Protein AF-0000000073369518 (afdb_homodimer)

Organism: Flavobacterium johnsoniae (strain ATCC 17061 / DSM 2064 / JCM 8514 / BCRC 14874 / CCUG 350202 / NBRC 14942 / NCIMB 11054 / UW101) (NCBI:txid376686)

Radius of gyration: 26.35 Å; Cα contacts (8 Å, |Δi|>4): 989; chains: 2; bounding box: 58×79×49 Å

Structure (mmCIF, N/CA/C/O backbone):
data_AF-0000000073369518-model_v1
#
loop_
_entity.id
_entity.type
_entity.pdbx_description
1 polymer 'Cysteine-rich domain-containing protein'
#
loop_
_atom_site.group_PDB
_atom_site.id
_atom_site.type_symbol
_atom_site.label_atom_id
_atom_site.label_alt_id
_atom_site.label_comp_id
_atom_site.label_asym_id
_atom_site.label_entity_id
_atom_site.label_seq_id
_atom_site.pdbx_PDB_ins_code
_atom_site.Cartn_x
_atom_site.Cartn_y
_atom_site.Cartn_z
_atom_site.occupancy
_atom_site.B_iso_or_equiv
_atom_site.auth_seq_id
_atom_site.auth_comp_id
_atom_site.auth_asym_id
_atom_site.auth_atom_id
_atom_site.pdbx_PDB_model_num
ATOM 1 N N . MET A 1 1 ? 10.625 37.062 -2.73 1 34.16 1 MET A N 1
ATOM 2 C CA . MET A 1 1 ? 11.406 36.125 -3.529 1 34.16 1 MET A CA 1
ATOM 3 C C . MET A 1 1 ? 11.156 34.688 -3.072 1 34.16 1 MET A C 1
ATOM 5 O O . MET A 1 1 ? 11.188 34.406 -1.874 1 34.16 1 MET A O 1
ATOM 9 N N . SER A 1 2 ? 10.336 33.875 -3.648 1 45.59 2 SER A N 1
ATOM 10 C CA . SER A 1 2 ? 9.898 32.531 -3.223 1 45.59 2 SER A CA 1
ATOM 11 C C . SER A 1 2 ? 11.078 31.688 -2.76 1 45.59 2 SER A C 1
ATOM 13 O O . SER A 1 2 ? 11.984 31.406 -3.543 1 45.59 2 SER A O 1
ATOM 15 N N . GLU A 1 3 ? 11.703 31.984 -1.655 1 56.34 3 GLU A N 1
ATOM 16 C CA . GLU A 1 3 ? 12.922 31.328 -1.192 1 56.34 3 GLU A CA 1
ATOM 17 C C . GLU A 1 3 ? 12.852 29.828 -1.408 1 56.34 3 GLU A C 1
ATOM 19 O O . GLU A 1 3 ? 11.797 29.219 -1.222 1 56.34 3 GLU A O 1
ATOM 24 N N . SER A 1 4 ? 13.773 29.281 -2.178 1 81.31 4 SER A N 1
ATOM 25 C CA . SER A 1 4 ? 13.961 27.875 -2.52 1 81.31 4 SER A CA 1
ATOM 26 C C . SER A 1 4 ? 13.984 27 -1.27 1 81.31 4 SER A C 1
ATOM 28 O O . SER A 1 4 ? 14.672 27.312 -0.299 1 81.31 4 SER A O 1
ATOM 30 N N . LEU A 1 5 ? 12.992 26.219 -0.979 1 92.81 5 LEU A N 1
ATOM 31 C CA . LEU A 1 5 ? 12.898 25.281 0.138 1 92.81 5 LEU A CA 1
ATOM 32 C C . LEU A 1 5 ? 14.094 24.328 0.15 1 92.81 5 LEU A C 1
ATOM 34 O O . LEU A 1 5 ? 14.516 23.844 -0.901 1 92.81 5 LEU A O 1
ATOM 38 N N . VAL A 1 6 ? 14.805 24.312 1.238 1 95 6 VAL A N 1
ATOM 39 C CA . VAL A 1 6 ? 15.883 23.344 1.431 1 95 6 VAL A CA 1
ATOM 40 C C . VAL A 1 6 ? 15.344 22.094 2.123 1 95 6 VAL A C 1
ATOM 42 O O . VAL A 1 6 ? 14.867 22.172 3.26 1 95 6 VAL A O 1
ATOM 45 N N . VAL A 1 7 ? 15.438 21.016 1.472 1 97.62 7 VAL A N 1
ATOM 46 C CA . VAL A 1 7 ? 14.891 19.766 1.986 1 97.62 7 VAL A CA 1
ATOM 47 C C . VAL A 1 7 ? 15.938 18.656 1.855 1 97.62 7 VAL A C 1
ATOM 49 O O . VAL A 1 7 ? 15.891 17.859 0.915 1 97.62 7 VAL A O 1
ATOM 52 N N . PRO A 1 8 ? 16.875 18.594 2.762 1 97.94 8 PRO A N 1
ATOM 53 C CA . PRO A 1 8 ? 17.875 17.531 2.688 1 97.94 8 PRO A CA 1
ATOM 54 C C . PRO A 1 8 ? 17.281 16.141 2.879 1 97.94 8 PRO A C 1
ATOM 56 O O . PRO A 1 8 ? 16.266 15.984 3.572 1 97.94 8 PRO A O 1
ATOM 59 N N . THR A 1 9 ? 17.953 15.148 2.311 1 98.12 9 THR A N 1
ATOM 60 C CA . THR A 1 9 ? 17.562 13.766 2.533 1 98.12 9 THR A CA 1
ATOM 61 C C . THR A 1 9 ? 18.438 13.117 3.611 1 98.12 9 THR A C 1
ATOM 63 O O . THR A 1 9 ? 19.547 13.594 3.887 1 98.12 9 THR A O 1
ATOM 66 N N . MET A 1 10 ? 17.906 12.055 4.188 1 98.06 10 MET A N 1
ATOM 67 C CA . MET A 1 10 ? 18.703 11.289 5.145 1 98.06 10 MET A CA 1
ATOM 68 C C . MET A 1 10 ? 19.984 10.773 4.496 1 98.06 10 MET A C 1
ATOM 70 O O . MET A 1 10 ? 21.047 10.75 5.137 1 98.06 10 MET A O 1
ATOM 74 N N . ALA A 1 11 ? 19.875 10.383 3.273 1 96.56 11 ALA A N 1
ATOM 75 C CA . ALA A 1 11 ? 21.047 9.898 2.541 1 96.56 11 ALA A CA 1
ATOM 76 C C . ALA A 1 11 ? 22.109 10.992 2.426 1 96.56 11 ALA A C 1
ATOM 78 O O . ALA A 1 11 ? 23.297 10.734 2.641 1 96.56 11 ALA A O 1
ATOM 79 N N . GLU A 1 12 ? 21.688 12.18 2.08 1 97.38 12 GLU A N 1
ATOM 80 C CA . GLU A 1 12 ? 22.609 13.312 1.964 1 97.38 12 GLU A CA 1
ATOM 81 C C . GLU A 1 12 ? 23.25 13.641 3.309 1 97.38 12 GLU A C 1
ATOM 83 O O . GLU A 1 12 ? 24.453 13.914 3.377 1 97.38 12 GLU A O 1
ATOM 88 N N . MET A 1 13 ? 22.453 13.609 4.359 1 97.69 13 MET A N 1
ATOM 89 C CA . MET A 1 13 ? 22.984 13.898 5.691 1 97.69 13 MET A CA 1
ATOM 90 C C . MET A 1 13 ? 24 12.852 6.121 1 97.69 13 MET A C 1
ATOM 92 O O . MET A 1 13 ? 25.047 13.195 6.68 1 97.69 13 MET A O 1
ATOM 96 N N . LEU A 1 14 ? 23.672 11.625 5.871 1 96.06 14 LEU A N 1
ATOM 97 C CA . LEU A 1 14 ? 24.578 10.539 6.219 1 96.06 14 LEU A CA 1
ATOM 98 C C . LEU A 1 14 ? 25.906 10.672 5.473 1 96.06 14 LEU A C 1
ATOM 100 O O . LEU A 1 14 ? 26.969 10.453 6.047 1 96.06 14 LEU A O 1
ATOM 104 N N . ALA A 1 15 ? 25.859 11 4.23 1 96.5 15 ALA A N 1
ATOM 105 C CA . ALA A 1 15 ? 27.047 11.18 3.404 1 96.5 15 ALA A CA 1
ATOM 106 C C . ALA A 1 15 ? 27.953 12.266 3.973 1 96.5 15 ALA A C 1
ATOM 108 O O . ALA A 1 15 ? 29.172 12.219 3.811 1 96.5 15 ALA A O 1
ATOM 109 N N . GLU A 1 16 ? 27.359 13.18 4.68 1 97.44 16 GLU A N 1
ATOM 110 C CA . GLU A 1 16 ? 28.109 14.281 5.289 1 97.44 16 GLU A CA 1
ATOM 111 C C . GLU A 1 16 ? 28.469 13.961 6.738 1 97.44 16 GLU A C 1
ATOM 113 O O . GLU A 1 16 ? 29.031 14.805 7.438 1 97.44 16 GLU A O 1
ATOM 118 N N . GLY A 1 17 ? 28.062 12.828 7.18 1 96.75 17 GLY A 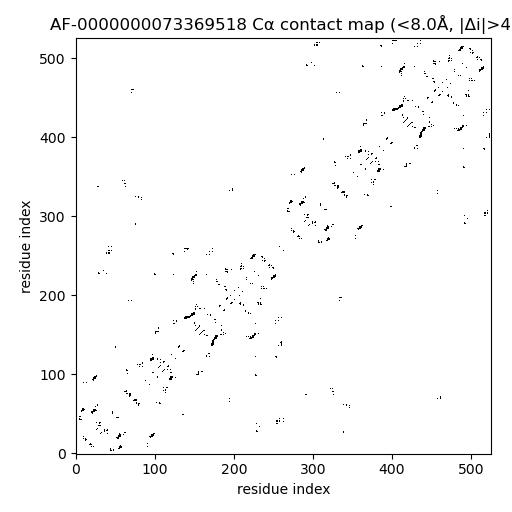N 1
ATOM 119 C CA . GLY A 1 17 ? 28.344 12.422 8.547 1 96.75 17 GLY A CA 1
ATOM 120 C C . GLY A 1 17 ? 27.484 13.148 9.57 1 96.75 17 GLY A C 1
ATOM 121 O O . GLY A 1 17 ? 27.906 13.344 10.711 1 96.75 17 GLY A O 1
ATOM 122 N N . LYS A 1 18 ? 26.328 13.578 9.18 1 97.44 18 LYS A N 1
ATOM 123 C CA . LYS A 1 18 ? 25.453 14.344 10.055 1 97.44 18 LYS A CA 1
ATOM 124 C C . LYS A 1 18 ? 24.188 13.562 10.383 1 97.44 18 LYS A C 1
ATOM 126 O O . LYS A 1 18 ? 23.766 12.695 9.609 1 97.44 18 LYS A O 1
ATOM 131 N N . GLN A 1 19 ? 23.656 13.812 11.531 1 97.75 19 GLN A N 1
ATOM 132 C CA . GLN A 1 19 ? 22.375 13.297 11.969 1 97.75 19 GLN A CA 1
ATOM 133 C C . GLN A 1 19 ? 21.391 14.43 12.234 1 97.75 19 GLN A C 1
ATOM 135 O O . GLN A 1 19 ? 21.688 15.359 12.992 1 97.75 19 GLN A O 1
ATOM 140 N N . PRO A 1 20 ? 20.266 14.375 11.578 1 98.25 20 PRO A N 1
ATOM 141 C CA . PRO A 1 20 ? 19.312 15.453 11.828 1 98.25 20 PRO A CA 1
ATOM 142 C C . PRO A 1 20 ? 18.641 15.352 13.203 1 98.25 20 PRO A C 1
ATOM 144 O O . PRO A 1 20 ? 18.594 14.258 13.781 1 98.25 20 PRO A O 1
ATOM 147 N N . GLU A 1 21 ? 18.141 16.516 13.648 1 97.69 21 GLU A N 1
ATOM 148 C CA . GLU A 1 21 ? 17.359 16.562 14.875 1 97.69 21 GLU A CA 1
ATOM 149 C C . GLU A 1 21 ? 16.062 15.766 14.734 1 97.69 21 GLU A C 1
ATOM 151 O O . GLU A 1 21 ? 15.633 15.086 15.672 1 97.69 21 GLU A O 1
ATOM 156 N N . VAL A 1 22 ? 15.477 15.836 13.516 1 98.44 22 VAL A N 1
ATOM 157 C CA . VAL A 1 22 ? 14.219 15.133 13.289 1 98.44 22 VAL A CA 1
ATOM 158 C C . VAL A 1 22 ? 14.156 14.625 11.852 1 98.44 22 VAL A C 1
ATOM 160 O O . VAL A 1 22 ? 14.719 15.25 10.945 1 98.44 22 VAL A O 1
ATOM 163 N N . LEU A 1 23 ? 13.578 13.477 11.672 1 98.88 23 LEU A N 1
ATOM 164 C CA . LEU A 1 23 ? 13.148 13 10.359 1 98.88 23 LEU A CA 1
ATOM 165 C C . LEU A 1 23 ? 11.719 13.453 10.062 1 98.88 23 LEU A C 1
ATOM 167 O O . LEU A 1 23 ? 10.805 13.18 10.844 1 98.88 23 LEU A O 1
ATOM 171 N N . PHE A 1 24 ? 11.562 14.242 9.008 1 98.88 24 PHE A N 1
ATOM 172 C CA . PHE A 1 24 ? 10.227 14.609 8.555 1 98.88 24 PHE A CA 1
ATOM 173 C C . PHE A 1 24 ? 9.641 13.531 7.652 1 98.88 24 PHE A C 1
ATOM 175 O O . PHE A 1 24 ? 10.102 13.344 6.523 1 98.88 24 PHE A O 1
ATOM 182 N N . TRP A 1 25 ? 8.625 12.758 8.188 1 98.75 25 TRP A N 1
ATOM 183 C CA . TRP A 1 25 ? 7.867 11.789 7.402 1 98.75 25 TRP A CA 1
ATOM 184 C C . TRP A 1 25 ? 6.77 12.477 6.598 1 98.75 25 TRP A C 1
ATOM 186 O O . TRP A 1 25 ? 5.742 12.875 7.148 1 98.75 25 TRP A O 1
ATOM 196 N N . VAL A 1 26 ? 6.91 12.523 5.301 1 97.31 26 VAL A N 1
ATOM 197 C CA . VAL A 1 26 ? 6.055 13.352 4.457 1 97.31 26 VAL A CA 1
ATOM 198 C C . VAL A 1 26 ? 4.73 12.633 4.199 1 97.31 26 VAL A C 1
ATOM 200 O O . VAL A 1 26 ? 3.668 13.258 4.203 1 97.31 26 VAL A O 1
ATOM 203 N N . GLY A 1 27 ? 4.848 11.297 3.992 1 94 27 GLY A N 1
ATOM 204 C CA . GLY A 1 27 ? 3.666 10.5 3.707 1 94 27 GLY A CA 1
ATOM 205 C C . GLY A 1 27 ? 3.252 10.547 2.25 1 94 27 GLY A C 1
ATOM 206 O O . GLY A 1 27 ? 3.709 11.406 1.496 1 94 27 GLY A O 1
ATOM 207 N N . CYS A 1 28 ? 2.322 9.664 1.899 1 90.31 28 CYS A N 1
ATOM 208 C CA . CYS A 1 28 ? 1.886 9.562 0.511 1 90.31 28 CYS A CA 1
ATOM 209 C C . CYS A 1 28 ? 1.131 10.82 0.084 1 90.31 28 CYS A C 1
ATOM 211 O O . CYS A 1 28 ? 1.411 11.383 -0.972 1 90.31 28 CYS A O 1
ATOM 213 N N . ALA A 1 29 ? 0.196 11.234 0.964 1 90 29 ALA A N 1
ATOM 214 C CA . ALA A 1 29 ? -0.577 12.43 0.634 1 90 29 ALA A CA 1
ATOM 215 C C . ALA A 1 29 ? 0.333 13.641 0.469 1 90 29 ALA A C 1
ATOM 217 O O . ALA A 1 29 ? 0.256 14.352 -0.537 1 90 29 ALA A O 1
ATOM 218 N N . GLY A 1 30 ? 1.237 13.828 1.356 1 93.44 30 GLY A N 1
ATOM 219 C CA . GLY A 1 30 ? 2.129 14.977 1.319 1 93.44 30 GLY A CA 1
ATOM 220 C C . GLY A 1 30 ? 3.072 14.961 0.132 1 93.44 30 GLY A C 1
ATOM 221 O O . GLY A 1 30 ? 3.547 16.016 -0.304 1 93.44 30 GLY A O 1
ATOM 222 N N . SER A 1 31 ? 3.291 13.805 -0.42 1 92.19 31 SER A N 1
ATOM 223 C CA . SER A 1 31 ? 4.254 13.648 -1.506 1 92.19 31 SER A CA 1
ATOM 224 C C . SER A 1 31 ? 3.566 13.711 -2.865 1 92.19 31 SER A C 1
ATOM 226 O O . SER A 1 31 ? 4.164 14.172 -3.846 1 92.19 31 SER A O 1
ATOM 228 N N . PHE A 1 32 ? 2.248 13.344 -2.93 1 89.62 32 PHE A N 1
ATOM 229 C CA . PHE A 1 32 ? 1.749 13.102 -4.277 1 89.62 32 PHE A CA 1
ATOM 230 C C . PHE A 1 32 ? 0.437 13.836 -4.512 1 89.62 32 PHE A C 1
ATOM 232 O O . PHE A 1 32 ? 0.014 14.016 -5.656 1 89.62 32 PHE A O 1
ATOM 239 N N . ASP A 1 33 ? -0.239 14.227 -3.471 1 91.5 33 ASP A N 1
ATOM 240 C CA . ASP A 1 33 ? -1.468 15 -3.613 1 91.5 33 ASP A CA 1
ATOM 241 C C . ASP A 1 33 ? -1.165 16.5 -3.723 1 91.5 33 ASP A C 1
ATOM 243 O O . ASP A 1 33 ? -0.488 17.062 -2.861 1 91.5 33 ASP A O 1
ATOM 247 N N . ASP A 1 34 ? -1.695 17.156 -4.688 1 92.31 34 ASP A N 1
ATOM 248 C CA . ASP A 1 34 ? -1.353 18.547 -4.969 1 92.31 34 ASP A CA 1
ATOM 249 C C . ASP A 1 34 ? -1.725 19.438 -3.799 1 92.31 34 ASP A C 1
ATOM 251 O O . ASP A 1 34 ? -0.969 20.359 -3.443 1 92.31 34 ASP A O 1
ATOM 255 N N . ARG A 1 35 ? -2.82 19.266 -3.238 1 94.06 35 ARG A N 1
ATOM 256 C CA . ARG A 1 35 ? -3.246 20.094 -2.113 1 94.06 35 ARG A CA 1
ATOM 257 C C . ARG A 1 35 ? -2.406 19.812 -0.874 1 94.06 35 ARG A C 1
ATOM 259 O O . ARG A 1 35 ? -1.994 20.734 -0.168 1 94.06 35 ARG A O 1
ATOM 266 N N . ALA A 1 36 ? -2.137 18.578 -0.605 1 95.62 36 ALA A N 1
ATOM 267 C CA . ALA A 1 36 ? -1.348 18.188 0.559 1 95.62 36 ALA A CA 1
ATOM 268 C C . ALA A 1 36 ? 0.1 18.641 0.421 1 95.62 36 ALA A C 1
ATOM 270 O O . ALA A 1 36 ? 0.756 18.969 1.417 1 95.62 36 ALA A O 1
ATOM 271 N N . LYS A 1 37 ? 0.596 18.75 -0.757 1 96.31 37 LYS A N 1
ATOM 272 C CA . LYS A 1 37 ? 1.946 19.25 -0.995 1 96.31 37 LYS A CA 1
ATOM 273 C C . LYS A 1 37 ? 2.102 20.688 -0.481 1 96.31 37 LYS A C 1
ATOM 275 O O . LYS A 1 37 ? 3.174 21.062 -0.008 1 96.31 37 LYS A O 1
ATOM 280 N N . LYS A 1 38 ? 1.044 21.438 -0.648 1 96.75 38 LYS A N 1
ATOM 281 C CA . LYS A 1 38 ? 1.097 22.812 -0.155 1 96.75 38 LYS A CA 1
ATOM 282 C C . LYS A 1 38 ? 1.269 22.844 1.361 1 96.75 38 LYS A C 1
ATOM 284 O O . LYS A 1 38 ? 1.97 23.703 1.894 1 96.75 38 LYS A O 1
ATOM 289 N N . ILE A 1 39 ? 0.634 21.922 2.012 1 97.62 39 ILE A N 1
ATOM 290 C CA . ILE A 1 39 ? 0.776 21.797 3.457 1 97.62 39 ILE A CA 1
ATOM 291 C C . ILE A 1 39 ? 2.211 21.406 3.801 1 97.62 39 ILE A C 1
ATOM 293 O O . ILE A 1 39 ? 2.822 21.984 4.699 1 97.62 39 ILE A O 1
ATOM 297 N N . THR A 1 40 ? 2.736 20.422 3.033 1 97.94 40 THR A N 1
ATOM 298 C CA . THR A 1 40 ? 4.117 19.984 3.209 1 97.94 40 THR A CA 1
ATOM 299 C C . THR A 1 40 ? 5.082 21.156 3.049 1 97.94 40 THR A C 1
ATOM 301 O O . THR A 1 40 ? 5.973 21.344 3.877 1 97.94 40 THR A O 1
ATOM 304 N N . LYS A 1 41 ? 4.871 21.984 2.051 1 97.69 41 LYS A N 1
ATOM 305 C CA . LYS A 1 41 ? 5.738 23.125 1.798 1 97.69 41 LYS A CA 1
ATOM 306 C C . LYS A 1 41 ? 5.648 24.141 2.934 1 97.69 41 LYS A C 1
ATOM 308 O O . LYS A 1 41 ? 6.66 24.719 3.346 1 97.69 41 LYS A O 1
ATOM 313 N N . ALA A 1 42 ? 4.461 24.406 3.414 1 97.5 42 ALA A N 1
ATOM 314 C CA . ALA A 1 42 ? 4.277 25.328 4.527 1 97.5 42 ALA A CA 1
ATOM 315 C C . ALA A 1 42 ? 5.055 24.875 5.758 1 97.5 42 ALA A C 1
ATOM 317 O O . ALA A 1 42 ? 5.73 25.672 6.406 1 97.5 42 ALA A O 1
ATOM 318 N N . PHE A 1 43 ? 4.996 23.594 6.055 1 98.19 43 PHE A N 1
ATOM 319 C CA . PHE A 1 43 ? 5.703 23.062 7.207 1 98.19 43 PHE A CA 1
ATOM 320 C C . PHE A 1 43 ? 7.211 23.172 7.02 1 98.19 43 PHE A C 1
ATOM 322 O O . PHE A 1 43 ? 7.934 23.562 7.938 1 98.19 43 PHE A O 1
ATOM 329 N N . VAL A 1 44 ? 7.676 22.859 5.82 1 98.12 44 VAL A N 1
ATOM 330 C CA . VAL A 1 44 ? 9.102 22.922 5.516 1 98.12 44 VAL A CA 1
ATOM 331 C C . VAL A 1 44 ? 9.602 24.359 5.617 1 98.12 44 VAL A C 1
ATOM 333 O O . VAL A 1 44 ? 10.703 24.609 6.109 1 98.12 44 VAL A O 1
ATOM 336 N N . ARG A 1 45 ? 8.789 25.297 5.172 1 97.19 45 ARG A N 1
ATOM 337 C CA . ARG A 1 45 ? 9.164 26.703 5.312 1 97.19 45 ARG A CA 1
ATOM 338 C C . ARG A 1 45 ? 9.398 27.062 6.773 1 97.19 45 ARG A C 1
ATOM 340 O O . ARG A 1 45 ? 10.359 27.781 7.094 1 97.19 45 ARG A O 1
ATOM 347 N N . ILE A 1 46 ? 8.547 26.609 7.621 1 97.06 46 ILE A N 1
ATOM 348 C CA . ILE A 1 46 ? 8.68 26.891 9.047 1 97.06 46 ILE A CA 1
ATOM 349 C C . ILE A 1 46 ? 9.961 26.234 9.578 1 97.06 46 ILE A C 1
ATOM 351 O O . ILE A 1 46 ? 10.711 26.859 10.328 1 97.06 46 ILE A O 1
ATOM 355 N N . LEU A 1 47 ? 10.219 24.953 9.148 1 97.81 47 LEU A N 1
ATOM 356 C CA . LEU A 1 47 ? 11.422 24.25 9.594 1 97.81 47 LEU A CA 1
ATOM 357 C C . LEU A 1 47 ? 12.68 24.984 9.148 1 97.81 47 LEU A C 1
ATOM 359 O O . LEU A 1 47 ? 13.625 25.125 9.93 1 97.81 47 LEU A O 1
ATOM 363 N N . ASN A 1 48 ? 12.648 25.469 7.934 1 97 48 ASN A N 1
ATOM 364 C CA . ASN A 1 48 ? 13.781 26.219 7.418 1 97 48 ASN A CA 1
ATOM 365 C C . ASN A 1 48 ? 13.984 27.531 8.188 1 97 48 ASN A C 1
ATOM 367 O O . ASN A 1 48 ? 15.109 27.859 8.57 1 97 48 ASN A O 1
ATOM 371 N N . ARG A 1 49 ? 12.953 28.188 8.492 1 94.5 49 ARG A N 1
ATOM 372 C CA . ARG A 1 49 ? 13.008 29.484 9.156 1 94.5 49 ARG A CA 1
ATOM 373 C C . ARG A 1 49 ? 13.492 29.359 10.594 1 94.5 49 ARG A C 1
ATOM 375 O O . ARG A 1 49 ? 14.172 30.234 11.109 1 94.5 49 ARG A O 1
ATOM 382 N N . THR A 1 50 ? 13.164 28.297 11.203 1 96 50 THR A N 1
ATOM 383 C CA . THR A 1 50 ? 13.492 28.109 12.617 1 96 50 THR A CA 1
ATOM 384 C C . THR A 1 50 ? 14.82 27.359 12.766 1 96 50 THR A C 1
ATOM 386 O O . THR A 1 50 ? 15.203 27 13.883 1 96 50 THR A O 1
ATOM 389 N N . ASN A 1 51 ? 15.461 27.016 11.703 1 95.06 51 ASN A N 1
ATOM 390 C CA . ASN A 1 51 ? 16.75 26.344 11.648 1 95.06 51 ASN A CA 1
ATOM 391 C C . ASN A 1 51 ? 16.719 25 12.359 1 95.06 51 ASN A C 1
ATOM 393 O O . ASN A 1 51 ? 17.656 24.656 13.094 1 95.06 51 ASN A O 1
ATOM 397 N N . VAL A 1 52 ? 15.617 24.391 12.258 1 97.5 52 VAL A N 1
ATOM 398 C CA . VAL A 1 52 ? 15.523 23 12.695 1 97.5 52 VAL A CA 1
ATOM 399 C C . VAL A 1 52 ? 16.312 22.109 11.742 1 97.5 52 VAL A C 1
ATOM 401 O O . VAL A 1 52 ? 16.109 22.156 10.523 1 97.5 52 VAL A O 1
ATOM 404 N N . SER A 1 53 ? 17.234 21.344 12.25 1 98.25 53 SER A N 1
ATOM 405 C CA . SER A 1 53 ? 17.906 20.344 11.422 1 98.25 53 SER A CA 1
ATOM 406 C C . SER A 1 53 ? 17 19.172 11.133 1 98.25 53 SER A C 1
ATOM 408 O O . SER A 1 53 ? 16.672 18.391 12.039 1 98.25 53 SER A O 1
ATOM 410 N N . PHE A 1 54 ? 16.594 19.031 9.875 1 98.69 54 PHE A N 1
ATOM 411 C CA . PHE A 1 54 ? 15.711 17.938 9.508 1 98.69 54 PHE A CA 1
ATOM 412 C C . PHE A 1 54 ? 16.156 17.312 8.188 1 98.69 54 PHE A C 1
ATOM 414 O O . PHE A 1 54 ? 16.984 17.875 7.477 1 98.69 54 PHE A O 1
ATOM 421 N N . ALA A 1 55 ? 15.641 16.109 7.961 1 98.69 55 ALA A N 1
ATOM 422 C CA . ALA A 1 55 ? 15.812 15.43 6.684 1 98.69 55 ALA A CA 1
ATOM 423 C C . ALA A 1 55 ? 14.594 14.578 6.352 1 98.69 55 ALA A C 1
ATOM 425 O O . ALA A 1 55 ? 13.789 14.266 7.23 1 98.69 55 ALA A O 1
ATOM 426 N N . VAL A 1 56 ? 14.453 14.344 5.094 1 98.62 56 VAL A N 1
ATOM 427 C CA . VAL A 1 56 ? 13.406 13.445 4.625 1 98.62 56 VAL A CA 1
ATOM 428 C C . VAL A 1 56 ? 14.039 12.18 4.047 1 98.62 56 VAL A C 1
ATOM 430 O O . VAL A 1 56 ? 15.25 12.125 3.834 1 98.62 56 VAL A O 1
ATOM 433 N N . LEU A 1 57 ? 13.148 11.148 3.781 1 97.12 57 LEU A N 1
ATOM 434 C CA . LEU A 1 57 ? 13.664 9.914 3.195 1 97.12 57 LEU A CA 1
ATOM 435 C C . LEU A 1 57 ? 13.672 10 1.672 1 97.12 57 LEU A C 1
ATOM 437 O O . LEU A 1 57 ? 14.32 9.188 1.005 1 97.12 57 LEU A O 1
ATOM 441 N N . GLY A 1 58 ? 12.992 10.984 1.162 1 93.19 58 GLY A N 1
ATOM 442 C CA . GLY A 1 58 ? 12.898 11.078 -0.286 1 93.19 58 GLY A CA 1
ATOM 443 C C . GLY A 1 58 ? 12.273 9.852 -0.92 1 93.19 58 GLY A C 1
ATOM 444 O O . GLY A 1 58 ? 11.195 9.406 -0.504 1 93.19 58 GLY A O 1
ATOM 445 N N . THR A 1 59 ? 12.93 9.242 -1.879 1 88.81 59 THR A N 1
ATOM 446 C CA . THR A 1 59 ? 12.383 8.125 -2.635 1 88.81 59 THR A CA 1
ATOM 447 C C . THR A 1 59 ? 12.422 6.84 -1.808 1 88.81 59 THR A C 1
ATOM 449 O O . THR A 1 59 ? 11.812 5.836 -2.182 1 88.81 59 THR A O 1
ATOM 452 N N . GLU A 1 60 ? 13.055 6.91 -0.669 1 91.94 60 GLU A N 1
ATOM 453 C CA . GLU A 1 60 ? 13.141 5.727 0.18 1 91.94 60 GLU A CA 1
ATOM 454 C C . GLU A 1 60 ? 11.938 5.633 1.116 1 91.94 60 GLU A C 1
ATOM 456 O O . GLU A 1 60 ? 11.75 4.617 1.794 1 91.94 60 GLU A O 1
ATOM 461 N N . GLU A 1 61 ? 11.094 6.691 1.126 1 94.19 61 GLU A N 1
ATOM 462 C CA . GLU A 1 61 ? 9.906 6.648 1.982 1 94.19 61 GLU A CA 1
ATOM 463 C C . GLU A 1 61 ? 8.758 5.918 1.297 1 94.19 61 GLU A C 1
ATOM 465 O O . GLU A 1 61 ? 8.391 6.25 0.169 1 94.19 61 GLU A O 1
ATOM 470 N N . SER A 1 62 ? 8.266 4.949 2.008 1 92.81 62 SER A N 1
ATOM 471 C CA . SER A 1 62 ? 7.082 4.246 1.53 1 92.81 62 SER A CA 1
ATOM 472 C C . SER A 1 62 ? 5.879 4.512 2.43 1 92.81 62 SER A C 1
ATOM 474 O O . SER A 1 62 ? 5.988 5.23 3.426 1 92.81 62 SER A O 1
ATOM 476 N N . CYS A 1 63 ? 4.754 3.986 1.968 1 94.25 63 CYS A N 1
ATOM 477 C CA . CYS A 1 63 ? 3.549 4.117 2.781 1 94.25 63 CYS A CA 1
ATOM 478 C C . CYS A 1 63 ? 3.713 3.402 4.117 1 94.25 63 CYS A C 1
ATOM 480 O O . CYS A 1 63 ? 4.312 2.33 4.184 1 94.25 63 CYS A O 1
ATOM 482 N N . THR A 1 64 ? 3.152 3.943 5.109 1 96.31 64 THR A N 1
ATOM 483 C CA . THR A 1 64 ? 3.248 3.355 6.441 1 96.31 64 THR A CA 1
ATOM 484 C C . THR A 1 64 ? 2.496 2.029 6.5 1 96.31 64 THR A C 1
ATOM 486 O O . THR A 1 64 ? 2.715 1.226 7.41 1 96.31 64 THR A O 1
ATOM 489 N N . GLY A 1 65 ? 1.549 1.849 5.605 1 94.75 65 GLY A N 1
ATOM 490 C CA . GLY A 1 65 ? 0.722 0.652 5.629 1 94.75 65 GLY A CA 1
ATOM 491 C C . GLY A 1 65 ? -0.632 0.875 6.277 1 94.75 65 GLY A C 1
ATOM 492 O O . GLY A 1 65 ? -1.448 -0.046 6.352 1 94.75 65 GLY A O 1
ATOM 493 N N . ASP A 1 66 ? -0.96 2.105 6.629 1 94.56 66 ASP A N 1
ATOM 494 C CA . ASP A 1 66 ? -2.217 2.416 7.305 1 94.56 66 ASP A CA 1
ATOM 495 C C . ASP A 1 66 ? -3.414 1.977 6.465 1 94.56 66 ASP A C 1
ATOM 497 O O . ASP A 1 66 ? -4.285 1.249 6.949 1 94.56 66 ASP A O 1
ATOM 501 N N . PRO A 1 67 ? -3.494 2.371 5.164 1 91.06 67 PRO A N 1
ATOM 502 C CA . PRO A 1 67 ? -4.656 1.945 4.379 1 91.06 67 PRO A CA 1
ATOM 503 C C . PRO A 1 67 ? -4.793 0.427 4.309 1 91.06 67 PRO A C 1
ATOM 505 O O . PRO A 1 67 ? -5.906 -0.1 4.379 1 91.06 67 PRO A O 1
ATOM 508 N N . ALA A 1 68 ? -3.684 -0.278 4.156 1 90.88 68 ALA A N 1
ATOM 509 C CA . ALA A 1 68 ? -3.709 -1.737 4.098 1 90.88 68 ALA A CA 1
ATOM 510 C C . ALA A 1 68 ? -4.238 -2.326 5.402 1 90.88 68 ALA A C 1
ATOM 512 O O . ALA A 1 68 ? -5.102 -3.207 5.387 1 90.88 68 ALA A O 1
ATOM 513 N N . LYS A 1 69 ? -3.766 -1.812 6.492 1 91.75 69 LYS A N 1
ATOM 514 C CA . LYS A 1 69 ? -4.18 -2.309 7.801 1 91.75 69 LYS A CA 1
ATOM 515 C C . LYS A 1 69 ? -5.668 -2.064 8.031 1 91.75 69 LYS A C 1
ATOM 517 O O . LYS A 1 69 ? -6.387 -2.959 8.492 1 91.75 69 LYS A O 1
ATOM 522 N N . ARG A 1 70 ? -6.117 -0.894 7.664 1 90.44 70 ARG A N 1
ATOM 523 C CA . ARG A 1 70 ? -7.52 -0.542 7.875 1 90.44 70 ARG A CA 1
ATOM 524 C C . ARG A 1 70 ? -8.43 -1.338 6.949 1 90.44 70 ARG A C 1
ATOM 526 O O . ARG A 1 70 ? -9.602 -1.552 7.258 1 90.44 70 ARG A O 1
ATOM 533 N N . ALA A 1 71 ? -7.895 -1.758 5.84 1 85.62 71 ALA A N 1
ATOM 534 C CA . ALA A 1 71 ? -8.656 -2.568 4.891 1 85.62 71 ALA A CA 1
ATOM 535 C C . ALA A 1 71 ? -8.609 -4.047 5.273 1 85.62 71 ALA A C 1
ATOM 537 O O . ALA A 1 71 ? -9.211 -4.887 4.602 1 85.62 71 ALA A O 1
ATOM 538 N N . GLY A 1 72 ? -7.785 -4.41 6.297 1 86.19 72 GLY A N 1
ATOM 539 C CA . GLY A 1 72 ? -7.691 -5.785 6.762 1 86.19 72 GLY A CA 1
ATOM 540 C C . GLY A 1 72 ? -6.621 -6.586 6.039 1 86.19 72 GLY A C 1
ATOM 541 O O . GLY A 1 72 ? -6.52 -7.801 6.227 1 86.19 72 GLY A O 1
ATOM 542 N N . ASN A 1 73 ? -5.895 -5.914 5.191 1 87.69 73 ASN A N 1
ATOM 543 C CA . ASN A 1 73 ? -4.797 -6.57 4.492 1 87.69 73 ASN A CA 1
ATOM 544 C C . ASN A 1 73 ? -3.523 -6.578 5.332 1 87.69 73 ASN A C 1
ATOM 546 O O . ASN A 1 73 ? -2.58 -5.836 5.043 1 87.69 73 ASN A O 1
ATOM 550 N N . GLU A 1 74 ? -3.496 -7.492 6.238 1 87.81 74 GLU A N 1
ATOM 551 C CA . GLU A 1 74 ? -2.422 -7.535 7.227 1 87.81 74 GLU A CA 1
ATOM 552 C C . GLU A 1 74 ? -1.084 -7.867 6.57 1 87.81 74 GLU A C 1
ATOM 554 O O . GLU A 1 74 ? -0.043 -7.344 6.973 1 87.81 74 GLU A O 1
ATOM 559 N N . PHE A 1 75 ? -1.096 -8.625 5.555 1 85.38 75 PHE A N 1
ATOM 560 C CA . PHE A 1 75 ? 0.138 -9.008 4.879 1 85.38 75 PHE A CA 1
ATOM 561 C C . PHE A 1 75 ? 0.802 -7.789 4.242 1 85.38 75 PHE A C 1
ATOM 563 O O . PHE A 1 75 ? 2.004 -7.574 4.41 1 85.38 75 PHE A O 1
ATOM 570 N N . LEU A 1 76 ? -0.026 -7.086 3.518 1 88.5 76 LEU A N 1
ATOM 571 C CA . LEU A 1 76 ? 0.506 -5.887 2.877 1 88.5 76 LEU A CA 1
ATOM 572 C C . LEU A 1 76 ? 0.979 -4.879 3.918 1 88.5 76 LEU A C 1
ATOM 574 O O . LEU A 1 76 ? 1.997 -4.211 3.723 1 88.5 76 LEU A O 1
ATOM 578 N N . PHE A 1 77 ? 0.282 -4.773 5.055 1 93.44 77 PHE A N 1
ATOM 579 C CA . PHE A 1 77 ? 0.709 -3.893 6.137 1 93.44 77 PHE A CA 1
ATOM 580 C C . PHE A 1 77 ? 2.084 -4.297 6.652 1 93.44 77 PHE A C 1
ATOM 582 O O . PHE A 1 77 ? 2.99 -3.467 6.738 1 93.44 77 PHE A O 1
ATOM 589 N N . GLN A 1 78 ? 2.266 -5.516 6.926 1 92.56 78 GLN A N 1
ATOM 590 C CA . GLN A 1 78 ? 3.525 -6.008 7.477 1 92.56 78 GLN A CA 1
ATOM 591 C C . GLN A 1 78 ? 4.672 -5.805 6.492 1 92.56 78 GLN A C 1
ATOM 593 O O . GLN A 1 78 ? 5.762 -5.379 6.883 1 92.56 78 GLN A O 1
ATOM 598 N N . MET A 1 79 ? 4.418 -6.094 5.23 1 90.81 79 MET A N 1
ATOM 599 C CA . MET A 1 79 ? 5.434 -5.887 4.199 1 90.81 79 MET A CA 1
ATOM 600 C C . MET A 1 79 ? 5.902 -4.434 4.184 1 90.81 79 MET A C 1
ATOM 602 O O . MET A 1 79 ? 7.105 -4.168 4.227 1 90.81 79 MET A O 1
ATOM 606 N N . GLN A 1 80 ? 4.969 -3.516 4.191 1 94.56 80 GLN A N 1
ATOM 607 C CA . GLN A 1 80 ? 5.285 -2.092 4.121 1 94.56 80 GLN A CA 1
ATOM 608 C C . GLN A 1 80 ? 5.969 -1.618 5.402 1 94.56 80 GLN A C 1
ATOM 610 O O . GLN A 1 80 ? 6.961 -0.886 5.348 1 94.56 80 GLN A O 1
ATOM 615 N N . ALA A 1 81 ? 5.477 -2.074 6.547 1 96.44 81 ALA A N 1
ATOM 616 C CA . ALA A 1 81 ? 6.023 -1.671 7.84 1 96.44 81 ALA A CA 1
ATOM 617 C C . ALA A 1 81 ? 7.465 -2.15 8 1 96.44 81 ALA A C 1
ATOM 619 O O . ALA A 1 81 ? 8.344 -1.376 8.383 1 96.44 81 ALA A O 1
ATOM 620 N N . MET A 1 82 ? 7.727 -3.387 7.672 1 94.38 82 MET A N 1
ATOM 621 C CA . MET A 1 82 ? 9.055 -3.959 7.848 1 94.38 82 MET A CA 1
ATOM 622 C C . MET A 1 82 ? 10.07 -3.281 6.93 1 94.38 82 MET A C 1
ATOM 624 O O . MET A 1 82 ? 11.211 -3.053 7.32 1 94.38 82 MET A O 1
ATOM 628 N N . MET A 1 83 ? 9.594 -2.975 5.754 1 93.31 83 MET A N 1
ATOM 629 C CA . MET A 1 83 ? 10.469 -2.268 4.824 1 93.31 83 MET A CA 1
ATOM 630 C C . MET A 1 83 ? 10.852 -0.896 5.375 1 93.31 83 MET A C 1
ATOM 632 O O . MET A 1 83 ? 12.023 -0.515 5.352 1 93.31 83 MET A O 1
ATOM 636 N N . ASN A 1 84 ? 9.859 -0.164 5.844 1 96.94 84 ASN A N 1
ATOM 637 C CA . ASN A 1 84 ? 10.117 1.154 6.414 1 96.94 84 ASN A CA 1
ATOM 638 C C . ASN A 1 84 ? 11.016 1.068 7.645 1 96.94 84 ASN A C 1
ATOM 640 O O . ASN A 1 84 ? 11.93 1.88 7.809 1 96.94 84 ASN A O 1
ATOM 644 N N . ILE A 1 85 ? 10.773 0.079 8.5 1 97.81 85 ILE A N 1
ATOM 645 C CA . ILE A 1 85 ? 11.531 -0.085 9.734 1 97.81 85 ILE A CA 1
ATOM 646 C C . ILE A 1 85 ? 13 -0.359 9.398 1 97.81 85 ILE A C 1
ATOM 648 O O . ILE A 1 85 ? 13.898 0.197 10.039 1 97.81 85 ILE A O 1
ATOM 652 N N . GLU A 1 86 ? 13.219 -1.198 8.406 1 96.19 86 GLU A N 1
ATOM 653 C CA . GLU A 1 86 ? 14.586 -1.481 7.98 1 96.19 86 GLU A CA 1
ATOM 654 C C . GLU A 1 86 ? 15.312 -0.206 7.551 1 96.19 86 GLU A C 1
ATOM 656 O O . GLU A 1 86 ? 16.438 0.043 7.969 1 96.19 86 GLU A O 1
ATOM 661 N N . VAL A 1 87 ? 14.664 0.646 6.781 1 96.62 87 VAL A N 1
ATOM 662 C CA . VAL A 1 87 ? 15.25 1.89 6.289 1 96.62 87 VAL A CA 1
ATOM 663 C C . VAL A 1 87 ? 15.492 2.844 7.457 1 96.62 87 VAL A C 1
ATOM 665 O O . VAL A 1 87 ? 16.578 3.41 7.59 1 96.62 87 VAL A O 1
ATOM 668 N N . LEU A 1 88 ? 14.508 2.965 8.312 1 98.5 88 LEU A N 1
ATOM 669 C CA . LEU A 1 88 ? 14.586 3.881 9.445 1 98.5 88 LEU A CA 1
ATOM 670 C C . LEU A 1 88 ? 15.703 3.473 10.398 1 98.5 88 LEU A C 1
ATOM 672 O O . LEU A 1 88 ? 16.453 4.32 10.875 1 98.5 88 LEU A O 1
ATOM 676 N N . ASN A 1 89 ? 15.805 2.18 10.617 1 97.81 89 ASN A N 1
ATOM 677 C CA . ASN A 1 89 ? 16.859 1.684 11.508 1 97.81 89 ASN A CA 1
ATOM 678 C C . ASN A 1 89 ? 18.234 1.848 10.891 1 97.81 89 ASN A C 1
ATOM 680 O O . ASN A 1 89 ? 19.203 2.148 11.594 1 97.81 89 ASN A O 1
ATOM 684 N N . ALA A 1 90 ? 18.328 1.631 9.617 1 96.62 90 ALA A N 1
ATOM 685 C CA . ALA A 1 90 ? 19.609 1.812 8.922 1 96.62 90 ALA A CA 1
ATOM 686 C C . ALA A 1 90 ? 20.109 3.244 9.078 1 96.62 90 ALA A C 1
ATOM 688 O O . ALA A 1 90 ? 21.328 3.475 9.188 1 96.62 90 ALA A O 1
ATOM 689 N N . TYR A 1 91 ? 19.188 4.215 9.148 1 98.06 91 TYR A N 1
ATOM 690 C CA . TYR A 1 91 ? 19.547 5.621 9.297 1 98.06 91 TYR A CA 1
ATOM 691 C C . TYR A 1 91 ? 19.625 6.012 10.766 1 98.06 91 TYR A C 1
ATOM 693 O O . TYR A 1 91 ? 19.859 7.176 11.094 1 98.06 91 TYR A O 1
ATOM 701 N N . GLU A 1 92 ? 19.328 5.047 11.664 1 97.62 92 GLU A N 1
ATOM 702 C CA . GLU A 1 92 ? 19.312 5.273 13.109 1 97.62 92 GLU A CA 1
ATOM 703 C C . GLU A 1 92 ? 18.375 6.422 13.477 1 97.62 92 GLU A C 1
ATOM 705 O O . GLU A 1 92 ? 18.734 7.277 14.289 1 97.62 92 GLU A O 1
ATOM 710 N N . ALA A 1 93 ? 17.266 6.434 12.766 1 97.44 93 ALA A N 1
ATOM 711 C CA . ALA A 1 93 ? 16.266 7.453 13.062 1 97.44 93 ALA A CA 1
ATOM 712 C C . ALA A 1 93 ? 15.75 7.328 14.492 1 97.44 93 ALA A C 1
ATOM 714 O O . ALA A 1 93 ? 15.516 6.219 14.977 1 97.44 93 ALA A O 1
ATOM 715 N N . LYS A 1 94 ? 15.586 8.422 15.203 1 97.31 94 LYS A N 1
ATOM 716 C CA . LYS A 1 94 ? 15.117 8.406 16.578 1 97.31 94 LYS A CA 1
ATOM 717 C C . LYS A 1 94 ? 13.805 9.172 16.719 1 97.31 94 LYS A C 1
ATOM 719 O O . LYS A 1 94 ? 12.836 8.656 17.281 1 97.31 94 LYS A O 1
ATOM 724 N N . LYS A 1 95 ? 13.781 10.383 16.172 1 98.56 95 LYS A N 1
ATOM 725 C CA . LYS A 1 95 ? 12.625 11.266 16.281 1 98.56 95 LYS A CA 1
ATOM 726 C C . LYS A 1 95 ? 12.008 11.531 14.906 1 98.56 95 LYS A C 1
ATOM 728 O O . LYS A 1 95 ? 12.711 11.938 13.977 1 98.56 95 LYS A O 1
ATOM 733 N N . ILE A 1 96 ? 10.695 11.242 14.789 1 98.88 96 ILE A N 1
ATOM 734 C CA . ILE A 1 96 ? 9.969 11.391 13.531 1 98.88 96 ILE A CA 1
ATOM 735 C C . ILE A 1 96 ? 8.828 12.391 13.711 1 98.88 96 ILE A C 1
ATOM 737 O O . ILE A 1 96 ? 8.07 12.32 14.68 1 98.88 96 ILE A O 1
ATOM 741 N N . VAL A 1 97 ? 8.734 13.383 12.805 1 98.88 97 VAL A N 1
ATOM 742 C CA . VAL A 1 97 ? 7.617 14.312 12.773 1 98.88 97 VAL A CA 1
ATOM 743 C C . VAL A 1 97 ? 6.797 14.102 11.508 1 98.88 97 VAL A C 1
ATOM 745 O O . VAL A 1 97 ? 7.355 13.883 10.43 1 98.88 97 VAL A O 1
ATOM 748 N N . THR A 1 98 ? 5.508 14.07 11.617 1 98.88 98 THR A N 1
ATOM 749 C CA . THR A 1 98 ? 4.637 13.93 10.453 1 98.88 98 THR A CA 1
ATOM 750 C C . THR A 1 98 ? 3.428 14.852 10.57 1 98.88 98 THR A C 1
ATOM 752 O O . THR A 1 98 ? 2.994 15.18 11.68 1 98.88 98 THR A O 1
ATOM 755 N N . ALA A 1 99 ? 2.91 15.273 9.398 1 98.31 99 ALA A N 1
ATOM 756 C CA . ALA A 1 99 ? 1.727 16.125 9.359 1 98.31 99 ALA A CA 1
ATOM 757 C C . ALA A 1 99 ? 0.467 15.305 9.094 1 98.31 99 ALA A C 1
ATOM 759 O O . ALA A 1 99 ? -0.597 15.859 8.82 1 98.31 99 ALA A O 1
ATOM 760 N N . CYS A 1 100 ? 0.576 14.023 9.125 1 97.81 100 CYS A N 1
ATOM 761 C CA . CYS A 1 100 ? -0.546 13.125 8.859 1 97.81 100 CYS A CA 1
ATOM 762 C C . CYS A 1 100 ? -0.847 12.258 10.078 1 97.81 100 CYS A C 1
ATOM 764 O O . CYS A 1 100 ? -0.084 11.344 10.406 1 97.81 100 CYS A O 1
ATOM 766 N N . PRO A 1 101 ? -1.992 12.484 10.68 1 98.25 101 PRO A N 1
ATOM 767 C CA . PRO A 1 101 ? -2.359 11.695 11.859 1 98.25 101 PRO A CA 1
ATOM 768 C C . PRO A 1 101 ? -2.416 10.195 11.57 1 98.25 101 PRO A C 1
ATOM 770 O O . PRO A 1 101 ? -2.174 9.383 12.469 1 98.25 101 PRO A O 1
ATOM 773 N N . HIS A 1 102 ? -2.748 9.828 10.359 1 97 102 HIS A N 1
ATOM 774 C CA . HIS A 1 102 ? -2.717 8.414 10 1 97 102 HIS A CA 1
ATOM 775 C C . HIS A 1 102 ? -1.309 7.848 10.125 1 97 102 HIS A C 1
ATOM 777 O O . HIS A 1 102 ? -1.109 6.801 10.75 1 97 102 HIS A O 1
ATOM 783 N N . CYS A 1 103 ? -0.368 8.531 9.547 1 98 103 CYS A N 1
ATOM 784 C CA . CYS A 1 103 ? 1.029 8.133 9.68 1 98 103 CYS A CA 1
ATOM 785 C C . CYS A 1 103 ? 1.477 8.195 11.141 1 98 103 CYS A C 1
ATOM 787 O O . CYS A 1 103 ? 2.152 7.285 11.625 1 98 103 CYS A O 1
ATOM 789 N N . PHE A 1 104 ? 1.026 9.211 11.82 1 98.75 104 PHE A N 1
ATOM 790 C CA . PHE A 1 104 ? 1.35 9.43 13.227 1 98.75 104 PHE A CA 1
ATOM 791 C C . PHE A 1 104 ? 0.952 8.219 14.062 1 98.75 104 PHE A C 1
ATOM 793 O O . PHE A 1 104 ? 1.781 7.652 14.781 1 98.75 104 PHE A O 1
ATOM 800 N N . ASN A 1 105 ? -0.238 7.797 13.93 1 98.5 105 ASN A N 1
ATOM 801 C CA . ASN A 1 105 ? -0.766 6.684 14.711 1 98.5 105 ASN A CA 1
ATOM 802 C C . ASN A 1 105 ? -0.075 5.371 14.352 1 98.5 105 ASN A C 1
ATOM 804 O O . ASN A 1 105 ? 0.309 4.609 15.242 1 98.5 105 ASN A O 1
ATOM 808 N N . THR A 1 106 ? 0.124 5.133 13.078 1 98.5 106 THR A N 1
ATOM 809 C CA . THR A 1 106 ? 0.7 3.875 12.609 1 98.5 106 THR A CA 1
ATOM 810 C C . THR A 1 106 ? 2.15 3.744 13.07 1 98.5 106 THR A C 1
ATOM 812 O O . THR A 1 106 ? 2.541 2.715 13.625 1 98.5 106 THR A O 1
ATOM 815 N N . LEU A 1 107 ? 2.938 4.805 12.867 1 98.81 107 LEU A N 1
ATOM 816 C CA . LEU A 1 107 ? 4.34 4.797 13.273 1 98.81 107 LEU A CA 1
ATOM 817 C C . LEU A 1 107 ? 4.465 4.66 14.789 1 98.81 107 LEU A C 1
ATOM 819 O O . LEU A 1 107 ? 5.305 3.9 15.273 1 98.81 107 LEU A O 1
ATOM 823 N N . LYS A 1 108 ? 3.602 5.297 15.516 1 98.81 108 LYS A N 1
ATOM 824 C CA . LYS A 1 108 ? 3.723 5.422 16.969 1 98.81 108 LYS A CA 1
ATOM 825 C C . LYS A 1 108 ? 3.18 4.184 17.672 1 98.81 108 LYS A C 1
ATOM 827 O O . LYS A 1 108 ? 3.781 3.693 18.625 1 98.81 108 LYS A O 1
ATOM 832 N N . ASN A 1 109 ? 2.092 3.684 17.219 1 98.56 109 ASN A N 1
ATOM 833 C CA . ASN A 1 109 ? 1.353 2.713 18.031 1 98.56 109 ASN A CA 1
ATOM 834 C C . ASN A 1 109 ? 1.394 1.322 17.406 1 98.56 109 ASN A C 1
ATOM 836 O O . ASN A 1 109 ? 1.187 0.321 18.094 1 98.56 109 ASN A O 1
ATOM 840 N N . GLU A 1 110 ? 1.713 1.235 16.109 1 98.31 110 GLU A N 1
ATOM 841 C CA . GLU A 1 110 ? 1.57 -0.062 15.453 1 98.31 110 GLU A CA 1
ATOM 842 C C . GLU A 1 110 ? 2.926 -0.619 15.023 1 98.31 110 GLU A C 1
ATOM 844 O O . GLU A 1 110 ? 3.158 -1.827 15.102 1 98.31 110 GLU A O 1
ATOM 849 N N . TYR A 1 111 ? 3.855 0.23 14.633 1 98.62 111 TYR A N 1
ATOM 850 C CA . TYR A 1 111 ? 5.18 -0.199 14.203 1 98.62 111 TYR A CA 1
ATOM 851 C C . TYR A 1 111 ? 5.926 -0.888 15.344 1 98.62 111 TYR A C 1
ATOM 853 O O . TYR A 1 111 ? 6.703 -1.816 15.109 1 98.62 111 TYR A O 1
ATOM 861 N N . PRO A 1 112 ? 5.742 -0.528 16.656 1 98.56 112 PRO A N 1
ATOM 862 C CA . PRO A 1 112 ? 6.504 -1.149 17.75 1 98.56 112 PRO A CA 1
ATOM 863 C C . PRO A 1 112 ? 6.293 -2.66 17.828 1 98.56 112 PRO A C 1
ATOM 865 O O . PRO A 1 112 ? 7.215 -3.398 18.172 1 98.56 112 PRO A O 1
ATOM 868 N N . GLU A 1 113 ? 5.156 -3.137 17.438 1 97.56 113 GLU A N 1
ATOM 869 C CA . GLU A 1 113 ? 4.879 -4.57 17.438 1 97.56 113 GLU A CA 1
ATOM 870 C C . GLU A 1 113 ? 5.758 -5.309 16.438 1 97.56 113 GLU A C 1
ATOM 872 O O . GLU A 1 113 ? 5.953 -6.523 16.547 1 97.56 113 GLU A O 1
ATOM 877 N N . LEU A 1 114 ? 6.262 -4.555 15.523 1 96.75 114 LEU A N 1
ATOM 878 C CA . LEU A 1 114 ? 7.086 -5.148 14.477 1 96.75 114 LEU A CA 1
ATOM 879 C C . LEU A 1 114 ? 8.547 -4.762 14.656 1 96.75 114 LEU A C 1
ATOM 881 O O . LEU A 1 114 ? 9.367 -4.965 13.75 1 96.75 114 LEU A O 1
ATOM 885 N N . GLY A 1 115 ? 8.852 -4.074 15.781 1 97.5 115 GLY A N 1
ATOM 886 C CA . GLY A 1 115 ? 10.234 -3.785 16.125 1 97.5 115 GLY A CA 1
ATOM 887 C C . GLY A 1 115 ? 10.656 -2.373 15.773 1 97.5 115 GLY A C 1
ATOM 888 O O . GLY A 1 115 ? 11.828 -2.012 15.914 1 97.5 115 GLY A O 1
ATOM 889 N N . GLY A 1 116 ? 9.742 -1.563 15.258 1 98.31 116 GLY A N 1
ATOM 890 C CA . GLY A 1 116 ? 10.031 -0.164 14.992 1 98.31 116 GLY A CA 1
ATOM 891 C C . GLY A 1 116 ? 9.695 0.749 16.156 1 98.31 116 GLY A C 1
ATOM 892 O O . GLY A 1 116 ? 8.531 1.092 16.375 1 98.31 116 GLY A O 1
ATOM 893 N N . ASN A 1 117 ? 10.703 1.202 16.891 1 98.31 117 ASN A N 1
ATOM 894 C CA . ASN A 1 117 ? 10.508 2.053 18.062 1 98.31 117 ASN A CA 1
ATOM 895 C C . ASN A 1 117 ? 11.109 3.439 17.859 1 98.31 117 ASN A C 1
ATOM 897 O O . ASN A 1 117 ? 12.336 3.59 17.828 1 98.31 117 ASN A O 1
ATOM 901 N N . TYR A 1 118 ? 10.242 4.449 17.719 1 98.75 118 TYR A N 1
ATOM 902 C CA . TYR A 1 118 ? 10.648 5.828 17.453 1 98.75 118 TYR A CA 1
ATOM 903 C C . TYR A 1 118 ? 9.852 6.801 18.312 1 98.75 118 TYR A C 1
ATOM 905 O O . TYR A 1 118 ? 8.758 6.477 18.781 1 98.75 118 TYR A O 1
ATOM 913 N N . GLU A 1 119 ? 10.414 7.926 18.672 1 98.81 119 GLU A N 1
ATOM 914 C CA . GLU A 1 119 ? 9.625 9.055 19.156 1 98.81 119 GLU A CA 1
ATOM 915 C C . GLU A 1 119 ? 8.875 9.742 18.031 1 98.81 119 GLU A C 1
ATOM 917 O O . GLU A 1 119 ? 9.484 10.391 17.172 1 98.81 119 GLU A O 1
ATOM 922 N N . VAL A 1 120 ? 7.566 9.555 17.984 1 98.88 120 VAL A N 1
ATOM 923 C CA . VAL A 1 120 ? 6.766 10.094 16.875 1 98.88 120 VAL A CA 1
ATOM 924 C C . VAL A 1 120 ? 5.922 11.266 17.375 1 98.88 120 VAL A C 1
ATOM 926 O O . VAL A 1 120 ? 5.215 11.148 18.391 1 98.88 120 VAL A O 1
ATOM 929 N N . ILE A 1 121 ? 6.027 12.359 16.656 1 98.75 121 ILE A N 1
ATOM 930 C CA . ILE A 1 121 ? 5.359 13.586 17.078 1 98.75 121 ILE A CA 1
ATOM 931 C C . ILE A 1 121 ? 4.555 14.156 15.914 1 98.75 121 ILE A C 1
ATOM 933 O O . ILE A 1 121 ? 5.023 14.164 14.766 1 98.75 121 ILE A O 1
ATOM 937 N N . HIS A 1 122 ? 3.365 14.57 16.188 1 98.88 122 HIS A N 1
ATOM 938 C CA . HIS A 1 122 ? 2.584 15.281 15.18 1 98.88 122 HIS A CA 1
ATOM 939 C C . HIS A 1 122 ? 3.109 16.703 14.969 1 98.88 122 HIS A C 1
ATOM 941 O O . HIS A 1 122 ? 3.623 17.312 15.906 1 98.88 122 HIS A O 1
ATOM 947 N N . HIS A 1 123 ? 2.887 17.219 13.758 1 98.81 123 HIS A N 1
ATOM 948 C CA . HIS A 1 123 ? 3.494 18.5 13.422 1 98.81 123 HIS A CA 1
ATOM 949 C C . HIS A 1 123 ? 2.975 19.625 14.328 1 98.81 123 HIS A C 1
ATOM 951 O O . HIS A 1 123 ? 3.705 20.562 14.648 1 98.81 123 HIS A O 1
ATOM 957 N N . THR A 1 124 ? 1.725 19.531 14.805 1 98.75 124 THR A N 1
ATOM 958 C CA . THR A 1 124 ? 1.191 20.578 15.68 1 98.75 124 THR A CA 1
ATOM 959 C C . THR A 1 124 ? 1.883 20.547 17.031 1 98.75 124 THR A C 1
ATOM 961 O O . THR A 1 124 ? 2.148 21.594 17.625 1 98.75 124 THR A O 1
ATOM 964 N N . GLU A 1 125 ? 2.131 19.344 17.531 1 98.81 125 GLU A N 1
ATOM 965 C CA . GLU A 1 125 ? 2.889 19.219 18.781 1 98.81 125 GLU A CA 1
ATOM 966 C C . GLU A 1 125 ? 4.312 19.734 18.609 1 98.81 125 GLU A C 1
ATOM 968 O O . GLU A 1 125 ? 4.848 20.406 19.5 1 98.81 125 GLU A O 1
ATOM 973 N N . PHE A 1 126 ? 4.875 19.438 17.516 1 98.81 126 PHE A N 1
ATOM 974 C CA . PHE A 1 126 ? 6.238 19.875 17.25 1 98.81 126 PHE A CA 1
ATOM 975 C C . PHE A 1 126 ? 6.32 21.391 17.172 1 98.81 126 PHE A C 1
ATOM 977 O O . PHE A 1 126 ? 7.203 22.016 17.766 1 98.81 126 PHE A O 1
ATOM 984 N N . LEU A 1 127 ? 5.402 22 16.438 1 98.31 127 LEU A N 1
ATOM 985 C CA . LEU A 1 127 ? 5.359 23.453 16.297 1 98.31 127 LEU A CA 1
ATOM 986 C C . LEU A 1 127 ? 5.16 24.125 17.656 1 98.31 127 LEU A C 1
ATOM 988 O O . LEU A 1 127 ? 5.785 25.141 17.953 1 98.31 127 LEU A O 1
ATOM 992 N N . LYS A 1 128 ? 4.324 23.547 18.453 1 97.88 128 LYS A N 1
ATOM 993 C CA . LYS A 1 128 ? 4.125 24.078 19.797 1 97.88 128 LYS A CA 1
ATOM 994 C C . LYS A 1 128 ? 5.426 24.047 20.594 1 97.88 128 LYS A C 1
ATOM 996 O O . LYS A 1 128 ? 5.75 25 21.312 1 97.88 128 LYS A O 1
ATOM 1001 N N . SER A 1 129 ? 6.16 22.953 20.469 1 98.06 129 SER A N 1
ATOM 1002 C CA . SER A 1 129 ? 7.422 22.828 21.188 1 98.06 129 SER A CA 1
ATOM 1003 C C . SER A 1 129 ? 8.422 23.891 20.734 1 98.06 129 SER A C 1
ATOM 1005 O O . SER A 1 129 ? 9.203 24.406 21.547 1 98.06 129 SER A O 1
ATOM 1007 N N . LEU A 1 130 ? 8.406 24.219 19.453 1 97.62 130 LEU A N 1
ATOM 1008 C CA . LEU A 1 130 ? 9.305 25.25 18.938 1 97.62 130 LEU A CA 1
ATOM 1009 C C . LEU A 1 130 ? 8.961 26.609 19.531 1 97.62 130 LEU A C 1
ATOM 1011 O O . LEU A 1 130 ? 9.852 27.422 19.797 1 97.62 130 LEU A O 1
ATOM 1015 N N . ILE A 1 131 ? 7.68 26.859 19.734 1 95.38 131 ILE A N 1
ATOM 1016 C CA . ILE A 1 131 ? 7.254 28.109 20.359 1 95.38 131 ILE A CA 1
ATOM 1017 C C . ILE A 1 131 ? 7.719 28.141 21.812 1 95.38 131 ILE A C 1
ATOM 1019 O O . ILE A 1 131 ? 8.281 29.141 22.266 1 95.38 131 ILE A O 1
ATOM 1023 N N . ASN A 1 132 ? 7.512 27.062 22.469 1 95.94 132 ASN A N 1
ATOM 1024 C CA . ASN A 1 132 ? 7.902 26.953 23.875 1 95.94 132 ASN A CA 1
ATOM 1025 C C . ASN A 1 132 ? 9.406 27.141 24.047 1 95.94 132 ASN A C 1
ATOM 1027 O O . ASN A 1 132 ? 9.859 27.719 25.047 1 95.94 132 ASN A O 1
ATOM 1031 N N . ASP A 1 133 ? 10.164 26.703 23.078 1 95.62 133 ASP A N 1
ATOM 1032 C CA . ASP A 1 133 ? 11.625 26.766 23.109 1 95.62 133 ASP A CA 1
ATOM 1033 C C . ASP A 1 133 ? 12.133 28.125 22.625 1 95.62 133 ASP A C 1
ATOM 1035 O O . ASP A 1 133 ? 13.336 28.375 22.641 1 95.62 133 ASP A O 1
ATOM 1039 N N . GLY A 1 134 ? 11.297 28.953 22.156 1 94.94 134 GLY A N 1
ATOM 1040 C CA . GLY A 1 134 ? 11.672 30.281 21.688 1 94.94 134 GLY A CA 1
ATOM 1041 C C . GLY A 1 134 ? 12.211 30.297 20.266 1 94.94 134 GLY A C 1
ATOM 1042 O O . GLY A 1 134 ? 12.734 31.312 19.797 1 94.94 134 GLY A O 1
ATOM 1043 N N . ARG A 1 135 ? 12.031 29.188 19.531 1 95.81 135 ARG A N 1
ATOM 1044 C CA . ARG A 1 135 ? 12.578 29.078 18.188 1 95.81 135 ARG A CA 1
ATOM 1045 C C . ARG A 1 135 ? 11.578 29.578 17.141 1 95.81 135 ARG A C 1
ATOM 1047 O O . ARG A 1 135 ? 11.953 29.875 16.016 1 95.81 135 ARG A O 1
ATOM 1054 N N . LEU A 1 136 ? 10.312 29.609 17.562 1 95.12 136 LEU A N 1
ATOM 1055 C CA . LEU A 1 136 ? 9.242 30.078 16.703 1 95.12 136 LEU A CA 1
ATOM 1056 C C . LEU A 1 136 ? 8.375 31.109 17.406 1 95.12 136 LEU A C 1
ATOM 1058 O O . LEU A 1 136 ? 7.938 30.891 18.547 1 95.12 136 LEU A O 1
ATOM 1062 N N . THR A 1 137 ? 8.25 32.219 16.797 1 91.69 137 THR A N 1
ATOM 1063 C CA . THR A 1 137 ? 7.352 33.25 17.297 1 91.69 137 THR A CA 1
ATOM 1064 C C . THR A 1 137 ? 6.191 33.469 16.344 1 91.69 137 THR A C 1
ATOM 1066 O O . THR A 1 137 ? 6.395 33.562 15.125 1 91.69 137 THR A O 1
ATOM 1069 N N . VAL A 1 138 ? 5.059 33.406 16.938 1 87.19 138 VAL A N 1
ATOM 1070 C CA . VAL A 1 138 ? 3.852 33.625 16.156 1 87.19 138 VAL A CA 1
ATOM 1071 C C . VAL A 1 138 ? 3.1 34.844 16.688 1 87.19 138 VAL A C 1
ATOM 1073 O O . VAL A 1 138 ? 2.84 34.938 17.891 1 87.19 138 VAL A O 1
ATOM 1076 N N . GLU A 1 139 ? 3.053 35.844 15.984 1 76 139 GLU A N 1
ATOM 1077 C CA . GLU A 1 139 ? 2.26 37.031 16.344 1 76 139 GLU A CA 1
ATOM 1078 C C . GLU A 1 139 ? 1.063 37.188 15.406 1 76 139 GLU A C 1
ATOM 1080 O O . GLU A 1 139 ? 1.129 36.812 14.234 1 76 139 GLU A O 1
ATOM 1085 N N . GLY A 1 140 ? -0.079 37.656 16.078 1 69.88 140 GLY A N 1
ATOM 1086 C CA . GLY A 1 140 ? -1.287 37.969 15.336 1 69.88 140 GLY A CA 1
ATOM 1087 C C . GLY A 1 140 ? -1.007 38.531 13.953 1 69.88 140 GLY A C 1
ATOM 1088 O O . GLY A 1 140 ? 0.082 39.031 13.695 1 69.88 140 GLY A O 1
ATOM 1089 N N . GLY A 1 141 ? -1.365 37.969 12.812 1 76.19 141 GLY A N 1
ATOM 1090 C CA . GLY A 1 141 ? -1.214 38.344 11.414 1 76.19 141 GLY A CA 1
ATOM 1091 C C . GLY A 1 141 ? -2.537 38.5 10.688 1 76.19 141 GLY A C 1
ATOM 1092 O O . GLY A 1 141 ? -3.479 39.094 11.219 1 76.19 141 GLY A O 1
ATOM 1093 N N . GLN A 1 142 ? -2.51 38.125 9.539 1 87.38 142 GLN A N 1
ATOM 1094 C CA . GLN A 1 142 ? -3.625 38.281 8.617 1 87.38 142 GLN A CA 1
ATOM 1095 C C . GLN A 1 142 ? -4.879 37.562 9.141 1 87.38 142 GLN A C 1
ATOM 1097 O O . GLN A 1 142 ? -5.973 37.781 8.617 1 87.38 142 GLN A O 1
ATOM 1102 N N . PHE A 1 143 ? -4.734 36.906 10.352 1 93.62 143 PHE A N 1
ATOM 1103 C CA . PHE A 1 143 ? -5.879 36.156 10.828 1 93.62 143 PHE A CA 1
ATOM 1104 C C . PHE A 1 143 ? -6.504 36.812 12.047 1 93.62 143 PHE A C 1
ATOM 1106 O O . PHE A 1 143 ? -7.508 36.312 12.578 1 93.62 143 PHE A O 1
ATOM 1113 N N . LYS A 1 144 ? -6.004 37.906 12.461 1 93.25 144 LYS A N 1
ATOM 1114 C CA . LYS A 1 144 ? -6.504 38.594 13.648 1 93.25 144 LYS A CA 1
ATOM 1115 C C . LYS A 1 144 ? -8.008 38.844 13.555 1 93.25 144 LYS A C 1
ATOM 1117 O O . LYS A 1 144 ? -8.5 39.375 12.547 1 93.25 144 LYS A O 1
ATOM 1122 N N . GLY A 1 145 ? -8.719 38.312 14.531 1 94.38 145 GLY A N 1
ATOM 1123 C CA . GLY A 1 145 ? -10.148 38.562 14.633 1 94.38 145 GLY A CA 1
ATOM 1124 C C . GLY A 1 145 ? -10.992 37.594 13.836 1 94.38 145 GLY A C 1
ATOM 1125 O O . GLY A 1 145 ? -12.219 37.562 13.961 1 94.38 145 GLY A O 1
ATOM 1126 N N . LYS A 1 146 ? -10.391 36.781 13.031 1 96.31 146 LYS A N 1
ATOM 1127 C CA . LYS A 1 146 ? -11.141 35.812 12.25 1 96.31 146 LYS A CA 1
ATOM 1128 C C . LYS A 1 146 ? -11.695 34.719 13.156 1 96.31 146 LYS A C 1
ATOM 1130 O O . LYS A 1 146 ? -11.102 34.375 14.188 1 96.31 146 LYS A O 1
ATOM 1135 N N . LYS A 1 147 ? -12.82 34.219 12.766 1 98.38 147 LYS A N 1
ATOM 1136 C CA . LYS A 1 147 ? -13.422 33.094 13.461 1 98.38 147 LYS A CA 1
ATOM 1137 C C . LYS A 1 147 ? -12.93 31.766 12.867 1 98.38 147 LYS A C 1
ATOM 1139 O O . LYS A 1 147 ? -13.141 31.5 11.688 1 98.38 147 LYS A O 1
ATOM 1144 N N . ILE A 1 148 ? -12.258 30.984 13.695 1 98.38 148 ILE A N 1
ATOM 1145 C CA . ILE A 1 148 ? -11.695 29.719 13.242 1 98.38 148 ILE A CA 1
ATOM 1146 C C . ILE A 1 148 ? -12.25 28.578 14.086 1 98.38 148 ILE A C 1
ATOM 1148 O O . ILE A 1 148 ? -12.383 28.703 15.305 1 98.38 148 ILE A O 1
ATOM 1152 N N . THR A 1 149 ? -12.734 27.5 13.469 1 98.81 149 THR A N 1
ATOM 1153 C CA . THR A 1 149 ? -13.031 26.266 14.164 1 98.81 149 THR A CA 1
ATOM 1154 C C . THR A 1 149 ? -12.039 25.172 13.766 1 98.81 149 THR A C 1
ATOM 1156 O O . THR A 1 149 ? -11.422 25.234 12.695 1 98.81 149 THR A O 1
ATOM 1159 N N . PHE A 1 150 ? -11.812 24.203 14.641 1 98.81 150 PHE A N 1
ATOM 1160 C CA . PHE A 1 150 ? -10.836 23.156 14.406 1 98.81 150 PHE A CA 1
ATOM 1161 C C . PHE A 1 150 ? -11.516 21.781 14.336 1 98.81 150 PHE A C 1
ATOM 1163 O O . PHE A 1 150 ? -12.344 21.453 15.18 1 98.81 150 PHE A O 1
ATOM 1170 N N . HIS A 1 151 ? -11.18 21.062 13.273 1 98.69 151 HIS A N 1
ATOM 1171 C CA . HIS A 1 151 ? -11.594 19.672 13.188 1 98.69 151 HIS A CA 1
ATOM 1172 C C . HIS A 1 151 ? -10.57 18.75 13.852 1 98.69 151 HIS A C 1
ATOM 1174 O O . HIS A 1 151 ? -9.391 18.766 13.5 1 98.69 151 HIS A O 1
ATOM 1180 N N . ASP A 1 152 ? -11.047 17.953 14.789 1 98.31 152 ASP A N 1
ATOM 1181 C CA . ASP A 1 152 ? -10.211 16.969 15.469 1 98.31 152 ASP A CA 1
ATOM 1182 C C . ASP A 1 152 ? -10.055 15.711 14.625 1 98.31 152 ASP A C 1
ATOM 1184 O O . ASP A 1 152 ? -10.953 14.859 14.609 1 98.31 152 ASP A O 1
ATOM 1188 N N . PRO A 1 153 ? -8.883 15.555 13.992 1 97.69 153 PRO A N 1
ATOM 1189 C CA . PRO A 1 153 ? -8.695 14.273 13.312 1 97.69 153 PRO A CA 1
ATOM 1190 C C . PRO A 1 153 ? -8.781 13.086 14.258 1 97.69 153 PRO A C 1
ATOM 1192 O O . PRO A 1 153 ? -8.25 13.141 15.375 1 97.69 153 PRO A O 1
ATOM 1195 N N . CYS A 1 154 ? -9.391 12.023 13.844 1 96.88 154 CYS A N 1
ATOM 1196 C CA . CYS A 1 154 ? -9.672 10.891 14.719 1 96.88 154 CYS A CA 1
ATOM 1197 C C . CYS A 1 154 ? -8.391 10.297 15.289 1 96.88 154 CYS A C 1
ATOM 1199 O O . CYS A 1 154 ? -8.312 10 16.484 1 96.88 154 CYS A O 1
ATOM 1201 N N . TYR A 1 155 ? -7.34 10.227 14.492 1 97.31 155 TYR A N 1
ATOM 1202 C CA . TYR A 1 155 ? -6.117 9.578 14.953 1 97.31 155 TYR A CA 1
ATOM 1203 C C . TYR A 1 155 ? -5.25 10.539 15.75 1 97.31 155 TYR A C 1
ATOM 1205 O O . TYR A 1 155 ? -4.332 10.125 16.453 1 97.31 155 TYR A O 1
ATOM 1213 N N . LEU A 1 156 ? -5.52 11.789 15.617 1 98.38 156 LEU A N 1
ATOM 1214 C CA . LEU A 1 156 ? -4.824 12.758 16.453 1 98.38 156 LEU A CA 1
ATOM 1215 C C . LEU A 1 156 ? -5.504 12.883 17.812 1 98.38 156 LEU A C 1
ATOM 1217 O O . LEU A 1 156 ? -4.848 12.797 18.859 1 98.38 156 LEU A O 1
ATOM 1221 N N . GLY A 1 157 ? -6.797 13.078 17.797 1 97.75 157 GLY A N 1
ATOM 1222 C CA . GLY A 1 157 ? -7.574 13.242 19.016 1 97.75 157 GLY A CA 1
ATOM 1223 C C . GLY A 1 157 ? -7.906 11.93 19.688 1 97.75 157 GLY A C 1
ATOM 1224 O O . GLY A 1 157 ? -7.18 11.484 20.594 1 97.75 157 GLY A O 1
ATOM 1225 N N . ARG A 1 158 ? -8.898 11.219 19.219 1 96.31 158 ARG A N 1
ATOM 1226 C CA . ARG A 1 158 ? -9.469 10.055 19.891 1 96.31 158 ARG A CA 1
ATOM 1227 C C . ARG A 1 158 ? -8.414 8.977 20.094 1 96.31 158 ARG A C 1
ATOM 1229 O O . ARG A 1 158 ? -8.352 8.359 21.172 1 96.31 158 ARG A O 1
ATOM 1236 N N . ALA A 1 159 ? -7.621 8.781 19.156 1 96.62 159 ALA A N 1
ATOM 1237 C CA . ALA A 1 159 ? -6.676 7.668 19.234 1 96.62 159 ALA A CA 1
ATOM 1238 C C . ALA A 1 159 ? -5.457 8.039 20.062 1 96.62 159 ALA A C 1
ATOM 1240 O O . ALA A 1 159 ? -4.871 7.184 20.734 1 96.62 159 ALA A O 1
ATOM 1241 N N . ASN A 1 160 ? -5.082 9.328 20.062 1 98.44 160 ASN A N 1
ATOM 1242 C CA . ASN A 1 160 ? -3.799 9.664 20.688 1 98.44 160 ASN A CA 1
ATOM 1243 C C . ASN A 1 160 ? -3.938 10.797 21.688 1 98.44 160 ASN A C 1
ATOM 1245 O O . ASN A 1 160 ? -2.943 11.258 22.25 1 98.44 160 ASN A O 1
ATOM 1249 N N . LYS A 1 161 ? -5.129 11.328 21.859 1 98.12 161 LYS A N 1
ATOM 1250 C CA . LYS A 1 161 ? -5.496 12.266 22.922 1 98.12 161 LYS A CA 1
ATOM 1251 C C . LYS A 1 161 ? -4.766 13.602 22.75 1 98.12 161 LYS A C 1
ATOM 1253 O O . LYS A 1 161 ? -4.422 14.25 23.75 1 98.12 161 LYS A O 1
ATOM 1258 N N . VAL A 1 162 ? -4.41 13.961 21.578 1 98.62 162 VAL A N 1
ATOM 1259 C CA . VAL A 1 162 ? -3.846 15.281 21.312 1 98.62 162 VAL A CA 1
ATOM 1260 C C . VAL A 1 162 ? -4.953 16.234 20.859 1 98.62 162 VAL A C 1
ATOM 1262 O O . VAL A 1 162 ? -5.383 16.203 19.703 1 98.62 162 VAL A O 1
ATOM 1265 N N . TYR A 1 163 ? -5.367 17.062 21.75 1 98.44 163 TYR A N 1
ATOM 1266 C CA . TYR A 1 163 ? -6.477 17.969 21.484 1 98.44 163 TYR A CA 1
ATOM 1267 C C . TYR A 1 163 ? -6.02 19.422 21.562 1 98.44 163 TYR A C 1
ATOM 1269 O O . TYR A 1 163 ? -6.473 20.266 20.781 1 98.44 163 TYR A O 1
ATOM 1277 N N . GLU A 1 164 ? -5.039 19.656 22.406 1 98.25 164 GLU A N 1
ATOM 1278 C CA . GLU A 1 164 ? -4.758 21.031 22.797 1 98.25 164 GLU A CA 1
ATOM 1279 C C . GLU A 1 164 ? -3.674 21.656 21.906 1 98.25 164 GLU A C 1
ATOM 1281 O O . GLU A 1 164 ? -3.689 22.859 21.641 1 98.25 164 GLU A O 1
ATOM 1286 N N . ALA A 1 165 ? -2.773 20.875 21.422 1 98.5 165 ALA A N 1
ATOM 1287 C CA . ALA A 1 165 ? -1.647 21.406 20.656 1 98.5 165 ALA A CA 1
ATOM 1288 C C . ALA A 1 165 ? -2.133 22.219 19.453 1 98.5 165 ALA A C 1
ATOM 1290 O O . ALA A 1 165 ? -1.733 23.359 19.266 1 98.5 165 ALA A O 1
ATOM 1291 N N . PRO A 1 166 ? -3.08 21.625 18.656 1 98.56 166 PRO A N 1
ATOM 1292 C CA . PRO A 1 166 ? -3.566 22.438 17.531 1 98.56 166 PRO A CA 1
ATOM 1293 C C . PRO A 1 166 ? -4.281 23.719 18 1 98.56 166 PRO A C 1
ATOM 1295 O O . PRO A 1 166 ? -4.102 24.781 17.391 1 98.56 166 PRO A O 1
ATOM 1298 N N . ARG A 1 167 ? -5.043 23.656 19.047 1 98.31 167 ARG A N 1
ATOM 1299 C CA . ARG A 1 167 ? -5.801 24.797 19.547 1 98.31 167 ARG A CA 1
ATOM 1300 C C . ARG A 1 167 ? -4.867 25.875 20.078 1 98.31 167 ARG A C 1
ATOM 1302 O O . ARG A 1 167 ? -5.07 27.062 19.812 1 98.31 167 ARG A O 1
ATOM 1309 N N . ASP A 1 168 ? -3.838 25.453 20.812 1 97 168 ASP A N 1
ATOM 1310 C CA . ASP A 1 168 ? -2.861 26.391 21.344 1 97 168 ASP A CA 1
ATOM 1311 C C . ASP A 1 168 ? -2.186 27.172 20.219 1 97 168 ASP A C 1
ATOM 1313 O O . ASP A 1 168 ? -1.979 28.391 20.328 1 97 168 ASP A O 1
ATOM 1317 N N . LEU A 1 169 ? -1.876 26.484 19.156 1 97.12 169 LEU A N 1
ATOM 1318 C CA . LEU A 1 169 ? -1.241 27.125 18 1 97.12 169 LEU A CA 1
ATOM 1319 C C . LEU A 1 169 ? -2.184 28.141 17.359 1 97.12 169 LEU A C 1
ATOM 1321 O O . LEU A 1 169 ? -1.781 29.266 17.047 1 97.12 169 LEU A O 1
ATOM 1325 N N . ILE A 1 170 ? -3.447 27.734 17.172 1 97.12 170 ILE A N 1
ATOM 1326 C CA . ILE A 1 170 ? -4.434 28.578 16.5 1 97.12 170 ILE A CA 1
ATOM 1327 C C . ILE A 1 170 ? -4.684 29.844 17.328 1 97.12 170 ILE A C 1
ATOM 1329 O O . ILE A 1 170 ? -4.801 30.938 16.766 1 97.12 170 ILE A O 1
ATOM 1333 N N . GLU A 1 171 ? -4.711 29.703 18.625 1 95.75 171 GLU A N 1
ATOM 1334 C CA . GLU A 1 171 ? -4.992 30.828 19.516 1 95.75 171 GLU A CA 1
ATOM 1335 C C . GLU A 1 171 ? -3.879 31.875 19.453 1 95.75 171 GLU A C 1
ATOM 1337 O O . GLU A 1 171 ? -4.121 33.062 19.688 1 95.75 171 GLU A O 1
ATOM 1342 N N . LYS A 1 172 ? -2.703 31.484 19.125 1 94.12 172 LYS A N 1
ATOM 1343 C CA . LYS A 1 172 ? -1.575 32.406 19.016 1 94.12 172 LYS A CA 1
ATOM 1344 C C . LYS A 1 172 ? -1.761 33.375 17.859 1 94.12 172 LYS A C 1
ATOM 1346 O O . LYS A 1 172 ? -1.075 34.406 17.781 1 94.12 172 LYS A O 1
ATOM 1351 N N . LEU A 1 173 ? -2.678 33.125 17.047 1 94.69 173 LEU A N 1
ATOM 1352 C CA . LEU A 1 173 ? -2.908 33.938 15.852 1 94.69 173 LEU A CA 1
ATOM 1353 C C . LEU A 1 173 ? -3.867 35.062 16.156 1 94.69 173 LEU A C 1
ATOM 1355 O O . LEU A 1 173 ? -4.285 35.781 15.25 1 94.69 173 LEU A O 1
ATOM 1359 N N . ASP A 1 174 ? -4.285 35.281 17.438 1 93.75 174 ASP A N 1
ATOM 1360 C CA . ASP A 1 174 ? -5.203 36.344 17.875 1 93.75 174 ASP A CA 1
ATOM 1361 C C . ASP A 1 174 ? -6.555 36.219 17.172 1 93.75 174 ASP A C 1
ATOM 1363 O O . ASP A 1 174 ? -7.078 37.188 16.656 1 93.75 174 ASP A O 1
ATOM 1367 N N . VAL A 1 175 ? -7.039 34.938 17.141 1 96.06 175 VAL A N 1
ATOM 1368 C CA . VAL A 1 175 ? -8.297 34.594 16.469 1 96.06 175 VAL A CA 1
ATOM 1369 C C . VAL A 1 175 ? -9.383 34.344 17.5 1 96.06 175 VAL A C 1
ATOM 1371 O O . VAL A 1 175 ? -9.109 34.281 18.703 1 96.06 175 VAL A O 1
ATOM 1374 N N . GLU A 1 176 ? -10.641 34.281 17 1 97.44 176 GLU A N 1
ATOM 1375 C CA . GLU A 1 176 ? -11.727 33.688 17.766 1 97.44 176 GLU A CA 1
ATOM 1376 C C . GLU A 1 176 ? -11.852 32.219 17.469 1 97.44 176 GLU A C 1
ATOM 1378 O O . GLU A 1 176 ? -12.43 31.812 16.453 1 97.44 176 GLU A O 1
ATOM 1383 N N . LEU A 1 177 ? -11.336 31.422 18.375 1 98.12 177 LEU A N 1
ATOM 1384 C CA . LEU A 1 177 ? -11.461 29.984 18.219 1 98.12 177 LEU A CA 1
ATOM 1385 C C . LEU A 1 177 ? -12.789 29.484 18.781 1 98.12 177 LEU A C 1
ATOM 1387 O O . LEU A 1 177 ? -13.062 29.641 19.969 1 98.12 177 LEU A O 1
ATOM 1391 N N . VAL A 1 178 ? -13.578 28.875 17.875 1 98.38 178 VAL A N 1
ATOM 1392 C CA . VAL A 1 178 ? -14.898 28.391 18.297 1 98.38 178 VAL A CA 1
ATOM 1393 C C . VAL A 1 178 ? -14.977 26.891 18.109 1 98.38 178 VAL A C 1
ATOM 1395 O O . VAL A 1 178 ? -14.469 26.344 17.125 1 98.38 178 VAL A O 1
ATOM 1398 N N . GLU A 1 179 ? -15.617 26.234 19.094 1 98.25 179 GLU A N 1
ATOM 1399 C CA . GLU A 1 179 ? -15.75 24.781 19.031 1 98.25 179 GLU A CA 1
ATOM 1400 C C . GLU A 1 179 ? -17.047 24.375 18.344 1 98.25 179 GLU A C 1
ATOM 1402 O O . GLU A 1 179 ? -18.094 25 18.547 1 98.25 179 GLU A O 1
ATOM 1407 N N . MET A 1 180 ? -16.953 23.312 17.531 1 97.81 180 MET A N 1
ATOM 1408 C CA . MET A 1 180 ? -18.156 22.688 17 1 97.81 180 MET A CA 1
ATOM 1409 C C . MET A 1 180 ? -18.938 21.969 18.078 1 97.81 180 MET A C 1
ATOM 1411 O O . MET A 1 180 ? -18.375 21.656 19.141 1 97.81 180 MET A O 1
ATOM 1415 N N . LYS A 1 181 ? -20.203 21.625 17.703 1 96 181 LYS A N 1
ATOM 1416 C CA . LYS A 1 181 ? -21.031 20.891 18.656 1 96 181 LYS A CA 1
ATOM 1417 C C . LYS A 1 181 ? -20.391 19.562 19.062 1 96 181 LYS A C 1
ATOM 1419 O O . LYS A 1 181 ? -20.469 19.172 20.219 1 96 181 LYS A O 1
ATOM 1424 N N . ARG A 1 182 ? -19.797 18.922 18.094 1 95.75 182 ARG A N 1
ATOM 1425 C CA . ARG A 1 182 ? -19.016 17.719 18.344 1 95.75 182 ARG A CA 1
ATOM 1426 C C . ARG A 1 182 ? -17.531 17.969 18.156 1 95.75 182 ARG A C 1
ATOM 1428 O O . ARG A 1 182 ? -17.062 18.141 17.031 1 95.75 182 ARG A O 1
ATOM 1435 N N . SER A 1 183 ? -16.859 18.016 19.234 1 97 183 SER A N 1
ATOM 1436 C CA . SER A 1 183 ? -15.445 18.359 19.219 1 97 183 SER A CA 1
ATOM 1437 C C . SER A 1 183 ? -14.641 17.469 20.156 1 97 183 SER A C 1
ATOM 1439 O O . SER A 1 183 ? -15.219 16.734 20.953 1 97 183 SER A O 1
ATOM 1441 N N . LYS A 1 184 ? -13.336 17.422 19.984 1 97.31 184 LYS A N 1
ATOM 1442 C CA . LYS A 1 184 ? -12.414 16.656 20.812 1 97.31 184 LYS A CA 1
ATOM 1443 C C . LYS A 1 184 ? -12.789 15.18 20.828 1 97.31 184 LYS A C 1
ATOM 1445 O O . LYS A 1 184 ? -12.938 14.555 19.781 1 97.31 184 LYS A O 1
ATOM 1450 N N . ALA A 1 185 ? -13.047 14.539 21.969 1 95.56 185 ALA A N 1
ATOM 1451 C CA . ALA A 1 185 ? -13.312 13.102 22.062 1 95.56 185 ALA A CA 1
ATOM 1452 C C . ALA A 1 185 ? -14.656 12.758 21.406 1 95.56 185 ALA A C 1
ATOM 1454 O O . ALA A 1 185 ? -14.891 11.602 21.047 1 95.56 185 ALA A O 1
ATOM 1455 N N . ASN A 1 186 ? -15.477 13.719 21.172 1 94.62 186 ASN A N 1
ATOM 1456 C CA . ASN A 1 186 ? -16.812 13.5 20.609 1 94.62 186 ASN A CA 1
ATOM 1457 C C . ASN A 1 186 ? -16.875 13.945 19.156 1 94.62 186 ASN A C 1
ATOM 1459 O O . ASN A 1 186 ? -17.953 13.969 18.547 1 94.62 186 ASN A O 1
ATOM 1463 N N . GLY A 1 187 ? -15.727 14.352 18.625 1 93.75 187 GLY A N 1
ATOM 1464 C CA . GLY A 1 187 ? -15.688 14.812 17.234 1 93.75 187 GLY A CA 1
ATOM 1465 C C . GLY A 1 187 ? -16.109 13.75 16.25 1 93.75 187 GLY A C 1
ATOM 1466 O O . GLY A 1 187 ? -15.727 12.586 16.375 1 93.75 187 GLY A O 1
ATOM 1467 N N . LEU A 1 188 ? -16.906 14.156 15.266 1 93.25 188 LEU A N 1
ATOM 1468 C CA . LEU A 1 188 ? -17.312 13.258 14.188 1 93.25 188 LEU A CA 1
ATOM 1469 C C . LEU A 1 188 ? -16.188 13.086 13.172 1 93.25 188 LEU A C 1
ATOM 1471 O O . LEU A 1 188 ? -15.438 14.031 12.906 1 93.25 188 LEU A O 1
ATOM 1475 N N . CYS A 1 189 ? -16.109 11.898 12.547 1 92.75 189 CYS A N 1
ATOM 1476 C CA . CYS A 1 189 ? -15.117 11.578 11.523 1 92.75 189 CYS A CA 1
ATOM 1477 C C . CYS A 1 189 ? -15.297 12.461 10.297 1 92.75 189 CYS A C 1
ATOM 1479 O O . CYS A 1 189 ? -16.406 12.914 10.016 1 92.75 189 CYS A O 1
ATOM 1481 N N . CYS A 1 190 ? -14.203 12.711 9.617 1 93.44 190 CYS A N 1
ATOM 1482 C CA . CYS A 1 190 ? -14.281 13.477 8.383 1 93.44 190 CYS A CA 1
ATOM 1483 C C . CYS A 1 190 ? -14.82 12.625 7.238 1 93.44 190 CYS A C 1
ATOM 1485 O O . CYS A 1 190 ? -15.172 13.141 6.18 1 93.44 190 CYS A O 1
ATOM 1487 N N . GLY A 1 191 ? -14.781 11.352 7.426 1 87.88 191 GLY A N 1
ATOM 1488 C CA . GLY A 1 191 ? -15.344 10.469 6.426 1 87.88 191 GLY A CA 1
ATOM 1489 C C . GLY A 1 191 ? -14.297 9.812 5.543 1 87.88 191 GLY A C 1
ATOM 1490 O O . GLY A 1 191 ? -14.633 9.047 4.637 1 87.88 191 GLY A O 1
ATOM 1491 N N . ALA A 1 192 ? -13.086 10.062 5.824 1 86.12 192 ALA A N 1
ATOM 1492 C CA . ALA A 1 192 ? -12.039 9.531 4.957 1 86.12 192 ALA A CA 1
ATOM 1493 C C . ALA A 1 192 ? -11.656 8.109 5.371 1 86.12 192 ALA A C 1
ATOM 1495 O O . ALA A 1 192 ? -11.039 7.375 4.598 1 86.12 192 ALA A O 1
ATOM 1496 N N . GLY A 1 193 ? -11.992 7.723 6.602 1 74.81 193 GLY A N 1
ATOM 1497 C CA . GLY A 1 193 ? -11.508 6.48 7.188 1 74.81 193 GLY A CA 1
ATOM 1498 C C . GLY A 1 193 ? -12 5.246 6.461 1 74.81 193 GLY A C 1
ATOM 1499 O O . GLY A 1 193 ? -12.992 5.309 5.73 1 74.81 193 GLY A O 1
ATOM 1500 N N . GLY A 1 194 ? -11.141 4.105 6.691 1 67.31 194 GLY A N 1
ATOM 1501 C CA . GLY A 1 194 ? -11.516 2.836 6.086 1 67.31 194 GLY A CA 1
ATOM 1502 C C . GLY A 1 194 ? -11.398 2.838 4.57 1 67.31 194 GLY A C 1
ATOM 1503 O O . GLY A 1 194 ? -12.188 2.199 3.879 1 67.31 194 GLY A O 1
ATOM 1504 N N . ALA A 1 195 ? -10.578 3.738 4.133 1 67 195 ALA A N 1
ATOM 1505 C CA . ALA A 1 195 ? -10.305 3.889 2.705 1 67 195 ALA A CA 1
ATOM 1506 C C . ALA A 1 195 ? -11.531 4.426 1.968 1 67 195 ALA A C 1
ATOM 1508 O O . ALA A 1 195 ? -11.586 4.379 0.737 1 67 195 ALA A O 1
ATOM 1509 N N . GLN A 1 196 ? -12.445 4.977 2.732 1 71 196 GLN A N 1
ATOM 1510 C CA . GLN A 1 196 ? -13.695 5.441 2.146 1 71 196 GLN A CA 1
ATOM 1511 C C . GLN A 1 196 ? -13.453 6.594 1.173 1 71 196 GLN A C 1
ATOM 1513 O O . GLN A 1 196 ? -14.188 6.746 0.191 1 71 196 GLN A O 1
ATOM 1518 N N . MET A 1 197 ? -12.406 7.312 1.51 1 78.12 197 MET A N 1
ATOM 1519 C CA . MET A 1 197 ? -12.102 8.453 0.647 1 78.12 197 MET A CA 1
ATOM 1520 C C . MET A 1 197 ? -11.852 7.996 -0.787 1 78.12 197 MET A C 1
ATOM 1522 O O . MET A 1 197 ? -12.023 8.773 -1.728 1 78.12 197 MET A O 1
ATOM 1526 N N . PHE A 1 198 ? -11.555 6.691 -0.88 1 70.31 198 PHE A N 1
ATOM 1527 C CA . PHE A 1 198 ? -11.117 6.215 -2.189 1 70.31 198 PHE A CA 1
ATOM 1528 C C . PHE A 1 198 ? -12.141 5.254 -2.781 1 70.31 198 PHE A C 1
ATOM 1530 O O . PHE A 1 198 ? -11.891 4.637 -3.82 1 70.31 198 PHE A O 1
ATOM 1537 N N . LYS A 1 199 ? -13.219 5.055 -2.064 1 70 199 LYS A N 1
ATOM 1538 C CA . LYS A 1 199 ? -14.289 4.16 -2.5 1 70 199 LYS A CA 1
ATOM 1539 C C . LYS A 1 199 ? -15.57 4.934 -2.793 1 70 199 LYS A C 1
ATOM 1541 O O . LYS A 1 199 ? -15.719 6.082 -2.369 1 70 199 LYS A O 1
ATOM 1546 N N . ASP A 1 200 ? -16.391 4.332 -3.572 1 65.06 200 ASP A N 1
ATOM 1547 C CA . ASP A 1 200 ? -17.703 4.914 -3.775 1 65.06 200 ASP A CA 1
ATOM 1548 C C . ASP A 1 200 ? -18.531 4.875 -2.488 1 65.06 200 ASP A C 1
ATOM 1550 O O . ASP A 1 200 ? -18.359 3.977 -1.662 1 65.06 200 ASP A O 1
ATOM 1554 N N . ALA A 1 201 ? -19.297 5.93 -2.365 1 63.56 201 ALA A N 1
ATOM 1555 C CA . ALA A 1 201 ? -20.156 6.051 -1.187 1 63.56 201 ALA A CA 1
ATOM 1556 C C . ALA A 1 201 ? -21.016 4.805 -1.002 1 63.56 201 ALA A C 1
ATOM 1558 O O . ALA A 1 201 ? -21.516 4.242 -1.976 1 63.56 201 ALA A O 1
ATOM 1559 N N . GLU A 1 202 ? -20.953 4.254 0.129 1 63.62 202 GLU A N 1
ATOM 1560 C CA . GLU A 1 202 ? -21.844 3.16 0.508 1 63.62 202 GLU A CA 1
ATOM 1561 C C . GLU A 1 202 ? -23.297 3.637 0.604 1 63.62 202 GLU A C 1
ATOM 1563 O O . GLU A 1 202 ? -23.547 4.832 0.75 1 63.62 202 GLU A O 1
ATOM 1568 N N . PRO A 1 203 ? -24.125 2.695 0.4 1 66.69 203 PRO A N 1
ATOM 1569 C CA . PRO A 1 203 ? -25.531 3.105 0.483 1 66.69 203 PRO A CA 1
ATOM 1570 C C . PRO A 1 203 ? -25.859 3.785 1.808 1 66.69 203 PRO A C 1
ATOM 1572 O O . PRO A 1 203 ? -25.375 3.367 2.861 1 66.69 203 PRO A O 1
ATOM 1575 N N . GLY A 1 204 ? -26.188 5.047 1.889 1 67.88 204 GLY A N 1
ATOM 1576 C CA . GLY A 1 204 ? -26.641 5.797 3.051 1 67.88 204 GLY A CA 1
ATOM 1577 C C . GLY A 1 204 ? -27.359 7.086 2.688 1 67.88 204 GLY A C 1
ATOM 1578 O O . GLY A 1 204 ? -27.547 7.383 1.508 1 67.88 204 GLY A O 1
ATOM 1579 N N . ASN A 1 205 ? -27.922 7.703 3.713 1 75.5 205 ASN A N 1
ATOM 1580 C CA . ASN A 1 205 ? -28.734 8.898 3.5 1 75.5 205 ASN A CA 1
ATOM 1581 C C . ASN A 1 205 ? -27.859 10.148 3.359 1 75.5 205 ASN A C 1
ATOM 1583 O O . ASN A 1 205 ? -28.297 11.148 2.787 1 75.5 205 ASN A O 1
ATOM 1587 N N . LYS A 1 206 ? -26.703 10.102 4.02 1 84 206 LYS A N 1
ATOM 1588 C CA . LYS A 1 206 ? -25.859 11.281 3.959 1 84 206 LYS A CA 1
ATOM 1589 C C . LYS A 1 206 ? -24.391 10.906 4.152 1 84 206 LYS A C 1
ATOM 1591 O O . LYS A 1 206 ? -24.047 10.125 5.051 1 84 206 LYS A O 1
ATOM 1596 N N . GLU A 1 207 ? -23.562 11.516 3.367 1 88 207 GLU A N 1
ATOM 1597 C CA . GLU A 1 207 ? -22.125 11.258 3.512 1 88 207 GLU A CA 1
ATOM 1598 C C . GLU A 1 207 ? -21.578 11.867 4.801 1 88 207 GLU A C 1
ATOM 1600 O O . GLU A 1 207 ? -21.969 12.969 5.184 1 88 207 GLU A O 1
ATOM 1605 N N . VAL A 1 208 ? -20.719 11.203 5.438 1 90.19 208 VAL A N 1
ATOM 1606 C CA . VAL A 1 208 ? -20.188 11.594 6.738 1 90.19 208 VAL A CA 1
ATOM 1607 C C . VAL A 1 208 ? -19.484 12.945 6.621 1 90.19 208 VAL A C 1
ATOM 1609 O O . VAL A 1 208 ? -19.609 13.797 7.508 1 90.19 208 VAL A O 1
ATOM 1612 N N . ASN A 1 209 ? -18.766 13.133 5.492 1 93.06 209 ASN A N 1
ATOM 1613 C CA . ASN A 1 209 ? -18.047 14.391 5.32 1 93.06 209 ASN A CA 1
ATOM 1614 C C . ASN A 1 209 ? -19 15.57 5.188 1 93.06 209 ASN A C 1
ATOM 1616 O O . ASN A 1 209 ? -18.688 16.672 5.645 1 93.06 209 ASN A O 1
ATOM 1620 N N . VAL A 1 210 ? -20.109 15.375 4.594 1 94 210 VAL A N 1
ATOM 1621 C CA . VAL A 1 210 ? -21.125 16.406 4.461 1 94 210 VAL A CA 1
ATOM 1622 C C . VAL A 1 210 ? -21.703 16.766 5.836 1 94 210 VAL A C 1
ATOM 1624 O O . VAL A 1 210 ? -21.781 17.938 6.203 1 94 210 VAL A O 1
ATOM 1627 N N . LEU A 1 211 ? -22 15.734 6.613 1 94.69 211 LEU A N 1
ATOM 1628 C CA . LEU A 1 211 ? -22.531 15.945 7.957 1 94.69 211 LEU A CA 1
ATOM 1629 C C . LEU A 1 211 ? -21.516 16.688 8.82 1 94.69 211 LEU A C 1
ATOM 1631 O O . LEU A 1 211 ? -21.875 17.594 9.562 1 94.69 211 LEU A O 1
ATOM 1635 N N . ARG A 1 212 ? -20.297 16.297 8.742 1 96.62 212 ARG A N 1
ATOM 1636 C CA . ARG A 1 212 ? -19.25 16.953 9.531 1 96.62 212 ARG A CA 1
ATOM 1637 C C . ARG A 1 212 ? -19.078 18.406 9.117 1 96.62 212 ARG A C 1
ATOM 1639 O O . ARG A 1 212 ? -18.859 19.281 9.961 1 96.62 212 ARG A O 1
ATOM 1646 N N . THR A 1 213 ? -19.125 18.641 7.832 1 97.06 213 THR A N 1
ATOM 1647 C CA . THR A 1 213 ? -19.031 20 7.324 1 97.06 213 THR A CA 1
ATOM 1648 C C . THR A 1 213 ? -20.203 20.859 7.82 1 97.06 213 THR A C 1
ATOM 1650 O O . THR A 1 213 ? -20.016 22.031 8.141 1 97.06 213 THR A O 1
ATOM 1653 N N . GLU A 1 214 ? -21.328 20.25 7.934 1 96.69 214 GLU A N 1
ATOM 1654 C CA . GLU A 1 214 ? -22.484 20.953 8.477 1 96.69 214 GLU A CA 1
ATOM 1655 C C . GLU A 1 214 ? -22.266 21.344 9.93 1 96.69 214 GLU A C 1
ATOM 1657 O O . GLU A 1 214 ? -22.625 22.453 10.344 1 96.69 214 GLU A O 1
ATOM 1662 N N . ASP A 1 215 ? -21.672 20.453 10.719 1 97.5 215 ASP A N 1
ATOM 1663 C CA . ASP A 1 215 ? -21.297 20.812 12.078 1 97.5 215 ASP A CA 1
ATOM 1664 C C . ASP A 1 215 ? -20.422 22.062 12.109 1 97.5 215 ASP A C 1
ATOM 1666 O O . ASP A 1 215 ? -20.641 22.953 12.938 1 97.5 215 ASP A O 1
ATOM 1670 N N . ALA A 1 216 ? -19.484 22.125 11.18 1 98.25 216 ALA A N 1
ATOM 1671 C CA . ALA A 1 216 ? -18.547 23.25 11.125 1 98.25 216 ALA A CA 1
ATOM 1672 C C . ALA A 1 216 ? -19.266 24.531 10.711 1 98.25 216 ALA A C 1
ATOM 1674 O O . ALA A 1 216 ? -19.031 25.609 11.273 1 98.25 216 ALA A O 1
ATOM 1675 N N . LEU A 1 217 ? -20.156 24.406 9.805 1 97.88 217 LEU A N 1
ATOM 1676 C CA . LEU A 1 217 ? -20.844 25.578 9.25 1 97.88 217 LEU A CA 1
ATOM 1677 C C . LEU A 1 217 ? -21.797 26.172 10.273 1 97.88 217 LEU A C 1
ATOM 1679 O O . LEU A 1 217 ? -22.094 27.375 10.219 1 97.88 217 LEU A O 1
ATOM 1683 N N . GLU A 1 218 ? -22.25 25.375 11.203 1 97.88 218 GLU A N 1
ATOM 1684 C CA . GLU A 1 218 ? -23.172 25.844 12.227 1 97.88 218 GLU A CA 1
ATOM 1685 C C . GLU A 1 218 ? -22.562 26.938 13.078 1 97.88 218 GLU A C 1
ATOM 1687 O O . GLU A 1 218 ? -23.266 27.828 13.57 1 97.88 218 GLU A O 1
ATOM 1692 N N . VAL A 1 219 ? -21.281 26.969 13.18 1 98.06 219 VAL A N 1
ATOM 1693 C CA . VAL A 1 219 ? -20.656 27.984 14.031 1 98.06 219 VAL A CA 1
ATOM 1694 C C . VAL A 1 219 ? -20.203 29.172 13.18 1 98.06 219 VAL A C 1
ATOM 1696 O O . VAL A 1 219 ? -19.547 30.078 13.672 1 98.06 219 VAL A O 1
ATOM 1699 N N . LYS A 1 220 ? -20.406 29.188 11.875 1 97.62 220 LYS A N 1
ATOM 1700 C CA . LYS A 1 220 ? -20.188 30.266 10.922 1 97.62 220 LYS A CA 1
ATOM 1701 C C . LYS A 1 220 ? -18.734 30.719 10.914 1 97.62 220 LYS A C 1
ATOM 1703 O O . LYS A 1 220 ? -18.453 31.922 11.062 1 97.62 220 LYS A O 1
ATOM 1708 N N . PRO A 1 221 ? -17.844 29.812 10.648 1 98.5 221 PRO A N 1
ATOM 1709 C CA . PRO A 1 221 ? -16.422 30.156 10.664 1 98.5 221 PRO A CA 1
ATOM 1710 C C . PRO A 1 221 ? -15.977 30.891 9.398 1 98.5 221 PRO A C 1
ATOM 1712 O O . PRO A 1 221 ? -16.625 30.766 8.352 1 98.5 221 PRO A O 1
ATOM 1715 N N . ASP A 1 222 ? -14.914 31.688 9.539 1 97.94 222 ASP A N 1
ATOM 1716 C CA . ASP A 1 222 ? -14.203 32.156 8.367 1 97.94 222 ASP A CA 1
ATOM 1717 C C . ASP A 1 222 ? -13.281 31.094 7.805 1 97.94 222 ASP A C 1
ATOM 1719 O O . ASP A 1 222 ? -13.031 31.047 6.594 1 97.94 222 ASP A O 1
ATOM 1723 N N . ILE A 1 223 ? -12.75 30.297 8.703 1 98.38 223 ILE A N 1
ATOM 1724 C CA . ILE A 1 223 ? -11.781 29.266 8.352 1 98.38 223 ILE A CA 1
ATOM 1725 C C . ILE A 1 223 ? -12.062 27.984 9.156 1 98.38 223 ILE A C 1
ATOM 1727 O O . ILE A 1 223 ? -12.359 28.062 10.352 1 98.38 223 ILE A O 1
ATOM 1731 N N . ILE A 1 224 ? -12.078 26.875 8.484 1 98.69 224 ILE A N 1
ATOM 1732 C CA . ILE A 1 224 ? -12.023 25.578 9.148 1 98.69 224 ILE A CA 1
ATOM 1733 C C . ILE A 1 224 ? -10.594 25.062 9.156 1 98.69 224 ILE A C 1
ATOM 1735 O O . ILE A 1 224 ? -10.016 24.781 8.094 1 98.69 224 ILE A O 1
ATOM 1739 N N . ALA A 1 225 ? -10.016 24.984 10.352 1 98.69 225 ALA A N 1
ATOM 1740 C CA . ALA A 1 225 ? -8.648 24.484 10.484 1 98.69 225 ALA A CA 1
ATOM 1741 C C . ALA A 1 225 ? -8.633 22.969 10.602 1 98.69 225 ALA A C 1
ATOM 1743 O O . ALA A 1 225 ? -9.531 22.375 11.195 1 98.69 225 ALA A O 1
ATOM 1744 N N . ALA A 1 226 ? -7.609 22.359 9.984 1 98 226 ALA A N 1
ATOM 1745 C CA . ALA A 1 226 ? -7.41 20.906 10.031 1 98 226 ALA A CA 1
ATOM 1746 C C . ALA A 1 226 ? -5.973 20.562 10.406 1 98 226 ALA A C 1
ATOM 1748 O O . ALA A 1 226 ? -5.113 21.453 10.469 1 98 226 ALA A O 1
ATOM 1749 N N . GLY A 1 227 ? -5.719 19.344 10.711 1 98.12 227 GLY A N 1
ATOM 1750 C CA . GLY A 1 227 ? -4.398 18.828 11.039 1 98.12 227 GLY A CA 1
ATOM 1751 C C . GLY A 1 227 ? -4.117 17.469 10.422 1 98.12 227 GLY A C 1
ATOM 1752 O O . GLY A 1 227 ? -3.326 16.688 10.961 1 98.12 227 GLY A O 1
ATOM 1753 N N . CYS A 1 228 ? -4.77 17.219 9.375 1 98.06 228 CYS A N 1
ATOM 1754 C CA . CYS A 1 228 ? -4.68 15.984 8.602 1 98.06 228 CYS A CA 1
ATOM 1755 C C . CYS A 1 228 ? -4.973 16.234 7.129 1 98.06 228 CYS A C 1
ATOM 1757 O O . CYS A 1 228 ? -6.012 16.797 6.789 1 98.06 228 CYS A O 1
ATOM 1759 N N . PRO A 1 229 ? -4.074 15.82 6.27 1 96.56 229 PRO A N 1
ATOM 1760 C CA . PRO A 1 229 ? -4.305 16.094 4.848 1 96.56 229 PRO A CA 1
ATOM 1761 C C . PRO A 1 229 ? -5.586 15.445 4.324 1 96.56 229 PRO A C 1
ATOM 1763 O O . PRO A 1 229 ? -6.25 16.016 3.449 1 96.56 229 PRO A O 1
ATOM 1766 N N . PHE A 1 230 ? -5.996 14.328 4.871 1 94.62 230 PHE A N 1
ATOM 1767 C CA . PHE A 1 230 ? -7.219 13.664 4.43 1 94.62 230 PHE A CA 1
ATOM 1768 C C . PHE A 1 230 ? -8.445 14.414 4.938 1 94.62 230 PHE A C 1
ATOM 1770 O O . PHE A 1 230 ? -9.43 14.57 4.211 1 94.62 230 PHE A O 1
ATOM 1777 N N . CYS A 1 231 ? -8.398 14.875 6.168 1 97.12 231 CYS A N 1
ATOM 1778 C CA . CYS A 1 231 ? -9.484 15.695 6.688 1 97.12 231 CYS A CA 1
ATOM 1779 C C . CYS A 1 231 ? -9.648 16.969 5.867 1 97.12 231 CYS A C 1
ATOM 1781 O O . CYS A 1 231 ? -10.766 17.406 5.586 1 97.12 231 CYS A O 1
ATOM 1783 N N . ASN A 1 232 ? -8.492 17.547 5.551 1 97.25 232 ASN A N 1
ATOM 1784 C CA . ASN A 1 232 ? -8.516 18.75 4.727 1 97.25 232 ASN A CA 1
ATOM 1785 C C . ASN A 1 232 ? -9.281 18.516 3.422 1 97.25 232 ASN A C 1
ATOM 1787 O O . ASN A 1 232 ? -10.148 19.312 3.061 1 97.25 232 ASN A O 1
ATOM 1791 N N . THR A 1 233 ? -9 17.438 2.801 1 94.12 233 THR A N 1
ATOM 1792 C CA . THR A 1 233 ? -9.641 17.109 1.532 1 94.12 233 THR A CA 1
ATOM 1793 C C . THR A 1 233 ? -11.141 16.891 1.722 1 94.12 233 THR A C 1
ATOM 1795 O O . THR A 1 233 ? -11.953 17.453 0.987 1 94.12 233 THR A O 1
ATOM 1798 N N . MET A 1 234 ? -11.492 16.109 2.738 1 94.56 234 MET A N 1
ATOM 1799 C CA . MET A 1 234 ? -12.891 15.758 2.977 1 94.56 234 MET A CA 1
ATOM 1800 C C . MET A 1 234 ? -13.703 17 3.334 1 94.56 234 MET A C 1
ATOM 1802 O O . MET A 1 234 ? -14.82 17.172 2.846 1 94.56 234 MET A O 1
ATOM 1806 N N . LEU A 1 235 ? -13.141 17.844 4.145 1 97.19 235 LEU A N 1
ATOM 1807 C CA . LEU A 1 235 ? -13.836 19.062 4.539 1 97.19 235 LEU A CA 1
ATOM 1808 C C . LEU A 1 235 ? -13.953 20.031 3.365 1 97.19 235 LEU A C 1
ATOM 1810 O O . LEU A 1 235 ? -14.977 20.688 3.197 1 97.19 235 LEU A O 1
ATOM 1814 N N . THR A 1 236 ? -12.906 20.156 2.547 1 96.56 236 THR A N 1
ATOM 1815 C CA . THR A 1 236 ? -12.945 20.984 1.347 1 96.56 236 THR A CA 1
ATOM 1816 C C . THR A 1 236 ? -14.062 20.531 0.411 1 96.56 236 THR A C 1
ATOM 1818 O O . THR A 1 236 ? -14.82 21.359 -0.11 1 96.56 236 THR A O 1
ATOM 1821 N N . ASP A 1 237 ? -14.188 19.25 0.257 1 93.56 237 ASP A N 1
ATOM 1822 C CA . ASP A 1 237 ? -15.258 18.703 -0.568 1 93.56 237 ASP A CA 1
ATOM 1823 C C . ASP A 1 237 ? -16.625 19 0.029 1 93.56 237 ASP A C 1
ATOM 1825 O O . ASP A 1 237 ? -17.578 19.297 -0.701 1 93.56 237 ASP A O 1
ATOM 1829 N N . GLY A 1 238 ? -16.672 18.906 1.328 1 95 238 GLY A N 1
ATOM 1830 C CA . GLY A 1 238 ? -17.922 19.25 2.008 1 95 238 GLY A CA 1
ATOM 1831 C C . GLY A 1 238 ? -18.328 20.688 1.815 1 95 238 GLY A C 1
ATOM 1832 O O . GLY A 1 238 ? -19.5 20.984 1.611 1 95 238 GLY A O 1
ATOM 1833 N N . ILE A 1 239 ? -17.406 21.562 1.845 1 97.44 239 ILE A N 1
ATOM 1834 C CA . ILE A 1 239 ? -17.656 22.984 1.655 1 97.44 239 ILE A CA 1
ATOM 1835 C C . ILE A 1 239 ? -18.125 23.234 0.229 1 97.44 239 ILE A C 1
ATOM 1837 O O . ILE A 1 239 ? -19.047 24.047 0.009 1 97.44 239 ILE A O 1
ATOM 1841 N N . LYS A 1 240 ? -17.531 22.578 -0.746 1 95.62 240 LYS A N 1
ATOM 1842 C CA . LYS A 1 240 ? -17.969 22.688 -2.135 1 95.62 240 LYS A CA 1
ATOM 1843 C C . LYS A 1 240 ? -19.406 22.188 -2.299 1 95.62 240 LYS A C 1
ATOM 1845 O O . LYS A 1 240 ? -20.203 22.812 -2.994 1 95.62 240 LYS A O 1
ATOM 1850 N N . HIS A 1 241 ? -19.656 21.141 -1.625 1 93.75 241 HIS A N 1
ATOM 1851 C CA . HIS A 1 241 ? -21.016 20.594 -1.654 1 93.75 241 HIS A CA 1
ATOM 1852 C C . HIS A 1 241 ? -22.031 21.578 -1.112 1 93.75 241 HIS A C 1
ATOM 1854 O O . HIS A 1 241 ? -23.156 21.641 -1.602 1 93.75 241 HIS A O 1
ATOM 1860 N N . ALA A 1 242 ? -21.609 22.359 -0.152 1 96.06 242 ALA A N 1
ATOM 1861 C CA . ALA A 1 242 ? -22.484 23.359 0.475 1 96.06 242 ALA A CA 1
ATOM 1862 C C . ALA A 1 242 ? -22.469 24.672 -0.305 1 96.06 242 ALA A C 1
ATOM 1864 O O . ALA A 1 242 ? -23.109 25.641 0.085 1 96.06 242 ALA A O 1
ATOM 1865 N N . HIS A 1 243 ? -21.656 24.75 -1.451 1 96.38 243 HIS A N 1
ATOM 1866 C CA . HIS A 1 243 ? -21.516 25.938 -2.301 1 96.38 243 HIS A CA 1
ATOM 1867 C C . HIS A 1 243 ? -20.969 27.125 -1.506 1 96.38 243 HIS A C 1
ATOM 1869 O O . HIS A 1 243 ? -21.453 28.25 -1.674 1 96.38 243 HIS A O 1
ATOM 1875 N N . LYS A 1 244 ? -20.016 26.812 -0.616 1 96.81 244 LYS A N 1
ATOM 1876 C CA . LYS A 1 244 ? -19.469 27.859 0.249 1 96.81 244 LYS A CA 1
ATOM 1877 C C . LYS A 1 244 ? -17.969 28.016 0.038 1 96.81 244 LYS A C 1
ATOM 1879 O O . LYS A 1 244 ? -17.266 28.562 0.895 1 96.81 244 LYS A O 1
ATOM 1884 N N . GLU A 1 245 ? -17.438 27.484 -1.06 1 93.81 245 GLU A N 1
ATOM 1885 C CA . GLU A 1 245 ? -15.992 27.469 -1.309 1 93.81 245 GLU A CA 1
ATOM 1886 C C . GLU A 1 245 ? -15.453 28.891 -1.482 1 93.81 245 GLU A C 1
ATOM 1888 O O . GLU A 1 245 ? -14.258 29.125 -1.308 1 93.81 245 GLU A O 1
ATOM 1893 N N . GLY A 1 246 ? -16.297 29.828 -1.782 1 94.44 246 GLY A N 1
ATOM 1894 C CA . GLY A 1 246 ? -15.891 31.219 -1.911 1 94.44 246 GLY A CA 1
ATOM 1895 C C . GLY A 1 246 ? -15.898 31.969 -0.592 1 94.44 246 GLY A C 1
ATOM 1896 O O . GLY A 1 246 ? -15.336 33.062 -0.488 1 94.44 246 GLY A O 1
ATOM 1897 N N . GLU A 1 247 ? -16.438 31.422 0.46 1 95.94 247 GLU A N 1
ATOM 1898 C CA . GLU A 1 247 ? -16.656 32.125 1.728 1 95.94 247 GLU A CA 1
ATOM 1899 C C . GLU A 1 247 ? -15.781 31.531 2.832 1 95.94 247 GLU A C 1
ATOM 1901 O O . GLU A 1 247 ? -15.312 32.25 3.707 1 95.94 247 GLU A O 1
ATOM 1906 N N . ILE A 1 248 ? -15.602 30.25 2.762 1 97.5 248 ILE A N 1
ATOM 1907 C CA . ILE A 1 248 ? -14.93 29.547 3.848 1 97.5 248 ILE A CA 1
ATOM 1908 C C . ILE A 1 248 ? -13.75 28.75 3.293 1 97.5 248 ILE A C 1
ATOM 1910 O O . ILE A 1 248 ? -13.883 28.047 2.289 1 97.5 248 ILE A O 1
ATOM 1914 N N . LYS A 1 249 ? -12.625 28.891 3.947 1 96.69 249 LYS A N 1
ATOM 1915 C CA . LYS A 1 249 ? -11.438 28.141 3.545 1 96.69 249 LYS A CA 1
ATOM 1916 C C . LYS A 1 249 ? -11.102 27.062 4.566 1 96.69 249 LYS A C 1
ATOM 1918 O O . LYS A 1 249 ? -11.328 27.234 5.766 1 96.69 249 LYS A O 1
ATOM 1923 N N . VAL A 1 250 ? -10.625 25.953 4.051 1 98.31 250 VAL A N 1
ATOM 1924 C CA . VAL A 1 250 ? -10.039 24.922 4.898 1 98.31 250 VAL A CA 1
ATOM 1925 C C . VAL A 1 250 ? -8.523 25.031 4.875 1 98.31 250 VAL A C 1
ATOM 1927 O O . VAL A 1 250 ? -7.906 25.031 3.805 1 98.31 250 VAL A O 1
ATOM 1930 N N . MET A 1 251 ? -7.902 25.172 6.047 1 98.31 251 MET A N 1
ATOM 1931 C CA . MET A 1 251 ? -6.457 25.344 6.105 1 98.31 251 MET A CA 1
ATOM 1932 C C . MET A 1 251 ? -5.84 24.469 7.18 1 98.31 251 MET A C 1
ATOM 1934 O O . MET A 1 251 ? -6.41 24.297 8.258 1 98.31 251 MET A O 1
ATOM 1938 N N . ASP A 1 252 ? -4.711 23.906 6.824 1 98.69 252 ASP A N 1
ATOM 1939 C CA . ASP A 1 252 ? -3.938 23.203 7.84 1 98.69 252 ASP A CA 1
ATOM 1940 C C . ASP A 1 252 ? -3.314 24.188 8.836 1 98.69 252 ASP A C 1
ATOM 1942 O O . ASP A 1 252 ? -2.941 25.297 8.469 1 98.69 252 ASP A O 1
ATOM 1946 N N . VAL A 1 253 ? -3.105 23.688 10.039 1 98.31 253 VAL A N 1
ATOM 1947 C CA . VAL A 1 253 ? -2.512 24.516 11.094 1 98.31 253 VAL A CA 1
ATOM 1948 C C . VAL A 1 253 ? -1.139 25 10.648 1 98.31 253 VAL A C 1
ATOM 1950 O O . VAL A 1 253 ? -0.773 26.156 10.914 1 98.31 253 VAL A O 1
ATOM 1953 N N . ALA A 1 254 ? -0.356 24.172 9.961 1 97.94 254 ALA A N 1
ATOM 1954 C CA . ALA A 1 254 ? 0.951 24.594 9.453 1 97.94 254 ALA A CA 1
ATOM 1955 C C . ALA A 1 254 ? 0.817 25.75 8.477 1 97.94 254 ALA A C 1
ATOM 1957 O O . ALA A 1 254 ? 1.647 26.672 8.469 1 97.94 254 ALA A O 1
ATOM 1958 N N . GLU A 1 255 ? -0.2 25.719 7.648 1 97.44 255 GLU A N 1
ATOM 1959 C CA . GLU A 1 255 ? -0.447 26.828 6.711 1 97.44 255 GLU A CA 1
ATOM 1960 C C . GLU A 1 255 ? -0.803 28.109 7.449 1 97.44 255 GLU A C 1
ATOM 1962 O O . GLU A 1 255 ? -0.33 29.188 7.09 1 97.44 255 GLU A O 1
ATOM 1967 N N . LEU A 1 256 ? -1.676 28 8.445 1 97.25 256 LEU A N 1
AT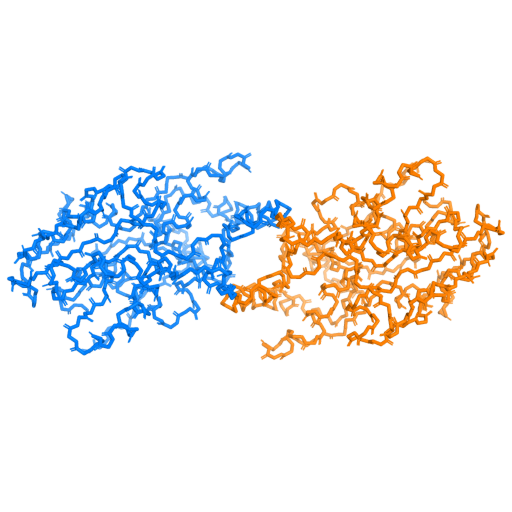OM 1968 C CA . LEU A 1 256 ? -2.059 29.156 9.242 1 97.25 256 LEU A CA 1
ATOM 1969 C C . LEU A 1 256 ? -0.833 29.828 9.852 1 97.25 256 LEU A C 1
ATOM 1971 O O . LEU A 1 256 ? -0.67 31.047 9.758 1 97.25 256 LEU A O 1
ATOM 1975 N N . ILE A 1 257 ? 0.037 29.016 10.414 1 96.12 257 ILE A N 1
ATOM 1976 C CA . ILE A 1 257 ? 1.22 29.516 11.102 1 96.12 257 ILE A CA 1
ATOM 1977 C C . ILE A 1 257 ? 2.188 30.125 10.086 1 96.12 257 ILE A C 1
ATOM 1979 O O . ILE A 1 257 ? 2.713 31.219 10.289 1 96.12 257 ILE A O 1
ATOM 1983 N N . ALA A 1 258 ? 2.41 29.422 8.969 1 95.06 258 ALA A N 1
ATOM 1984 C CA . ALA A 1 258 ? 3.32 29.906 7.93 1 95.06 258 ALA A CA 1
ATOM 1985 C C . ALA A 1 258 ? 2.834 31.234 7.348 1 95.06 258 ALA A C 1
ATOM 1987 O O . ALA A 1 258 ? 3.625 32.156 7.133 1 95.06 258 ALA A O 1
ATOM 1988 N N . ASN A 1 259 ? 1.517 31.281 7.105 1 92.62 259 ASN A N 1
ATOM 1989 C CA . ASN A 1 259 ? 0.934 32.5 6.539 1 92.62 259 ASN A CA 1
ATOM 1990 C C . ASN A 1 259 ? 1.012 33.656 7.516 1 92.62 259 ASN A C 1
ATOM 1992 O O . ASN A 1 259 ? 1.204 34.812 7.102 1 92.62 259 ASN A O 1
ATOM 1996 N N . ALA A 1 260 ? 0.816 33.438 8.773 1 88.25 260 ALA A N 1
ATOM 1997 C CA . ALA A 1 260 ? 0.903 34.469 9.789 1 88.25 260 ALA A CA 1
ATOM 1998 C C . ALA A 1 260 ? 2.305 35.094 9.836 1 88.25 260 ALA A C 1
ATOM 2000 O O . ALA A 1 260 ? 2.473 36.25 10.188 1 88.25 260 ALA A O 1
ATOM 2001 N N . GLN A 1 261 ? 3.316 34.344 9.461 1 82.94 261 GLN A N 1
ATOM 2002 C CA . GLN A 1 261 ? 4.707 34.781 9.461 1 82.94 261 GLN A CA 1
ATOM 2003 C C . GLN A 1 261 ? 5.125 35.281 8.086 1 82.94 261 GLN A C 1
ATOM 2005 O O . GLN A 1 261 ? 6.297 35.594 7.855 1 82.94 261 GLN A O 1
ATOM 2010 N N . ASP A 1 262 ? 4.172 35.375 7.215 1 78.5 262 ASP A N 1
ATOM 2011 C CA . ASP A 1 262 ? 4.41 35.781 5.84 1 78.5 262 ASP A CA 1
ATOM 2012 C C . ASP A 1 262 ? 5.43 34.906 5.152 1 78.5 262 ASP A C 1
ATOM 2014 O O . ASP A 1 262 ? 6.367 35.375 4.516 1 78.5 262 ASP A O 1
ATOM 2018 N N . LEU A 1 263 ? 5.297 33.656 5.547 1 73.81 263 LEU A N 1
ATOM 2019 C CA . LEU A 1 263 ? 6.172 32.656 4.934 1 73.81 263 LEU A CA 1
ATOM 2020 C C . LEU A 1 263 ? 5.473 31.969 3.771 1 73.81 263 LEU A C 1
ATOM 2022 O O 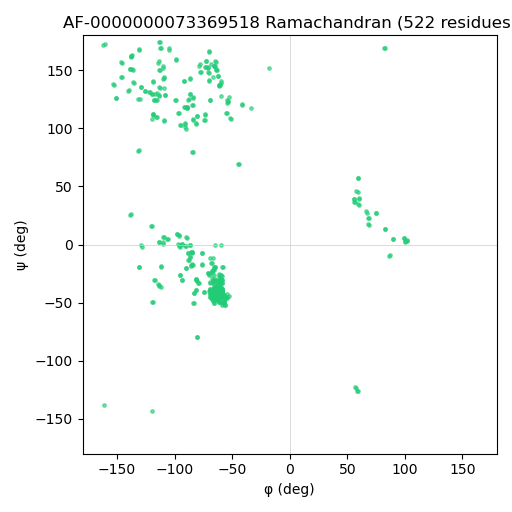. LEU A 1 263 ? 4.246 31.844 3.764 1 73.81 263 LEU A O 1
ATOM 2026 N N . MET B 1 1 ? 16.672 -35.219 1.477 1 34.53 1 MET B N 1
ATOM 2027 C CA . MET B 1 1 ? 17.344 -34.156 2.211 1 34.53 1 MET B CA 1
ATOM 2028 C C . MET B 1 1 ? 16.828 -32.781 1.782 1 34.53 1 MET B C 1
ATOM 2030 O O . MET B 1 1 ? 16.719 -32.5 0.587 1 34.53 1 MET B O 1
ATOM 2034 N N . SER B 1 2 ? 15.906 -32.125 2.42 1 45.56 2 SER B N 1
ATOM 2035 C CA . SER B 1 2 ? 15.219 -30.891 2.035 1 45.56 2 SER B CA 1
ATOM 2036 C C . SER B 1 2 ? 16.188 -29.859 1.491 1 45.56 2 SER B C 1
ATOM 2038 O O . SER B 1 2 ? 17.094 -29.406 2.205 1 45.56 2 SER B O 1
ATOM 2040 N N . GLU B 1 3 ? 16.781 -30.047 0.337 1 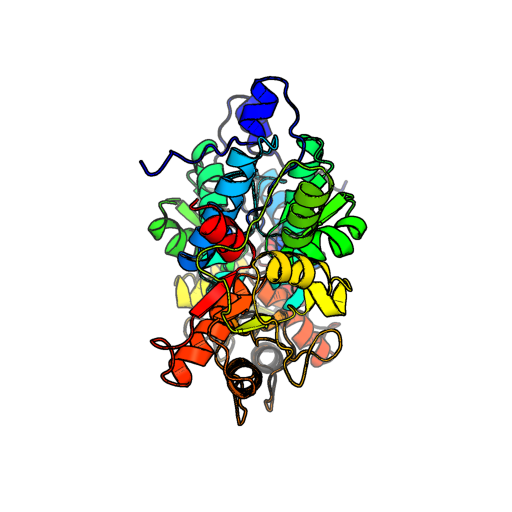56.66 3 GLU B N 1
ATOM 2041 C CA . GLU B 1 3 ? 17.828 -29.203 -0.216 1 56.66 3 GLU B CA 1
ATOM 2042 C C . GLU B 1 3 ? 17.516 -27.719 0.019 1 56.66 3 GLU B C 1
ATOM 2044 O O . GLU B 1 3 ? 16.375 -27.297 -0.094 1 56.66 3 GLU B O 1
ATOM 2049 N N . SER B 1 4 ? 18.391 -27.016 0.714 1 81.31 4 SER B N 1
ATOM 2050 C CA . SER B 1 4 ? 18.359 -25.594 1.052 1 81.31 4 SER B CA 1
ATOM 2051 C C . SER B 1 4 ? 18.141 -24.734 -0.189 1 81.31 4 SER B C 1
ATOM 2053 O O . SER B 1 4 ? 18.797 -24.938 -1.215 1 81.31 4 SER B O 1
ATOM 2055 N N . LEU B 1 5 ? 17.016 -24.125 -0.381 1 92.88 5 LEU B N 1
ATOM 2056 C CA . LEU B 1 5 ? 16.688 -23.234 -1.481 1 92.88 5 LEU B CA 1
ATOM 2057 C C . LEU B 1 5 ? 17.703 -22.109 -1.591 1 92.88 5 LEU B C 1
ATOM 2059 O O . LEU B 1 5 ? 18.141 -21.547 -0.577 1 92.88 5 LEU B O 1
ATOM 2063 N N . VAL B 1 6 ? 18.297 -21.984 -2.744 1 95 6 VAL B N 1
ATOM 2064 C CA . VAL B 1 6 ? 19.188 -20.859 -3.021 1 95 6 VAL B CA 1
ATOM 2065 C C . VAL B 1 6 ? 18.406 -19.719 -3.658 1 95 6 VAL B C 1
ATOM 2067 O O . VAL B 1 6 ? 17.844 -19.875 -4.746 1 95 6 VAL B O 1
ATOM 2070 N N . VAL B 1 7 ? 18.375 -18.641 -3.01 1 97.56 7 VAL B N 1
ATOM 2071 C CA . VAL B 1 7 ? 17.609 -17.5 -3.469 1 97.56 7 VAL B CA 1
ATOM 2072 C C . VAL B 1 7 ? 18.469 -16.234 -3.428 1 97.56 7 VAL B C 1
ATOM 2074 O O . VAL B 1 7 ? 18.375 -15.445 -2.479 1 97.56 7 VAL B O 1
ATOM 2077 N N . PRO B 1 8 ? 19.297 -16.016 -4.418 1 97.94 8 PRO B N 1
ATOM 2078 C CA . PRO B 1 8 ? 20.125 -14.805 -4.43 1 97.94 8 PRO B CA 1
ATOM 2079 C C . PRO B 1 8 ? 19.297 -13.531 -4.559 1 97.94 8 PRO B C 1
ATOM 2081 O O . PRO B 1 8 ? 18.219 -13.547 -5.156 1 97.94 8 PRO B O 1
ATOM 2084 N N . THR B 1 9 ? 19.859 -12.438 -4.043 1 98.12 9 THR B N 1
ATOM 2085 C CA . THR B 1 9 ? 19.234 -11.133 -4.223 1 98.12 9 THR B CA 1
ATOM 2086 C C . THR B 1 9 ? 19.891 -10.375 -5.367 1 98.12 9 THR B C 1
ATOM 2088 O O . THR B 1 9 ? 21.031 -10.664 -5.742 1 98.12 9 THR B O 1
ATOM 2091 N N . MET B 1 10 ? 19.156 -9.406 -5.883 1 98.06 10 MET B N 1
ATOM 2092 C CA . MET B 1 10 ? 19.734 -8.531 -6.902 1 98.06 10 MET B CA 1
ATOM 2093 C C . MET B 1 10 ? 20.969 -7.816 -6.371 1 98.06 10 MET B C 1
ATOM 2095 O O . MET B 1 10 ? 21.953 -7.633 -7.102 1 98.06 10 MET B O 1
ATOM 2099 N N . ALA B 1 11 ? 20.906 -7.441 -5.145 1 96.56 11 ALA B N 1
ATOM 2100 C CA . ALA B 1 11 ? 22.047 -6.773 -4.52 1 96.56 11 ALA B CA 1
ATOM 2101 C C . ALA B 1 11 ? 23.281 -7.68 -4.508 1 96.56 11 ALA B C 1
ATOM 2103 O O . ALA B 1 11 ? 24.391 -7.238 -4.824 1 96.56 11 ALA B O 1
ATOM 2104 N N . GLU B 1 12 ? 23.094 -8.914 -4.137 1 97.38 12 GLU B N 1
ATOM 2105 C CA . GLU B 1 12 ? 24.172 -9.891 -4.109 1 97.38 12 GLU B CA 1
ATOM 2106 C C . GLU B 1 12 ? 24.75 -10.125 -5.508 1 97.38 12 GLU B C 1
ATOM 2108 O O . GLU B 1 12 ? 25.953 -10.203 -5.688 1 97.38 12 GLU B O 1
ATOM 2113 N N . MET B 1 13 ? 23.875 -10.227 -6.477 1 97.69 13 MET B N 1
ATOM 2114 C CA . MET B 1 13 ? 24.312 -10.445 -7.852 1 97.69 13 MET B CA 1
ATOM 2115 C C . MET B 1 13 ? 25.109 -9.258 -8.367 1 97.69 13 MET B C 1
ATOM 2117 O O . MET B 1 13 ? 26.141 -9.43 -9.016 1 97.69 13 MET B O 1
ATOM 2121 N N . LEU B 1 14 ? 24.625 -8.094 -8.078 1 96.06 14 LEU B N 1
ATOM 2122 C CA . LEU B 1 14 ? 25.312 -6.879 -8.508 1 96.06 14 LEU B CA 1
ATOM 2123 C C . L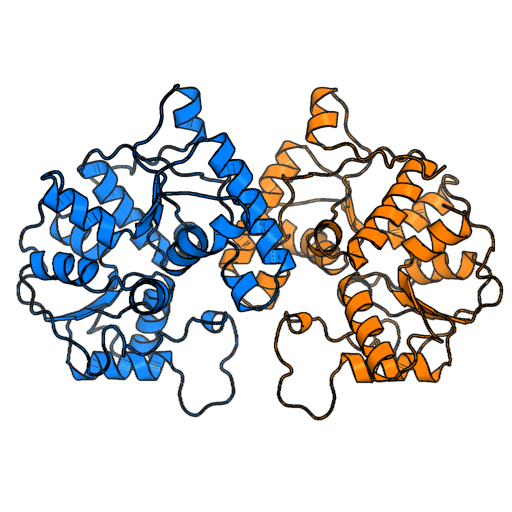EU B 1 14 ? 26.688 -6.793 -7.875 1 96.06 14 LEU B C 1
ATOM 2125 O O . LEU B 1 14 ? 27.656 -6.41 -8.539 1 96.06 14 LEU B O 1
ATOM 2129 N N . ALA B 1 15 ? 26.797 -7.121 -6.637 1 96.56 15 ALA B N 1
ATOM 2130 C CA . ALA B 1 15 ? 28.062 -7.098 -5.922 1 96.56 15 ALA B CA 1
ATOM 2131 C C . ALA B 1 15 ? 29.078 -8.039 -6.57 1 96.56 15 ALA B C 1
ATOM 2133 O O . ALA B 1 15 ? 30.281 -7.793 -6.52 1 96.56 15 ALA B O 1
ATOM 2134 N N . GLU B 1 16 ? 28.594 -9.031 -7.227 1 97.44 16 GLU B N 1
ATOM 2135 C CA . GLU B 1 16 ? 29.438 -10.008 -7.902 1 97.44 16 GLU B CA 1
ATOM 2136 C C . GLU B 1 16 ? 29.625 -9.656 -9.375 1 97.44 16 GLU B C 1
ATOM 2138 O O . GLU B 1 16 ? 30.25 -10.398 -10.125 1 97.44 16 GLU B O 1
ATOM 2143 N N . GLY B 1 17 ? 29 -8.617 -9.781 1 96.81 17 GLY B N 1
ATOM 2144 C CA . GLY B 1 17 ? 29.094 -8.18 -11.164 1 96.81 17 GLY B CA 1
ATOM 2145 C C . GLY B 1 17 ? 28.281 -9.047 -12.109 1 96.81 17 GLY B C 1
ATOM 2146 O O . GLY B 1 17 ? 28.625 -9.18 -13.289 1 96.81 17 GLY 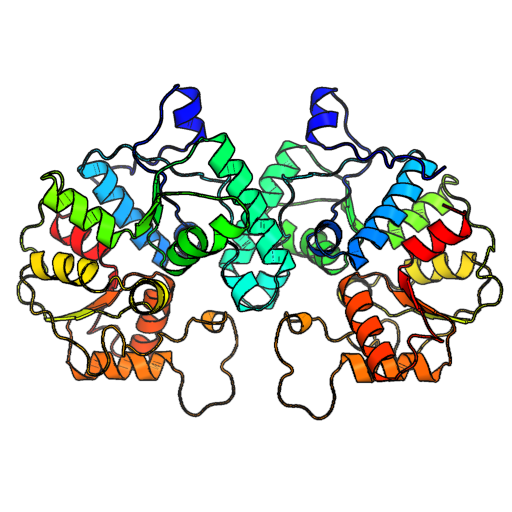B O 1
ATOM 2147 N N . LYS B 1 18 ? 27.25 -9.648 -11.617 1 97.44 18 LYS B N 1
ATOM 2148 C CA . LYS B 1 18 ? 26.422 -10.555 -12.414 1 97.44 18 LYS B CA 1
ATOM 2149 C C . LYS B 1 18 ? 25.031 -9.977 -12.625 1 97.44 18 LYS B C 1
ATOM 2151 O O . LYS B 1 18 ? 24.547 -9.172 -11.828 1 97.44 18 LYS B O 1
ATOM 2156 N N . GLN B 1 19 ? 24.453 -10.328 -13.727 1 97.75 19 GLN B N 1
ATOM 2157 C CA . GLN B 1 19 ? 23.062 -10.031 -14.047 1 97.75 19 GLN B CA 1
ATOM 2158 C C . GLN B 1 19 ? 22.25 -11.305 -14.227 1 97.75 19 GLN B C 1
ATOM 2160 O O . GLN B 1 19 ? 22.625 -12.18 -15.016 1 97.75 19 GLN B O 1
ATOM 2165 N N . PRO B 1 20 ? 21.188 -11.414 -13.484 1 98.25 20 PRO B N 1
ATOM 2166 C CA . PRO B 1 20 ? 20.391 -12.633 -13.648 1 98.25 20 PRO B CA 1
ATOM 2167 C C . PRO B 1 20 ? 19.609 -12.648 -14.953 1 98.25 20 PRO B C 1
ATOM 2169 O O . PRO B 1 20 ? 19.328 -11.586 -15.523 1 98.25 20 PRO B O 1
ATOM 2172 N N . GLU B 1 21 ? 19.25 -13.875 -15.367 1 97.75 21 GLU B N 1
ATOM 2173 C CA . GLU B 1 21 ? 18.375 -14.062 -16.516 1 97.75 21 GLU B CA 1
ATOM 2174 C C . GLU B 1 21 ? 16.984 -13.477 -16.25 1 97.75 21 GLU B C 1
ATOM 2176 O O . GLU B 1 21 ? 16.375 -12.883 -17.141 1 97.75 21 GLU B O 1
ATOM 2181 N N . VAL B 1 22 ? 16.531 -13.633 -14.992 1 98.5 22 VAL B N 1
ATOM 2182 C CA . VAL B 1 22 ? 15.203 -13.125 -14.648 1 98.5 22 VAL B CA 1
ATOM 2183 C C . VAL B 1 22 ? 15.188 -12.625 -13.211 1 98.5 22 VAL B C 1
ATOM 2185 O O . VAL B 1 22 ? 15.922 -13.133 -12.359 1 98.5 22 VAL B O 1
ATOM 2188 N N . LEU B 1 23 ? 14.453 -11.578 -12.977 1 98.88 23 LEU B N 1
ATOM 2189 C CA . LEU B 1 23 ? 14.07 -11.164 -11.633 1 98.88 23 LEU B CA 1
ATOM 2190 C C . LEU B 1 23 ? 12.766 -11.836 -11.211 1 98.88 23 LEU B C 1
ATOM 2192 O O . LEU B 1 23 ? 11.75 -11.711 -11.898 1 98.88 23 LEU B O 1
ATOM 2196 N N . PHE B 1 24 ? 12.828 -12.625 -10.148 1 98.88 24 PHE B N 1
ATOM 2197 C CA . PHE B 1 24 ? 11.617 -13.188 -9.578 1 98.88 24 PHE B CA 1
ATOM 2198 C C . PHE B 1 24 ? 10.953 -12.203 -8.625 1 98.88 24 PHE B C 1
ATOM 2200 O O . PHE B 1 24 ? 11.469 -11.938 -7.539 1 98.88 24 PHE B O 1
ATOM 2207 N N . TRP B 1 25 ? 9.781 -11.609 -9.062 1 98.75 25 TRP B N 1
ATOM 2208 C CA . TRP B 1 25 ? 8.945 -10.766 -8.211 1 98.75 25 TRP B CA 1
ATOM 2209 C C . TRP B 1 25 ? 8.047 -11.609 -7.309 1 98.75 25 TRP B C 1
ATOM 2211 O O . TRP B 1 25 ? 7.051 -12.172 -7.77 1 98.75 25 TRP B O 1
ATOM 2221 N N . VAL B 1 26 ? 8.305 -11.609 -6.031 1 97.31 26 VAL B N 1
ATOM 2222 C CA . VAL B 1 26 ? 7.676 -12.555 -5.117 1 97.31 26 VAL B CA 1
ATOM 2223 C C . VAL B 1 26 ? 6.281 -12.062 -4.738 1 97.31 26 VAL B C 1
ATOM 2225 O O . VAL B 1 26 ? 5.34 -12.852 -4.641 1 97.31 26 VAL B O 1
ATOM 2228 N N . GLY B 1 27 ? 6.207 -10.727 -4.551 1 94.06 27 GLY B N 1
ATOM 2229 C CA . GLY B 1 27 ? 4.941 -10.125 -4.156 1 94.06 27 GLY B CA 1
ATOM 2230 C C . GLY B 1 27 ? 4.676 -10.219 -2.664 1 94.06 27 GLY B C 1
ATOM 2231 O O . GLY B 1 27 ? 5.336 -10.984 -1.959 1 94.06 27 GLY B O 1
ATOM 2232 N N . CYS B 1 28 ? 3.654 -9.484 -2.221 1 90.31 28 CYS B N 1
ATOM 2233 C CA . CYS B 1 28 ? 3.336 -9.445 -0.797 1 90.31 28 CYS B CA 1
ATOM 2234 C C . CYS B 1 28 ? 2.832 -10.797 -0.309 1 90.31 28 CYS B C 1
ATOM 2236 O O . CYS B 1 28 ? 3.295 -11.305 0.715 1 90.31 28 CYS B O 1
ATOM 2238 N N . ALA B 1 29 ? 1.898 -11.359 -1.099 1 90.25 29 ALA B N 1
ATOM 2239 C CA . ALA B 1 29 ? 1.357 -12.664 -0.703 1 90.25 29 ALA B CA 1
ATOM 2240 C C . ALA B 1 29 ? 2.459 -13.711 -0.629 1 90.25 29 ALA B C 1
ATOM 2242 O O . ALA B 1 29 ? 2.586 -14.422 0.376 1 90.25 29 ALA B O 1
ATOM 2243 N N . GLY B 1 30 ? 3.297 -13.758 -1.605 1 93.62 30 GLY B N 1
ATOM 2244 C CA . GLY B 1 30 ? 4.359 -14.75 -1.657 1 93.62 30 GLY B CA 1
ATOM 2245 C C . GLY B 1 30 ? 5.391 -14.578 -0.56 1 93.62 30 GLY B C 1
ATOM 2246 O O . GLY B 1 30 ? 6.066 -15.539 -0.179 1 93.62 30 GLY B O 1
ATOM 2247 N N . SER B 1 31 ? 5.473 -13.391 -0.017 1 92.44 31 SER B N 1
ATOM 2248 C CA . SER B 1 31 ? 6.492 -13.078 0.977 1 92.44 31 SER B CA 1
ATOM 2249 C C . SER B 1 31 ? 5.953 -13.242 2.395 1 92.44 31 SER B C 1
ATOM 2251 O O . SER B 1 31 ? 6.699 -13.578 3.312 1 92.44 31 SER B O 1
ATOM 2253 N N . PHE B 1 32 ? 4.605 -13.094 2.578 1 89.88 32 PHE B N 1
ATOM 2254 C CA . PHE B 1 32 ? 4.199 -12.914 3.967 1 89.88 32 PHE B CA 1
ATOM 2255 C C . PHE B 1 32 ? 3.045 -13.852 4.316 1 89.88 32 PHE B C 1
ATOM 2257 O O . PHE B 1 32 ? 2.758 -14.078 5.492 1 89.88 32 PHE B O 1
ATOM 2264 N N . ASP B 1 33 ? 2.35 -14.352 3.336 1 91.62 33 ASP B N 1
ATOM 2265 C CA . ASP B 1 33 ? 1.276 -15.312 3.588 1 91.62 33 ASP B CA 1
ATOM 2266 C C . ASP B 1 33 ? 1.818 -16.734 3.66 1 91.62 33 ASP B C 1
ATOM 2268 O O . ASP B 1 33 ? 2.5 -17.203 2.74 1 91.62 33 ASP B O 1
ATOM 2272 N N . ASP B 1 34 ? 1.482 -17.453 4.664 1 92.38 34 ASP B N 1
ATOM 2273 C CA . ASP B 1 34 ? 2.064 -18.781 4.91 1 92.38 34 ASP B CA 1
ATOM 2274 C C . ASP B 1 34 ? 1.736 -19.734 3.771 1 92.38 34 ASP B C 1
ATOM 2276 O O . ASP B 1 34 ? 2.59 -20.516 3.348 1 92.38 34 ASP B O 1
ATOM 2280 N N . ARG B 1 35 ? 0.583 -19.734 3.318 1 94.12 35 ARG B N 1
ATOM 2281 C CA . ARG B 1 35 ? 0.196 -20.625 2.232 1 94.12 35 ARG B CA 1
ATOM 2282 C C . ARG B 1 35 ? 0.866 -20.219 0.924 1 94.12 35 ARG B C 1
ATOM 2284 O O . ARG B 1 35 ? 1.352 -21.078 0.178 1 94.12 35 ARG B O 1
ATOM 2291 N N . ALA B 1 36 ? 0.906 -18.969 0.638 1 95.69 36 ALA B N 1
ATOM 2292 C CA . ALA B 1 36 ? 1.515 -18.469 -0.591 1 95.69 36 ALA B CA 1
ATOM 2293 C C . ALA B 1 36 ? 3.023 -18.703 -0.587 1 95.69 36 ALA B C 1
ATOM 2295 O O . ALA B 1 36 ? 3.629 -18.906 -1.641 1 95.69 36 ALA B O 1
ATOM 2296 N N . LYS B 1 37 ? 3.637 -18.703 0.546 1 96.31 37 LYS B N 1
ATOM 2297 C CA . LYS B 1 37 ? 5.066 -18.984 0.658 1 96.31 37 LYS B CA 1
ATOM 2298 C C . LYS B 1 37 ? 5.395 -20.375 0.124 1 96.31 37 LYS B C 1
ATOM 2300 O O . LYS B 1 37 ? 6.465 -20.594 -0.448 1 96.31 37 LYS B O 1
ATOM 2305 N N . LYS B 1 38 ? 4.488 -21.281 0.375 1 96.75 38 LYS B N 1
ATOM 2306 C CA . LYS B 1 38 ? 4.711 -22.625 -0.129 1 96.75 38 LYS B CA 1
ATOM 2307 C C . LYS B 1 38 ? 4.75 -22.656 -1.655 1 96.75 38 LYS B C 1
ATOM 2309 O O . LYS B 1 38 ? 5.531 -23.391 -2.252 1 96.75 38 LYS B O 1
ATOM 2314 N N . ILE B 1 39 ? 3.92 -21.859 -2.236 1 97.62 39 ILE B N 1
ATOM 2315 C CA . ILE B 1 39 ? 3.91 -21.719 -3.689 1 97.62 39 ILE B CA 1
ATOM 2316 C C . ILE B 1 39 ? 5.23 -21.109 -4.156 1 97.62 39 ILE B C 1
ATOM 2318 O O . ILE B 1 39 ? 5.844 -21.594 -5.109 1 97.62 39 ILE B O 1
ATOM 2322 N N . THR B 1 40 ? 5.664 -20.047 -3.434 1 98 40 THR B N 1
ATOM 2323 C CA . THR B 1 40 ? 6.938 -19.406 -3.73 1 98 40 THR B CA 1
ATOM 2324 C C . THR B 1 40 ? 8.086 -20.406 -3.664 1 98 40 THR B C 1
ATOM 2326 O O . THR B 1 40 ? 8.922 -20.469 -4.57 1 98 40 THR B O 1
ATOM 2329 N N . LYS B 1 41 ? 8.094 -21.25 -2.66 1 97.69 41 LYS B N 1
ATOM 2330 C CA . LYS B 1 41 ? 9.148 -22.234 -2.49 1 97.69 41 LYS B CA 1
ATOM 2331 C C . LYS B 1 41 ? 9.117 -23.266 -3.617 1 97.69 41 LYS B C 1
ATOM 2333 O O . LYS B 1 41 ? 10.172 -23.672 -4.121 1 97.69 41 LYS B O 1
ATOM 2338 N N . ALA B 1 42 ? 7.953 -23.719 -3.986 1 97.5 42 ALA B N 1
ATOM 2339 C CA . ALA B 1 42 ? 7.82 -24.672 -5.082 1 97.5 42 ALA B CA 1
ATOM 2340 C C . ALA B 1 42 ? 8.406 -24.109 -6.375 1 97.5 42 ALA B C 1
ATOM 2342 O O . ALA B 1 42 ? 9.133 -24.797 -7.086 1 97.5 42 ALA B O 1
ATOM 2343 N N . PHE B 1 43 ? 8.117 -22.875 -6.66 1 98.19 43 PHE B N 1
ATOM 2344 C CA . PHE B 1 43 ? 8.625 -22.234 -7.871 1 98.19 43 PHE B CA 1
ATOM 2345 C C . PHE B 1 43 ? 10.141 -22.109 -7.816 1 98.19 43 PHE B C 1
ATOM 2347 O O . PHE B 1 43 ? 10.836 -22.391 -8.797 1 98.19 43 PHE B O 1
ATOM 2354 N N . VAL B 1 44 ? 10.664 -21.719 -6.668 1 98.12 44 VAL B N 1
ATOM 2355 C CA . VAL B 1 44 ? 12.102 -21.547 -6.492 1 98.12 44 VAL B CA 1
ATOM 2356 C C . VAL B 1 44 ? 12.812 -22.891 -6.645 1 98.12 44 VAL B C 1
ATOM 2358 O O . VAL B 1 44 ? 13.891 -22.953 -7.234 1 98.12 44 VAL B O 1
ATOM 2361 N N . ARG B 1 45 ? 12.195 -23.953 -6.137 1 97.19 45 ARG B N 1
ATOM 2362 C CA . ARG B 1 45 ? 12.773 -25.281 -6.316 1 97.19 45 ARG B CA 1
ATOM 2363 C C . ARG B 1 45 ? 12.938 -25.609 -7.793 1 97.19 45 ARG B C 1
ATOM 2365 O O . ARG B 1 45 ? 13.961 -26.156 -8.203 1 97.19 45 ARG B O 1
ATOM 2372 N N . ILE B 1 46 ? 11.945 -25.297 -8.547 1 97.06 46 ILE B N 1
ATOM 2373 C CA . ILE B 1 46 ? 11.992 -25.578 -9.984 1 97.06 46 ILE B CA 1
ATOM 2374 C C . ILE B 1 46 ? 13.102 -24.734 -10.625 1 97.06 46 ILE B C 1
ATOM 2376 O O . ILE B 1 46 ? 13.875 -25.234 -11.438 1 97.06 46 ILE B O 1
ATOM 2380 N N . LEU B 1 47 ? 13.203 -23.422 -10.211 1 97.81 47 LEU B N 1
ATOM 2381 C CA . LEU B 1 47 ? 14.227 -22.531 -10.758 1 97.81 47 LEU B CA 1
ATOM 2382 C C . LEU B 1 47 ? 15.625 -23.062 -10.438 1 97.81 47 LEU B C 1
ATOM 2384 O O . LEU B 1 47 ? 16.5 -23.062 -11.297 1 97.81 47 LEU B O 1
ATOM 2388 N N . ASN B 1 48 ? 15.773 -23.516 -9.227 1 97 48 ASN B N 1
ATOM 2389 C CA . ASN B 1 48 ? 17.062 -24.094 -8.82 1 97 48 ASN B CA 1
ATOM 2390 C C . ASN B 1 48 ? 17.391 -25.344 -9.617 1 97 48 ASN B C 1
ATOM 2392 O O . ASN B 1 48 ? 18.516 -25.5 -10.094 1 97 48 ASN B O 1
ATOM 2396 N N . ARG B 1 49 ? 16.453 -26.172 -9.828 1 94.5 49 ARG B N 1
ATOM 2397 C CA . ARG B 1 49 ? 16.656 -27.453 -10.5 1 94.5 49 ARG B CA 1
ATOM 2398 C C . ARG B 1 49 ? 16.969 -27.25 -11.977 1 94.5 49 ARG B C 1
ATOM 2400 O O . ARG B 1 49 ? 17.734 -28.016 -12.562 1 94.5 49 ARG B O 1
ATOM 2407 N N . THR B 1 50 ? 16.422 -26.25 -12.547 1 96 50 THR B N 1
ATOM 2408 C CA . THR B 1 50 ? 16.594 -26.031 -13.984 1 96 50 THR B CA 1
ATOM 2409 C C . THR B 1 50 ? 17.766 -25.094 -14.25 1 96 50 THR B C 1
ATOM 2411 O O . THR B 1 50 ? 17.984 -24.672 -15.391 1 96 50 THR B O 1
ATOM 2414 N N . ASN B 1 51 ? 18.453 -24.625 -13.234 1 95 51 ASN B N 1
ATOM 2415 C CA . ASN B 1 51 ? 19.625 -23.766 -13.297 1 95 51 ASN B CA 1
ATOM 2416 C C . ASN B 1 51 ? 19.312 -22.453 -14 1 95 51 ASN B C 1
ATOM 2418 O O . ASN B 1 51 ? 20.109 -21.969 -14.805 1 95 51 ASN B O 1
ATOM 2422 N N . VAL B 1 52 ? 18.125 -22.031 -13.797 1 97.56 52 VAL B N 1
ATOM 2423 C CA . VAL B 1 52 ? 17.781 -20.672 -14.219 1 97.56 52 VAL B CA 1
ATOM 2424 C C . VAL B 1 52 ? 18.5 -19.656 -13.328 1 97.56 52 VAL B C 1
ATOM 2426 O O . VAL B 1 52 ? 18.422 -19.734 -12.102 1 97.56 52 VAL B O 1
ATOM 2429 N N . SER B 1 53 ? 19.25 -18.766 -13.914 1 98.25 53 SER B N 1
ATOM 2430 C CA . SER B 1 53 ? 19.828 -17.672 -13.141 1 98.25 53 SER B CA 1
ATOM 2431 C C . SER B 1 53 ? 18.75 -16.641 -12.766 1 98.25 53 SER B C 1
ATOM 2433 O O . SER B 1 53 ? 18.234 -15.938 -13.633 1 98.25 53 SER B O 1
ATOM 2435 N N . PHE B 1 54 ? 18.469 -16.578 -11.477 1 98.75 54 PHE B N 1
ATOM 2436 C CA . PHE B 1 54 ? 17.453 -15.633 -11.016 1 98.75 54 PHE B CA 1
ATOM 2437 C C . PHE B 1 54 ? 17.891 -14.93 -9.742 1 98.75 54 PHE B C 1
ATOM 2439 O O . PHE B 1 54 ? 18.859 -15.336 -9.109 1 98.75 54 PHE B O 1
ATOM 2446 N N . ALA B 1 55 ? 17.234 -13.812 -9.477 1 98.69 55 ALA B N 1
ATOM 2447 C CA . ALA B 1 55 ? 17.406 -13.094 -8.219 1 98.69 55 ALA B CA 1
ATOM 2448 C C . ALA B 1 55 ? 16.094 -12.445 -7.773 1 98.69 55 ALA B C 1
ATOM 2450 O O . ALA B 1 55 ? 15.188 -12.266 -8.578 1 98.69 55 ALA B O 1
ATOM 2451 N N . VAL B 1 56 ? 16.047 -12.227 -6.496 1 98.62 56 VAL B N 1
ATOM 2452 C CA . VAL B 1 56 ? 14.914 -11.5 -5.934 1 98.62 56 VAL B CA 1
ATOM 2453 C C . VAL B 1 56 ? 15.383 -10.148 -5.402 1 98.62 56 VAL B C 1
ATOM 2455 O O . VAL B 1 56 ? 16.594 -9.898 -5.301 1 98.62 56 VAL B O 1
ATOM 2458 N N . LEU B 1 57 ? 14.375 -9.266 -5.059 1 97.12 57 LEU B N 1
ATOM 2459 C CA . LEU B 1 57 ? 14.734 -7.957 -4.512 1 97.12 57 LEU B CA 1
ATOM 2460 C C . LEU B 1 57 ? 14.891 -8.023 -2.996 1 97.12 57 LEU B C 1
ATOM 2462 O O . LEU B 1 57 ? 15.461 -7.117 -2.385 1 97.12 57 LEU B O 1
ATOM 2466 N N . GLY B 1 58 ? 14.422 -9.109 -2.43 1 93.19 58 GLY B N 1
ATOM 2467 C CA . GLY B 1 58 ? 14.469 -9.203 -0.98 1 93.19 58 GLY B CA 1
ATOM 2468 C C . GLY B 1 58 ? 13.719 -8.078 -0.287 1 93.19 58 GLY B C 1
ATOM 2469 O O . GLY B 1 58 ? 12.555 -7.82 -0.604 1 93.19 58 GLY B O 1
ATOM 2470 N N . THR B 1 59 ? 14.359 -7.371 0.604 1 88.75 59 THR B N 1
ATOM 2471 C CA . THR B 1 59 ? 13.711 -6.344 1.413 1 88.75 59 THR B CA 1
ATOM 2472 C C . THR B 1 59 ? 13.477 -5.078 0.593 1 88.75 59 THR B C 1
ATOM 2474 O O . THR B 1 59 ? 12.758 -4.18 1.025 1 88.75 59 THR B O 1
ATOM 2477 N N . GLU B 1 60 ? 14.008 -5.059 -0.604 1 91.88 60 GLU B N 1
ATOM 2478 C CA . GLU B 1 60 ? 13.828 -3.881 -1.451 1 91.88 60 GLU B CA 1
ATOM 2479 C C . GLU B 1 60 ? 12.547 -3.982 -2.273 1 91.88 60 GLU B C 1
ATOM 2481 O O . GLU B 1 60 ? 12.141 -3.018 -2.924 1 91.88 60 GLU B O 1
ATOM 2486 N N . GLU B 1 61 ? 11.875 -5.164 -2.215 1 94.12 61 GLU B N 1
ATOM 2487 C CA . GLU B 1 61 ? 10.633 -5.316 -2.963 1 94.12 61 GLU B CA 1
ATOM 2488 C C . GLU B 1 61 ? 9.445 -4.77 -2.174 1 94.12 61 GLU B C 1
ATOM 2490 O O . GLU B 1 61 ? 9.242 -5.137 -1.015 1 94.12 61 GLU B O 1
ATOM 2495 N N . SER B 1 62 ? 8.734 -3.902 -2.838 1 92.69 62 SER B N 1
ATOM 2496 C CA . SER B 1 62 ? 7.504 -3.391 -2.252 1 92.69 62 SER B CA 1
ATOM 2497 C C . SER B 1 62 ? 6.285 -3.846 -3.049 1 92.69 62 SER B C 1
ATOM 2499 O O . SER B 1 62 ? 6.418 -4.539 -4.059 1 92.69 62 SER B O 1
ATOM 2501 N N . CYS B 1 63 ? 5.145 -3.51 -2.486 1 94.25 63 CYS B N 1
ATOM 2502 C CA . CYS B 1 63 ? 3.908 -3.836 -3.191 1 94.25 63 CYS B CA 1
ATOM 2503 C C . CYS B 1 63 ? 3.84 -3.115 -4.531 1 94.25 63 CYS B C 1
ATOM 2505 O O . CYS B 1 63 ? 4.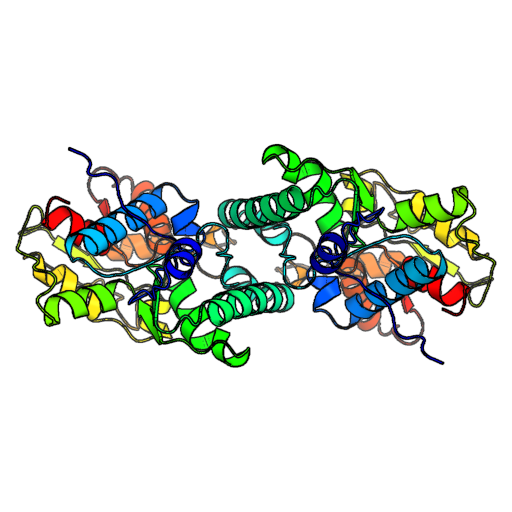254 -1.961 -4.645 1 94.25 63 CYS B O 1
ATOM 2507 N N . THR B 1 64 ? 3.285 -3.738 -5.473 1 96.38 64 THR B N 1
ATOM 2508 C CA . THR B 1 64 ? 3.168 -3.156 -6.801 1 96.38 64 THR B CA 1
ATOM 2509 C C . THR B 1 64 ? 2.213 -1.966 -6.789 1 96.38 64 THR B C 1
ATOM 2511 O O . THR B 1 64 ? 2.223 -1.146 -7.711 1 96.38 64 THR B O 1
ATOM 2514 N N . GLY B 1 65 ? 1.33 -1.928 -5.805 1 94.75 65 GLY B N 1
ATOM 2515 C CA . GLY B 1 65 ? 0.327 -0.876 -5.746 1 94.75 65 GLY B CA 1
ATOM 2516 C C . GLY B 1 65 ? -1.027 -1.313 -6.273 1 94.75 65 GLY B C 1
ATOM 2517 O O . GLY B 1 65 ? -1.98 -0.532 -6.273 1 94.75 65 GLY B O 1
ATOM 2518 N N . ASP B 1 66 ? -1.194 -2.588 -6.609 1 94.69 66 ASP B N 1
ATOM 2519 C CA . ASP B 1 66 ? -2.439 -3.102 -7.168 1 94.69 66 ASP B CA 1
ATOM 2520 C C . ASP B 1 66 ? -3.613 -2.848 -6.223 1 94.69 66 ASP B C 1
ATOM 2522 O O . ASP B 1 66 ? -4.629 -2.277 -6.625 1 94.69 66 ASP B O 1
ATOM 2526 N N . PRO B 1 67 ? -3.51 -3.232 -4.922 1 91.06 67 PRO B N 1
ATOM 2527 C CA . PRO B 1 67 ? -4.648 -2.988 -4.035 1 91.06 67 PRO B CA 1
ATOM 2528 C C . PRO B 1 67 ? -5.02 -1.509 -3.943 1 91.06 67 PRO B C 1
ATOM 2530 O O . PRO B 1 67 ? -6.203 -1.164 -3.91 1 91.06 67 PRO B O 1
ATOM 2533 N N . ALA B 1 68 ? -4.02 -0.634 -3.893 1 90.69 68 ALA B N 1
ATOM 2534 C CA . ALA B 1 68 ? -4.27 0.804 -3.828 1 90.69 68 ALA B CA 1
ATOM 2535 C C . ALA B 1 68 ? -5.004 1.29 -5.074 1 90.69 68 ALA B C 1
ATOM 2537 O O . ALA B 1 68 ? -5.988 2.023 -4.977 1 90.69 68 ALA B O 1
ATOM 2538 N N . LYS B 1 69 ? -4.559 0.847 -6.199 1 91.69 69 LYS B N 1
ATOM 2539 C CA . LYS B 1 69 ? -5.164 1.26 -7.465 1 91.69 69 LYS B CA 1
ATOM 2540 C C . LYS B 1 69 ? -6.609 0.78 -7.566 1 91.69 69 LYS B C 1
ATOM 2542 O O . LYS B 1 69 ? -7.496 1.545 -7.945 1 91.69 69 LYS B O 1
ATOM 2547 N N . ARG B 1 70 ? -6.828 -0.44 -7.164 1 90.44 70 ARG B N 1
ATOM 2548 C CA . ARG B 1 70 ? -8.164 -1.012 -7.25 1 90.44 70 ARG B CA 1
ATOM 2549 C C . ARG B 1 70 ? -9.109 -0.361 -6.246 1 90.44 70 ARG B C 1
ATOM 2551 O O . ARG B 1 70 ? -10.32 -0.338 -6.449 1 90.44 70 ARG B O 1
ATOM 2558 N N . ALA B 1 71 ? -8.555 0.148 -5.184 1 85.44 71 ALA B N 1
ATOM 2559 C CA . ALA B 1 71 ? -9.352 0.837 -4.172 1 85.44 71 ALA B CA 1
ATOM 2560 C C . ALA B 1 71 ? -9.57 2.299 -4.547 1 85.44 71 ALA B C 1
ATOM 2562 O O . ALA B 1 71 ? -10.234 3.039 -3.82 1 85.44 71 ALA B O 1
ATOM 2563 N N . GLY B 1 72 ? -8.906 2.789 -5.641 1 86.06 72 GLY B N 1
ATOM 2564 C CA . GLY B 1 72 ? -9.07 4.156 -6.102 1 86.06 72 GLY B CA 1
ATOM 2565 C C . GLY B 1 72 ? -8.086 5.121 -5.473 1 86.06 72 GLY B C 1
ATOM 2566 O O . GLY B 1 72 ? -8.188 6.336 -5.656 1 86.06 72 GLY B O 1
ATOM 2567 N N . ASN B 1 73 ? -7.184 4.57 -4.699 1 87.44 73 ASN B N 1
ATOM 2568 C CA . ASN B 1 73 ? -6.145 5.398 -4.102 1 87.44 73 ASN B CA 1
ATOM 2569 C C . ASN B 1 73 ? -4.969 5.598 -5.051 1 87.44 73 ASN B C 1
ATOM 2571 O O . ASN B 1 73 ? -3.9 5.012 -4.855 1 87.44 73 ASN B O 1
ATOM 2575 N N . GLU B 1 74 ? -5.176 6.496 -5.945 1 87.81 74 GLU B N 1
ATOM 2576 C CA . GLU B 1 74 ? -4.211 6.695 -7.023 1 87.81 74 GLU B CA 1
ATOM 2577 C C . GLU B 1 74 ? -2.889 7.242 -6.492 1 87.81 74 GLU B C 1
ATOM 2579 O O . GLU B 1 74 ? -1.818 6.887 -6.988 1 87.81 74 GLU B O 1
ATOM 2584 N N . PHE B 1 75 ? -2.934 7.996 -5.465 1 84.88 75 PHE B N 1
ATOM 2585 C CA . PHE B 1 75 ? -1.721 8.578 -4.898 1 84.88 75 PHE B CA 1
ATOM 2586 C C . PHE B 1 75 ? -0.818 7.488 -4.332 1 84.88 75 PHE B C 1
ATOM 2588 O O . PHE B 1 75 ? 0.383 7.461 -4.609 1 84.88 75 PHE B O 1
ATOM 2595 N N . LEU B 1 76 ? -1.454 6.668 -3.541 1 88.19 76 LEU B N 1
ATOM 2596 C CA . LEU B 1 76 ? -0.683 5.574 -2.957 1 88.19 76 LEU B CA 1
ATOM 2597 C C . LEU B 1 76 ? -0.15 4.645 -4.043 1 88.19 76 LEU B C 1
ATOM 2599 O O . LEU B 1 76 ? 0.976 4.152 -3.943 1 88.19 76 LEU B O 1
ATOM 2603 N N . PHE B 1 77 ? -0.919 4.426 -5.121 1 93.31 77 PHE B N 1
ATOM 2604 C CA . PHE B 1 77 ? -0.456 3.617 -6.242 1 93.31 77 PHE B CA 1
ATOM 2605 C C . PHE B 1 77 ? 0.788 4.23 -6.875 1 93.31 77 PHE B C 1
ATOM 2607 O O . PHE B 1 77 ? 1.803 3.549 -7.043 1 93.31 77 PHE B O 1
ATOM 2614 N N . GLN B 1 78 ? 0.751 5.461 -7.156 1 92.25 78 GLN B N 1
ATOM 2615 C CA . GLN B 1 78 ? 1.863 6.141 -7.812 1 92.25 78 GLN B CA 1
ATOM 2616 C C . GLN B 1 78 ? 3.111 6.125 -6.938 1 92.25 78 GLN B C 1
ATOM 2618 O O . GLN B 1 78 ? 4.215 5.879 -7.422 1 92.25 78 GLN B O 1
ATOM 2623 N N . MET B 1 79 ? 2.924 6.375 -5.645 1 90.69 79 MET B N 1
ATOM 2624 C CA . MET B 1 79 ? 4.047 6.336 -4.711 1 90.69 79 MET B CA 1
ATOM 2625 C C . MET B 1 79 ? 4.738 4.98 -4.75 1 90.69 79 MET B C 1
ATOM 2627 O O . MET B 1 79 ? 5.961 4.906 -4.898 1 90.69 79 MET B O 1
ATOM 2631 N N . GLN B 1 80 ? 3.963 3.922 -4.676 1 94.56 80 GLN B N 1
ATOM 2632 C CA . GLN B 1 80 ? 4.508 2.568 -4.645 1 94.56 80 GLN B CA 1
ATOM 2633 C C . GLN B 1 80 ? 5.141 2.195 -5.98 1 94.56 80 GLN B C 1
ATOM 2635 O O . GLN B 1 80 ? 6.234 1.627 -6.02 1 94.56 80 GLN B O 1
ATOM 2640 N N . ALA B 1 81 ? 4.488 2.561 -7.082 1 96.44 81 ALA B N 1
ATOM 2641 C CA . ALA B 1 81 ? 4.973 2.238 -8.422 1 96.44 81 ALA B CA 1
ATOM 2642 C C . ALA B 1 81 ? 6.301 2.938 -8.703 1 96.44 81 ALA B C 1
ATOM 2644 O O . ALA B 1 81 ? 7.254 2.309 -9.164 1 96.44 81 ALA B O 1
ATOM 2645 N N . MET B 1 82 ? 6.391 4.199 -8.391 1 94.25 82 MET B N 1
ATOM 2646 C CA . MET B 1 82 ? 7.594 4.977 -8.68 1 94.25 82 MET B CA 1
ATOM 2647 C C . MET B 1 82 ? 8.773 4.473 -7.859 1 94.25 82 MET B C 1
ATOM 2649 O O . MET B 1 82 ? 9.906 4.422 -8.352 1 94.25 82 MET B O 1
ATOM 2653 N N . MET B 1 83 ? 8.461 4.105 -6.645 1 93.19 83 MET B N 1
ATOM 2654 C CA . MET B 1 83 ? 9.516 3.553 -5.805 1 93.19 83 MET B CA 1
ATOM 2655 C C . MET B 1 83 ? 10.055 2.254 -6.391 1 93.19 83 MET B C 1
ATOM 2657 O O . MET B 1 83 ? 11.273 2.062 -6.477 1 93.19 83 MET B O 1
ATOM 2661 N N . ASN B 1 84 ? 9.156 1.367 -6.773 1 96.94 84 ASN B N 1
ATOM 2662 C CA . ASN B 1 84 ? 9.57 0.1 -7.371 1 96.94 84 ASN B CA 1
ATOM 2663 C C . ASN B 1 84 ? 10.328 0.315 -8.68 1 96.94 84 ASN B C 1
ATOM 2665 O O . ASN B 1 84 ? 11.344 -0.345 -8.922 1 96.94 84 ASN B O 1
ATOM 2669 N N . ILE B 1 85 ? 9.867 1.247 -9.5 1 97.81 85 ILE B N 1
ATOM 2670 C CA . ILE B 1 85 ? 10.477 1.518 -10.797 1 97.81 85 ILE B CA 1
ATOM 2671 C C . ILE B 1 85 ? 11.906 2.02 -10.594 1 97.81 85 ILE B C 1
ATOM 2673 O O . ILE B 1 85 ? 12.82 1.606 -11.312 1 97.81 85 ILE B O 1
ATOM 2677 N N . GLU B 1 86 ? 12.078 2.896 -9.609 1 96.06 86 GLU B N 1
ATOM 2678 C CA . GLU B 1 86 ? 13.414 3.395 -9.305 1 96.06 86 GLU B CA 1
ATOM 2679 C C . GLU B 1 86 ? 14.359 2.254 -8.953 1 96.06 86 GLU B C 1
ATOM 2681 O O . GLU B 1 86 ? 15.477 2.178 -9.469 1 96.06 86 GLU B O 1
ATOM 2686 N N . VAL B 1 87 ? 13.93 1.317 -8.133 1 96.62 87 VAL B N 1
ATOM 2687 C CA . VAL B 1 87 ? 14.75 0.187 -7.703 1 96.62 87 VAL B CA 1
ATOM 2688 C C . VAL B 1 87 ? 15.031 -0.728 -8.891 1 96.62 87 VAL B C 1
ATOM 2690 O O . VAL B 1 87 ? 16.188 -1.117 -9.125 1 96.62 87 VAL B O 1
ATOM 2693 N N . LEU B 1 88 ? 14.008 -1.012 -9.656 1 98.5 88 LEU B N 1
ATOM 2694 C CA . LEU B 1 88 ? 14.133 -1.914 -10.797 1 98.5 88 LEU B CA 1
ATOM 2695 C C . LEU B 1 88 ? 15.086 -1.345 -11.844 1 98.5 88 LEU B C 1
ATOM 2697 O O . LEU B 1 88 ? 15.914 -2.07 -12.391 1 98.5 88 LEU B O 1
ATOM 2701 N N . ASN B 1 89 ? 14.961 -0.05 -12.07 1 97.81 89 ASN B N 1
ATOM 2702 C CA . ASN B 1 89 ? 15.828 0.594 -13.047 1 97.81 89 ASN B CA 1
ATOM 2703 C C . ASN B 1 89 ? 17.281 0.657 -12.555 1 97.81 89 ASN B C 1
ATOM 2705 O O . ASN B 1 89 ? 18.203 0.508 -13.344 1 97.81 89 ASN B O 1
ATOM 2709 N N . ALA B 1 90 ? 17.453 0.898 -11.289 1 96.69 90 ALA B N 1
ATOM 2710 C CA . ALA B 1 90 ? 18.797 0.927 -10.711 1 96.69 90 ALA B CA 1
ATOM 2711 C C . ALA B 1 90 ? 19.5 -0.407 -10.914 1 96.69 90 ALA B C 1
ATOM 2713 O O . ALA B 1 90 ? 20.719 -0.443 -11.133 1 96.69 90 ALA B O 1
ATOM 2714 N N . TYR B 1 91 ? 18.734 -1.512 -10.906 1 98.06 91 TYR B N 1
ATOM 2715 C CA . TYR B 1 91 ? 19.297 -2.844 -11.094 1 98.06 91 TYR B CA 1
ATOM 2716 C C . TYR B 1 91 ? 19.312 -3.23 -12.57 1 98.06 91 TYR B C 1
ATOM 2718 O O . TYR B 1 91 ? 19.703 -4.344 -12.922 1 98.06 91 TYR B O 1
ATOM 2726 N N . GLU B 1 92 ? 18.797 -2.342 -13.43 1 97.69 92 GLU B N 1
ATOM 2727 C CA . GLU B 1 92 ? 18.688 -2.582 -14.867 1 97.69 92 GLU B CA 1
ATOM 2728 C C . GLU B 1 92 ? 17.906 -3.865 -15.156 1 97.69 92 GLU B C 1
ATOM 2730 O O . GLU B 1 92 ? 18.312 -4.664 -16 1 97.69 92 GLU B O 1
ATOM 2735 N N . ALA B 1 93 ? 16.875 -4.051 -14.359 1 97.44 93 ALA B N 1
ATOM 2736 C CA . ALA B 1 93 ? 16.031 -5.215 -14.562 1 97.44 93 ALA B CA 1
ATOM 2737 C C . ALA B 1 93 ? 15.375 -5.184 -15.945 1 97.44 93 ALA B C 1
ATOM 2739 O O . ALA B 1 93 ? 14.93 -4.125 -16.406 1 97.44 93 ALA B O 1
ATOM 2740 N N . LYS B 1 94 ? 15.32 -6.301 -16.641 1 97.38 94 LYS B N 1
ATOM 2741 C CA . LYS B 1 94 ? 14.734 -6.367 -17.969 1 97.38 94 LYS B CA 1
ATOM 2742 C C . LYS B 1 94 ? 13.555 -7.332 -18 1 97.38 94 LYS B C 1
ATOM 2744 O O . LYS B 1 94 ? 12.469 -6.98 -18.469 1 97.38 94 LYS B O 1
ATOM 2749 N N . LYS B 1 95 ? 13.766 -8.523 -17.469 1 98.62 95 LYS B N 1
ATOM 2750 C CA . LYS B 1 95 ? 12.766 -9.586 -17.469 1 98.62 95 LYS B CA 1
ATOM 2751 C C . LYS B 1 95 ? 12.328 -9.93 -16.062 1 98.62 95 LYS B C 1
ATOM 2753 O O . LYS B 1 95 ? 13.164 -10.211 -15.195 1 98.62 95 LYS B O 1
ATOM 2758 N N . ILE B 1 96 ? 10.992 -9.844 -15.82 1 98.88 96 ILE B N 1
ATOM 2759 C CA . ILE B 1 96 ? 10.414 -10.094 -14.5 1 98.88 96 ILE B CA 1
ATOM 2760 C C . ILE B 1 96 ? 9.438 -11.266 -14.578 1 98.88 96 ILE B C 1
ATOM 2762 O O . ILE B 1 96 ? 8.594 -11.32 -15.477 1 98.88 96 ILE B O 1
ATOM 2766 N N . VAL B 1 97 ? 9.586 -12.25 -13.672 1 98.94 97 VAL B N 1
ATOM 2767 C CA . VAL B 1 97 ? 8.633 -13.344 -13.547 1 98.94 97 VAL B CA 1
ATOM 2768 C C . VAL B 1 97 ? 7.91 -13.25 -12.203 1 98.94 97 VAL B C 1
ATOM 2770 O O . VAL B 1 97 ? 8.523 -12.938 -11.18 1 98.94 97 VAL B O 1
ATOM 2773 N N . THR B 1 98 ? 6.617 -13.43 -12.195 1 98.88 98 THR B N 1
ATOM 2774 C CA . THR B 1 98 ? 5.84 -13.422 -10.961 1 98.88 98 THR B CA 1
ATOM 2775 C C . THR B 1 98 ? 4.785 -14.523 -10.977 1 98.88 98 THR B C 1
ATOM 2777 O O . THR B 1 98 ? 4.309 -14.922 -12.047 1 98.88 98 THR B O 1
ATOM 2780 N N . ALA B 1 99 ? 4.457 -15.008 -9.773 1 98.38 99 ALA B N 1
ATOM 2781 C CA . ALA B 1 99 ? 3.428 -16.031 -9.625 1 98.38 99 ALA B CA 1
ATOM 2782 C C . ALA B 1 99 ? 2.086 -15.414 -9.242 1 98.38 99 ALA B C 1
ATOM 2784 O O . ALA B 1 99 ? 1.153 -16.125 -8.867 1 98.38 99 ALA B O 1
ATOM 2785 N N . CYS B 1 100 ? 1.985 -14.133 -9.281 1 97.81 100 CYS B N 1
ATOM 2786 C CA . CYS B 1 100 ? 0.768 -13.422 -8.914 1 97.81 100 CYS B CA 1
ATOM 2787 C C . CYS B 1 100 ? 0.222 -12.633 -10.102 1 97.81 100 CYS B C 1
ATOM 2789 O O . CYS B 1 100 ? 0.793 -11.609 -10.484 1 97.81 100 CYS B O 1
ATOM 2791 N N . PRO B 1 101 ? -0.912 -13.039 -10.602 1 98.31 101 PRO B N 1
ATOM 2792 C CA . PRO B 1 101 ? -1.507 -12.328 -11.734 1 98.31 101 PRO B CA 1
ATOM 2793 C C . PRO B 1 101 ? -1.776 -10.859 -11.438 1 98.31 101 PRO B C 1
ATOM 2795 O O . PRO B 1 101 ? -1.746 -10.023 -12.352 1 98.31 101 PRO B O 1
ATOM 2798 N N . HIS B 1 102 ? -2.059 -10.531 -10.195 1 97.06 102 HIS B N 1
ATOM 2799 C CA . HIS B 1 102 ? -2.219 -9.133 -9.836 1 97.06 102 HIS B CA 1
ATOM 2800 C C . HIS B 1 102 ? -0.935 -8.344 -10.086 1 97.06 102 HIS B C 1
ATOM 2802 O O . HIS B 1 102 ? -0.959 -7.293 -10.727 1 97.06 102 HIS B O 1
ATOM 2808 N N . CYS B 1 103 ? 0.148 -8.867 -9.594 1 98 103 CYS B N 1
ATOM 2809 C CA . CYS B 1 103 ? 1.448 -8.25 -9.844 1 98 103 CYS B CA 1
ATOM 2810 C C . CYS B 1 103 ? 1.771 -8.258 -11.336 1 98 103 CYS B C 1
ATOM 2812 O O . CYS B 1 103 ? 2.25 -7.258 -11.875 1 98 103 CYS B O 1
ATOM 2814 N N . PHE B 1 104 ? 1.435 -9.344 -11.984 1 98.75 104 PHE B N 1
ATOM 2815 C CA . PHE B 1 104 ? 1.663 -9.516 -13.414 1 98.75 104 PHE B CA 1
ATOM 2816 C C . PHE B 1 104 ? 1.005 -8.391 -14.203 1 98.75 104 PHE B C 1
ATOM 2818 O O . PHE B 1 104 ? 1.666 -7.711 -14.992 1 98.75 104 PHE B O 1
ATOM 2825 N N . ASN B 1 105 ? -0.22 -8.164 -13.969 1 98.5 105 ASN B N 1
ATOM 2826 C CA . ASN B 1 105 ? -0.987 -7.16 -14.695 1 98.5 105 ASN B CA 1
ATOM 2827 C C . ASN B 1 105 ? -0.485 -5.75 -14.398 1 98.5 105 ASN B C 1
ATOM 2829 O O . ASN B 1 105 ? -0.308 -4.941 -15.312 1 98.5 105 ASN B O 1
ATOM 2833 N N . THR B 1 106 ? -0.206 -5.473 -13.141 1 98.5 106 THR B N 1
ATOM 2834 C CA . THR B 1 106 ? 0.201 -4.133 -12.727 1 98.5 106 THR B CA 1
ATOM 2835 C C . THR B 1 106 ? 1.565 -3.777 -13.312 1 98.5 106 THR B C 1
ATOM 2837 O O . THR B 1 106 ? 1.737 -2.707 -13.891 1 98.5 106 THR B O 1
ATOM 2840 N N . LEU B 1 107 ? 2.516 -4.695 -13.18 1 98.81 107 LEU B N 1
ATOM 2841 C CA . LEU B 1 107 ? 3.857 -4.473 -13.711 1 98.81 107 LEU B CA 1
ATOM 2842 C C . LEU B 1 107 ? 3.828 -4.332 -15.227 1 98.81 107 LEU B C 1
ATOM 2844 O O . LEU B 1 107 ? 4.484 -3.451 -15.789 1 98.81 107 LEU B O 1
ATOM 2848 N N . LYS B 1 108 ? 3.014 -5.102 -15.875 1 98.81 108 LYS B N 1
ATOM 2849 C CA . LYS B 1 108 ? 3.023 -5.219 -17.328 1 98.81 108 LYS B CA 1
ATOM 2850 C C . LYS B 1 108 ? 2.229 -4.09 -17.984 1 98.81 108 LYS B C 1
ATOM 2852 O O . LYS B 1 108 ? 2.658 -3.518 -18.984 1 98.81 108 LYS B O 1
ATOM 2857 N N . ASN B 1 109 ? 1.124 -3.764 -17.438 1 98.56 109 ASN B N 1
ATOM 2858 C CA . ASN B 1 109 ? 0.172 -2.932 -18.172 1 98.56 109 ASN B CA 1
ATOM 2859 C C . ASN B 1 109 ? 0.047 -1.545 -17.547 1 98.56 109 ASN B C 1
ATOM 2861 O O . ASN B 1 109 ? -0.377 -0.597 -18.203 1 98.56 109 ASN B O 1
ATOM 2865 N N . GLU B 1 110 ? 0.46 -1.391 -16.281 1 98.38 110 GLU B N 1
ATOM 2866 C CA . GLU B 1 110 ? 0.173 -0.125 -15.609 1 98.38 110 GLU B CA 1
ATOM 2867 C C . GLU B 1 110 ? 1.457 0.643 -15.305 1 98.38 110 GLU B C 1
ATOM 2869 O O . GLU B 1 110 ? 1.489 1.871 -15.398 1 98.38 110 GLU B O 1
ATOM 2874 N N . TYR B 1 111 ? 2.541 -0.048 -14.992 1 98.62 111 TYR B N 1
ATOM 2875 C CA . TYR B 1 111 ? 3.816 0.59 -14.688 1 98.62 111 TYR B CA 1
ATOM 2876 C C . TYR B 1 111 ? 4.336 1.378 -15.883 1 98.62 111 TYR B C 1
ATOM 2878 O O . TYR B 1 111 ? 4.973 2.422 -15.711 1 98.62 111 TYR B O 1
ATOM 2886 N N . PRO B 1 112 ? 4.098 0.976 -17.172 1 98.56 112 PRO B N 1
ATOM 2887 C CA . PRO B 1 112 ? 4.652 1.701 -18.328 1 98.56 112 PRO B CA 1
ATOM 2888 C C . PRO B 1 112 ? 4.191 3.158 -18.375 1 98.56 112 PRO B C 1
ATOM 2890 O O . PRO B 1 112 ? 4.949 4.031 -18.812 1 98.56 112 PRO B O 1
ATOM 2893 N N . GLU B 1 113 ? 3.039 3.451 -17.875 1 97.62 113 GLU B N 1
ATOM 2894 C CA . GLU B 1 113 ? 2.535 4.82 -17.844 1 97.62 113 GLU B CA 1
ATOM 2895 C C . GLU B 1 113 ? 3.373 5.699 -16.922 1 97.62 113 GLU B C 1
ATOM 2897 O O . GLU B 1 113 ? 3.365 6.926 -17.062 1 97.62 113 GLU B O 1
ATOM 2902 N N . LEU B 1 114 ? 4.078 5.047 -16.078 1 96.69 114 LEU B N 1
ATOM 2903 C CA . LEU B 1 114 ? 4.891 5.773 -15.109 1 96.69 114 LEU B CA 1
ATOM 2904 C C . LEU B 1 114 ? 6.375 5.617 -15.414 1 96.69 114 LEU B C 1
ATOM 2906 O O . LEU B 1 114 ? 7.227 5.945 -14.586 1 96.69 114 LEU B O 1
ATOM 2910 N N . GLY B 1 115 ? 6.68 4.98 -16.562 1 97.5 115 GLY B N 1
ATOM 2911 C CA . GLY B 1 115 ? 8.055 4.906 -17.031 1 97.5 115 GLY B CA 1
ATOM 2912 C C . GLY B 1 115 ? 8.719 3.578 -16.719 1 97.5 115 GLY B C 1
ATOM 2913 O O . GLY B 1 115 ? 9.914 3.404 -16.969 1 97.5 115 GLY B O 1
ATOM 2914 N N . GLY B 1 116 ? 7.988 2.641 -16.141 1 98.31 116 GLY B N 1
ATOM 2915 C CA . GLY B 1 116 ? 8.516 1.308 -15.898 1 98.31 116 GLY B CA 1
ATOM 2916 C C . GLY B 1 116 ? 8.234 0.345 -17.047 1 98.31 116 GLY B C 1
ATOM 2917 O O . GLY B 1 116 ? 7.125 -0.172 -17.172 1 98.31 116 GLY B O 1
ATOM 2918 N N . ASN B 1 117 ? 9.234 0.041 -17.859 1 98.31 117 ASN B N 1
ATOM 2919 C CA . ASN B 1 117 ? 9.078 -0.842 -19.016 1 98.31 117 ASN B CA 1
ATOM 2920 C C . ASN B 1 117 ? 9.906 -2.113 -18.859 1 98.31 117 ASN B C 1
ATOM 2922 O O . ASN B 1 117 ? 11.133 -2.066 -18.922 1 98.31 117 ASN B O 1
ATOM 2926 N N . TYR B 1 118 ? 9.219 -3.248 -18.656 1 98.75 118 TYR B N 1
ATOM 2927 C CA . TYR B 1 118 ? 9.852 -4.543 -18.438 1 98.75 118 TYR B CA 1
ATOM 2928 C C . TYR B 1 118 ? 9.148 -5.637 -19.234 1 98.75 118 TYR B C 1
ATOM 2930 O O . TYR B 1 118 ? 7.984 -5.492 -19.609 1 98.75 118 TYR B O 1
ATOM 2938 N N . GLU B 1 119 ? 9.852 -6.66 -19.625 1 98.81 119 GLU B N 1
ATOM 2939 C CA . GLU B 1 119 ? 9.219 -7.902 -20.062 1 98.81 119 GLU B CA 1
ATOM 2940 C C . GLU B 1 119 ? 8.68 -8.688 -18.859 1 98.81 119 GLU B C 1
ATOM 2942 O O . GLU B 1 119 ? 9.461 -9.227 -18.078 1 98.81 119 GLU B O 1
ATOM 2947 N N . VAL B 1 120 ? 7.367 -8.711 -18.703 1 98.88 120 VAL B N 1
ATOM 2948 C CA . VAL B 1 120 ? 6.762 -9.359 -17.547 1 98.88 120 VAL B CA 1
ATOM 2949 C C . VAL B 1 120 ? 6.074 -10.648 -17.969 1 98.88 120 VAL B C 1
ATOM 2951 O O . VAL B 1 120 ? 5.27 -10.656 -18.906 1 98.88 120 VAL B O 1
ATOM 2954 N N . ILE B 1 121 ? 6.418 -11.703 -17.266 1 98.81 121 ILE B N 1
ATOM 2955 C CA . ILE B 1 121 ? 5.918 -13.023 -17.625 1 98.81 121 ILE B CA 1
ATOM 2956 C C . ILE B 1 121 ? 5.32 -13.703 -16.391 1 98.81 121 ILE B C 1
ATOM 2958 O O . ILE B 1 121 ? 5.887 -13.625 -15.297 1 98.81 121 ILE B O 1
ATOM 2962 N N . HIS B 1 122 ? 4.188 -14.305 -16.562 1 98.88 122 HIS B N 1
ATOM 2963 C CA . HIS B 1 122 ? 3.621 -15.125 -15.492 1 98.88 122 HIS B CA 1
ATOM 2964 C C . HIS B 1 122 ? 4.383 -16.438 -15.336 1 98.88 122 HIS B C 1
ATOM 2966 O O . HIS B 1 122 ? 4.902 -16.969 -16.312 1 98.88 122 HIS B O 1
ATOM 2972 N N . HIS B 1 123 ? 4.355 -16.984 -14.117 1 98.88 123 HIS B N 1
ATOM 2973 C CA . HIS B 1 123 ? 5.188 -18.141 -13.844 1 98.88 123 HIS B CA 1
ATOM 2974 C C . HIS B 1 123 ? 4.77 -19.328 -14.711 1 98.88 123 HIS B C 1
ATOM 2976 O O . HIS B 1 123 ? 5.609 -20.141 -15.094 1 98.88 123 HIS B O 1
ATOM 2982 N N . THR B 1 124 ? 3.484 -19.453 -15.062 1 98.81 124 THR B N 1
ATOM 2983 C CA . THR B 1 124 ? 3.047 -20.578 -15.883 1 98.81 124 THR B CA 1
ATOM 2984 C C . THR B 1 124 ? 3.604 -20.453 -17.297 1 98.81 124 THR B C 1
ATOM 2986 O O . THR B 1 124 ? 3.98 -21.453 -17.922 1 98.81 124 THR B O 1
ATOM 2989 N N . GLU B 1 125 ? 3.607 -19.234 -17.812 1 98.81 125 GLU B N 1
ATOM 2990 C CA . GLU B 1 125 ? 4.223 -19 -19.125 1 98.81 125 GLU B CA 1
ATOM 2991 C C . GLU B 1 125 ? 5.723 -19.297 -19.078 1 98.81 125 GLU B C 1
ATOM 2993 O O . GLU B 1 125 ? 6.273 -19.875 -20.016 1 98.81 125 GLU B O 1
ATOM 2998 N N . PHE B 1 126 ? 6.328 -18.906 -18.047 1 98.88 126 PHE B N 1
ATOM 2999 C CA . PHE B 1 126 ? 7.762 -19.109 -17.906 1 98.88 126 PHE B CA 1
ATOM 3000 C C . PHE B 1 126 ? 8.094 -20.594 -17.828 1 98.88 126 PHE B C 1
ATOM 3002 O O . PHE B 1 126 ? 9 -21.062 -18.516 1 98.88 126 PHE B O 1
ATOM 3009 N N . LEU B 1 127 ? 7.344 -21.344 -17.031 1 98.31 127 LEU B N 1
ATOM 3010 C CA . LEU B 1 127 ? 7.543 -22.781 -16.906 1 98.31 127 LEU B CA 1
ATOM 3011 C C . LEU B 1 127 ? 7.332 -23.484 -18.234 1 98.31 127 LEU B C 1
ATOM 3013 O O . LEU B 1 127 ? 8.086 -24.391 -18.594 1 98.31 127 LEU B O 1
ATOM 3017 N N . LYS B 1 128 ? 6.34 -23.047 -18.953 1 97.94 128 LYS B N 1
ATOM 3018 C CA . LYS B 1 128 ? 6.105 -23.609 -20.281 1 97.94 128 LYS B CA 1
ATOM 3019 C C . LYS B 1 128 ? 7.309 -23.375 -21.188 1 97.94 128 LYS B C 1
ATOM 3021 O O . LYS B 1 128 ? 7.715 -24.281 -21.922 1 97.94 128 LYS B O 1
ATOM 3026 N N . SER B 1 129 ? 7.867 -22.203 -21.125 1 98.06 129 SER B N 1
ATOM 3027 C CA . SER B 1 129 ? 9.031 -21.875 -21.953 1 98.06 129 SER B CA 1
ATOM 3028 C C . SER B 1 129 ? 10.219 -22.766 -21.594 1 98.06 129 SER B C 1
ATOM 3030 O O . SER B 1 129 ? 11 -23.156 -22.469 1 98.06 129 SER B O 1
ATOM 3032 N N . LEU B 1 130 ? 10.375 -23.062 -20.312 1 97.69 130 LEU B N 1
ATOM 3033 C CA . LEU B 1 130 ? 11.469 -23.938 -19.875 1 97.69 130 LEU B CA 1
ATOM 3034 C C . LEU B 1 130 ? 11.297 -25.344 -20.438 1 97.69 130 LEU B C 1
ATOM 3036 O O . LEU B 1 130 ? 12.273 -26 -20.797 1 97.69 130 LEU B O 1
ATOM 3040 N N . ILE B 1 131 ? 10.055 -25.797 -20.531 1 95.31 131 ILE B N 1
ATOM 3041 C CA . ILE B 1 131 ? 9.773 -27.109 -21.109 1 95.31 131 ILE B CA 1
ATOM 3042 C C . ILE B 1 131 ? 10.109 -27.078 -22.609 1 95.31 131 ILE B C 1
ATOM 3044 O O . ILE B 1 131 ? 10.781 -27.984 -23.109 1 95.31 131 ILE B O 1
ATOM 3048 N N . ASN B 1 132 ? 9.672 -26.047 -23.25 1 95.94 132 ASN B N 1
ATOM 3049 C CA . ASN B 1 132 ? 9.914 -25.906 -24.688 1 95.94 132 ASN B CA 1
ATOM 3050 C C . ASN B 1 132 ? 11.406 -25.844 -25 1 95.94 132 ASN B C 1
ATOM 3052 O O . ASN B 1 132 ? 11.852 -26.344 -26.016 1 95.94 132 ASN B O 1
ATOM 3056 N N . ASP B 1 133 ? 12.18 -25.281 -24.078 1 95.69 133 ASP B N 1
ATOM 3057 C CA . ASP B 1 133 ? 13.617 -25.109 -24.25 1 95.69 133 ASP B CA 1
ATOM 3058 C C . ASP B 1 133 ? 14.375 -26.359 -23.828 1 95.69 133 ASP B C 1
ATOM 3060 O O . ASP B 1 133 ? 15.602 -26.422 -23.938 1 95.69 133 ASP B O 1
ATOM 3064 N N . GLY B 1 134 ? 13.734 -27.328 -23.281 1 95 134 GLY B N 1
ATOM 3065 C CA . GLY B 1 134 ? 14.359 -28.578 -22.859 1 95 134 GLY B CA 1
ATOM 3066 C C . GLY B 1 134 ? 15.016 -28.469 -21.484 1 95 134 GLY B C 1
ATOM 3067 O O . GLY B 1 134 ? 15.727 -29.391 -21.078 1 95 134 GLY B O 1
ATOM 3068 N N . ARG B 1 135 ? 14.727 -27.406 -20.734 1 95.81 135 ARG B N 1
ATOM 3069 C CA . ARG B 1 135 ? 15.359 -27.188 -19.438 1 95.81 135 ARG B CA 1
ATOM 3070 C C . ARG B 1 135 ? 14.547 -27.828 -18.312 1 95.81 135 ARG B C 1
ATOM 3072 O O . ARG B 1 135 ? 15.062 -28.047 -17.219 1 95.81 135 ARG B O 1
ATOM 3079 N N . LEU B 1 136 ? 13.273 -28.078 -18.625 1 95.12 136 LEU B N 1
ATOM 3080 C CA . LEU B 1 136 ? 12.359 -28.688 -17.672 1 95.12 136 LEU B CA 1
ATOM 3081 C C . LEU B 1 136 ? 11.609 -29.844 -18.312 1 95.12 136 LEU B C 1
ATOM 3083 O O . LEU B 1 136 ? 11.047 -29.703 -19.391 1 95.12 136 LEU B O 1
ATOM 3087 N N . THR B 1 137 ? 11.711 -30.953 -17.688 1 91.75 137 THR B N 1
ATOM 3088 C CA . THR B 1 137 ? 10.945 -32.125 -18.109 1 91.75 137 THR B CA 1
ATOM 3089 C C . THR B 1 137 ? 9.922 -32.5 -17.047 1 91.75 137 THR B C 1
ATOM 3091 O O . THR B 1 137 ? 10.25 -32.562 -15.859 1 91.75 137 THR B O 1
ATOM 3094 N N . VAL B 1 138 ? 8.742 -32.625 -17.547 1 87 138 VAL B N 1
ATOM 3095 C CA . VAL B 1 138 ? 7.66 -33.031 -16.656 1 87 138 VAL B CA 1
ATOM 3096 C C . VAL B 1 138 ? 7.07 -34.344 -17.141 1 87 138 VAL B C 1
ATOM 3098 O O . VAL B 1 138 ? 6.703 -34.469 -18.312 1 87 138 VAL B O 1
ATOM 3101 N N . GLU B 1 139 ? 7.316 -35.344 -16.469 1 75.94 139 GLU B N 1
ATOM 3102 C CA . GLU B 1 139 ? 6.707 -36.625 -16.766 1 75.94 139 GLU B CA 1
ATOM 3103 C C . GLU B 1 139 ? 5.676 -37.031 -15.711 1 75.94 139 GLU B C 1
ATOM 3105 O O . GLU B 1 139 ? 5.879 -36.781 -14.516 1 75.94 139 GLU B O 1
ATOM 3110 N N . GLY B 1 140 ? 4.555 -37.5 -16.203 1 71.62 140 GLY B N 1
ATOM 3111 C CA . GLY B 1 140 ? 3.543 -38.031 -15.312 1 71.62 140 GLY B CA 1
ATOM 3112 C C . GLY B 1 140 ? 4.09 -38.375 -13.938 1 71.62 140 GLY B C 1
ATOM 3113 O O . GLY B 1 140 ? 5.293 -38.281 -13.703 1 71.62 140 GLY B O 1
ATOM 3114 N N . GLY B 1 141 ? 3.4 -38.375 -12.812 1 76.31 141 GLY B N 1
ATOM 3115 C CA . GLY B 1 141 ? 3.742 -38.688 -11.43 1 76.31 141 GLY B CA 1
ATOM 3116 C C . GLY B 1 141 ? 2.529 -38.969 -10.562 1 76.31 141 GLY B C 1
ATOM 3117 O O . GLY B 1 141 ? 1.625 -39.688 -10.977 1 76.31 141 GLY B O 1
ATOM 3118 N N . GLN B 1 142 ? 2.648 -38.438 -9.477 1 87.44 142 GLN B N 1
ATOM 3119 C CA . GLN B 1 142 ? 1.663 -38.75 -8.445 1 87.44 142 GLN B CA 1
ATOM 3120 C C . GLN B 1 142 ? 0.276 -38.25 -8.844 1 87.44 142 GLN B C 1
ATOM 3122 O O . GLN B 1 142 ? -0.723 -38.625 -8.219 1 87.44 142 GLN B O 1
ATOM 3127 N N . PHE B 1 143 ? 0.244 -37.594 -10.086 1 93.5 143 PHE B N 1
ATOM 3128 C CA . PHE B 1 143 ? -1.047 -37.031 -10.461 1 93.5 143 PHE B CA 1
ATOM 3129 C C . PHE B 1 143 ? -1.665 -37.812 -11.617 1 93.5 143 PHE B C 1
ATOM 3131 O O . PHE B 1 143 ? -2.771 -37.5 -12.062 1 93.5 143 PHE B O 1
ATOM 3138 N N . LYS B 1 144 ? -1.031 -38.812 -12.086 1 93.19 144 LYS B N 1
ATOM 3139 C CA . LYS B 1 144 ? -1.524 -39.562 -13.227 1 93.19 144 LYS B CA 1
ATOM 3140 C C . LYS B 1 144 ? -2.959 -40.031 -13 1 93.19 144 LYS B C 1
ATOM 3142 O O . LYS B 1 144 ? -3.27 -40.625 -11.961 1 93.19 144 LYS B O 1
ATOM 3147 N N . GLY B 1 145 ? -3.818 -39.656 -13.914 1 94.31 145 GLY B N 1
ATOM 3148 C CA . GLY B 1 145 ? -5.195 -40.125 -13.891 1 94.31 145 GLY B CA 1
ATOM 3149 C C . GLY B 1 145 ? -6.102 -39.281 -13.023 1 94.31 145 GLY B C 1
ATOM 3150 O O . GLY B 1 145 ? -7.324 -39.438 -13.039 1 94.31 145 GLY B O 1
ATOM 3151 N N . LYS B 1 146 ? -5.566 -38.375 -12.25 1 96.19 146 LYS B N 1
ATOM 3152 C CA . LYS B 1 146 ? -6.383 -37.531 -11.406 1 96.19 146 LYS B CA 1
ATOM 3153 C C . LYS B 1 146 ? -7.188 -36.531 -12.258 1 96.19 146 LYS B C 1
ATOM 3155 O O . LYS B 1 146 ? -6.746 -36.125 -13.336 1 96.19 146 LYS B O 1
ATOM 3160 N N . LYS B 1 147 ? -8.344 -36.219 -11.766 1 98.38 147 LYS B N 1
ATOM 3161 C CA . LYS B 1 147 ? -9.18 -35.219 -12.406 1 98.38 147 LYS B CA 1
ATOM 3162 C C . LYS B 1 147 ? -8.852 -33.812 -11.859 1 98.38 147 LYS B C 1
ATOM 3164 O O . LYS B 1 147 ? -8.992 -33.562 -10.656 1 98.38 147 LYS B O 1
ATOM 3169 N N . ILE B 1 148 ? -8.383 -32.969 -12.742 1 98.38 148 ILE B N 1
ATOM 3170 C CA . ILE B 1 148 ? -7.984 -31.609 -12.336 1 98.38 148 ILE B CA 1
ATOM 3171 C C . ILE B 1 148 ? -8.789 -30.578 -13.125 1 98.38 148 ILE B C 1
ATOM 3173 O O . ILE B 1 148 ? -9 -30.734 -14.328 1 98.38 148 ILE B O 1
ATOM 3177 N N . THR B 1 149 ? -9.367 -29.594 -12.453 1 98.81 149 THR B N 1
ATOM 3178 C CA . THR B 1 149 ? -9.922 -28.422 -13.109 1 98.81 149 THR B CA 1
ATOM 3179 C C . THR B 1 149 ? -9.078 -27.188 -12.797 1 98.81 149 THR B C 1
ATOM 3181 O O . THR B 1 149 ? -8.367 -27.141 -11.797 1 98.81 149 THR B O 1
ATOM 3184 N N . PHE B 1 150 ? -9.078 -26.219 -13.703 1 98.81 150 PHE B N 1
ATOM 3185 C CA . PHE B 1 150 ? -8.266 -25.016 -13.555 1 98.81 150 PHE B CA 1
ATOM 3186 C C . PHE B 1 150 ? -9.141 -23.781 -13.406 1 98.81 150 PHE B C 1
ATOM 3188 O O . PHE B 1 150 ? -10.094 -23.594 -14.172 1 98.81 150 PHE B O 1
ATOM 3195 N N . HIS B 1 151 ? -8.828 -22.984 -12.391 1 98.69 151 HIS B N 1
ATOM 3196 C CA . HIS B 1 151 ? -9.445 -21.672 -12.25 1 98.69 151 HIS B CA 1
ATOM 3197 C C . HIS B 1 151 ? -8.648 -20.609 -13 1 98.69 151 HIS B C 1
ATOM 3199 O O . HIS B 1 151 ? -7.453 -20.438 -12.75 1 98.69 151 HIS B O 1
ATOM 3205 N N . ASP B 1 152 ? -9.32 -19.906 -13.883 1 98.31 152 ASP B N 1
ATOM 3206 C CA . ASP B 1 152 ? -8.711 -18.812 -14.633 1 98.31 152 ASP B CA 1
ATOM 3207 C C . ASP B 1 152 ? -8.68 -17.531 -13.797 1 98.31 152 ASP B C 1
ATOM 3209 O O . ASP B 1 152 ? -9.695 -16.828 -13.695 1 98.31 152 ASP B O 1
ATOM 3213 N N . PRO B 1 153 ? -7.492 -17.188 -13.281 1 97.69 153 PRO B N 1
ATOM 3214 C CA . PRO B 1 153 ? -7.445 -15.891 -12.617 1 97.69 153 PRO B CA 1
ATOM 3215 C C . PRO B 1 153 ? -7.805 -14.742 -13.555 1 97.69 153 PRO B C 1
ATOM 3217 O O . PRO B 1 153 ? -7.371 -14.719 -14.711 1 97.69 153 PRO B O 1
ATOM 3220 N N . CYS B 1 154 ? -8.555 -13.789 -13.078 1 96.94 154 CYS B N 1
ATOM 3221 C CA . CYS B 1 154 ? -9.094 -12.727 -13.922 1 96.94 154 CYS B CA 1
ATOM 3222 C C . CYS B 1 154 ? -7.977 -11.945 -14.602 1 96.94 154 CYS B C 1
ATOM 3224 O O . CYS B 1 154 ? -8.055 -11.648 -15.797 1 96.94 154 CYS B O 1
ATOM 3226 N N . TYR B 1 155 ? -6.883 -11.688 -13.906 1 97.31 155 TYR B N 1
ATOM 3227 C CA . TYR B 1 155 ? -5.824 -10.859 -14.469 1 97.31 155 TYR B CA 1
ATOM 3228 C C . TYR B 1 155 ? -4.891 -11.68 -15.352 1 97.31 155 TYR B C 1
ATOM 3230 O O . TYR B 1 155 ? -4.113 -11.133 -16.125 1 97.31 155 TYR B O 1
ATOM 3238 N N . LEU B 1 156 ? -4.945 -12.953 -15.188 1 98.38 156 LEU B N 1
ATOM 3239 C CA . LEU B 1 156 ? -4.184 -13.805 -16.094 1 98.38 156 LEU B CA 1
ATOM 3240 C C . LEU B 1 156 ? -4.953 -14.055 -17.391 1 98.38 156 LEU B C 1
ATOM 3242 O O . LEU B 1 156 ? -4.418 -13.867 -18.484 1 98.38 156 LEU B O 1
ATOM 3246 N N . GLY B 1 157 ? -6.184 -14.453 -17.266 1 97.75 157 GLY B N 1
ATOM 3247 C CA . GLY B 1 157 ? -7.027 -14.75 -18.406 1 97.75 157 GLY B CA 1
ATOM 3248 C C . GLY B 1 157 ? -7.621 -13.516 -19.047 1 97.75 157 GLY B C 1
ATOM 3249 O O . GLY B 1 157 ? -7.059 -12.977 -20 1 97.75 157 GLY B O 1
ATOM 3250 N N . ARG B 1 158 ? -8.672 -12.977 -18.484 1 96.31 158 ARG B N 1
ATOM 3251 C CA . ARG B 1 158 ? -9.484 -11.922 -19.094 1 96.31 158 ARG B CA 1
ATOM 3252 C C . ARG B 1 158 ? -8.641 -10.688 -19.406 1 96.31 158 ARG B C 1
ATOM 3254 O O . ARG B 1 158 ? -8.758 -10.094 -20.469 1 96.31 158 ARG B O 1
ATOM 3261 N N . ALA B 1 159 ? -7.801 -10.359 -18.516 1 96.69 159 ALA B N 1
ATOM 3262 C CA . ALA B 1 159 ? -7.059 -9.109 -18.672 1 96.69 159 ALA B CA 1
ATOM 3263 C C . ALA B 1 159 ? -5.875 -9.289 -19.625 1 96.69 159 ALA B C 1
ATOM 3265 O O . ALA B 1 159 ? -5.492 -8.359 -20.328 1 96.69 159 ALA B O 1
ATOM 3266 N N . ASN B 1 160 ? -5.293 -10.5 -19.656 1 98.44 160 ASN B N 1
ATOM 3267 C CA . ASN B 1 160 ? -4.031 -10.633 -20.375 1 98.44 160 ASN B CA 1
ATOM 3268 C C . ASN B 1 160 ? -4.078 -11.781 -21.375 1 98.44 160 ASN B C 1
ATOM 3270 O O . ASN B 1 160 ? -3.076 -12.094 -22.016 1 98.44 160 ASN B O 1
ATOM 3274 N N . LYS B 1 161 ? -5.168 -12.508 -21.453 1 98.12 161 LYS B N 1
ATOM 3275 C CA . LYS B 1 161 ? -5.473 -13.5 -22.469 1 98.12 161 LYS B CA 1
ATOM 3276 C C . LYS B 1 161 ? -4.531 -14.695 -22.375 1 98.12 161 LYS B C 1
ATOM 3278 O O . LYS B 1 161 ? -4.168 -15.289 -23.391 1 98.12 161 LYS B O 1
ATOM 3283 N N . VAL B 1 162 ? -4.035 -14.992 -21.234 1 98.62 162 VAL B N 1
ATOM 3284 C CA . VAL B 1 162 ? -3.246 -16.203 -21.016 1 98.62 162 VAL B CA 1
ATOM 3285 C C . VAL B 1 162 ? -4.148 -17.312 -20.484 1 98.62 162 VAL B C 1
ATOM 3287 O O . VAL B 1 162 ? -4.48 -17.328 -19.297 1 98.62 162 VAL B O 1
ATOM 3290 N N . TYR B 1 163 ? -4.496 -18.203 -21.344 1 98.44 163 TYR B N 1
ATOM 3291 C CA . TYR B 1 163 ? -5.418 -19.281 -20.969 1 98.44 163 TYR B CA 1
ATOM 3292 C C . TYR B 1 163 ? -4.746 -20.641 -21.094 1 98.44 163 TYR B C 1
ATOM 3294 O O . TYR B 1 163 ? -4.996 -21.531 -20.281 1 98.44 163 TYR B O 1
ATOM 3302 N N . GLU B 1 164 ? -3.828 -20.719 -22.016 1 98.31 164 GLU B N 1
ATOM 3303 C CA . GLU B 1 164 ? -3.369 -22.047 -22.438 1 98.31 164 GLU B CA 1
ATOM 3304 C C . GLU B 1 164 ? -2.127 -22.469 -21.656 1 98.31 164 GLU B C 1
ATOM 3306 O O . GLU B 1 164 ? -1.93 -23.656 -21.391 1 98.31 164 GLU B O 1
ATOM 3311 N N . ALA B 1 165 ? -1.318 -21.562 -21.25 1 98.5 165 ALA B N 1
ATOM 3312 C CA . ALA B 1 165 ? -0.059 -21.906 -20.594 1 98.5 165 ALA B CA 1
ATOM 3313 C C . ALA B 1 165 ? -0.302 -22.766 -19.359 1 98.5 165 ALA B C 1
ATOM 3315 O O . ALA B 1 165 ? 0.288 -23.828 -19.219 1 98.5 165 ALA B O 1
ATOM 3316 N N . PRO B 1 166 ? -1.254 -22.328 -18.469 1 98.56 166 PRO B N 1
ATOM 3317 C CA . PRO B 1 166 ? -1.506 -23.203 -17.312 1 98.56 166 PRO B CA 1
ATOM 3318 C C . PRO B 1 166 ? -2.049 -24.578 -17.719 1 98.56 166 PRO B C 1
ATOM 3320 O O . PRO B 1 166 ? -1.647 -25.594 -17.141 1 98.56 166 PRO B O 1
ATOM 3323 N N . ARG B 1 167 ? -2.906 -24.641 -18.688 1 98.31 167 ARG B N 1
ATOM 3324 C CA . ARG B 1 167 ? -3.516 -25.891 -19.141 1 98.31 167 ARG B CA 1
ATOM 3325 C C . ARG B 1 167 ? -2.473 -26.812 -19.75 1 98.31 167 ARG B C 1
ATOM 3327 O O . ARG B 1 167 ? -2.459 -28.016 -19.469 1 98.31 167 ARG B O 1
ATOM 3334 N N . ASP B 1 168 ? -1.595 -26.234 -20.562 1 97 168 ASP B N 1
ATOM 3335 C CA . ASP B 1 168 ? -0.531 -27.016 -21.188 1 97 168 ASP B CA 1
ATOM 3336 C C . ASP B 1 168 ? 0.358 -27.672 -20.141 1 97 168 ASP B C 1
ATOM 3338 O O . ASP B 1 168 ? 0.742 -28.844 -20.281 1 97 168 ASP B O 1
ATOM 3342 N N . LEU B 1 169 ? 0.648 -26.938 -19.094 1 97.12 169 LEU B N 1
ATOM 3343 C CA . LEU B 1 169 ? 1.476 -27.469 -18.016 1 97.12 169 LEU B CA 1
ATOM 3344 C C . LEU B 1 169 ? 0.764 -28.594 -17.281 1 97.12 169 LEU B C 1
ATOM 3346 O O . LEU B 1 169 ? 1.364 -29.641 -17.016 1 97.12 169 LEU B O 1
ATOM 3350 N N . ILE B 1 170 ? -0.531 -28.406 -16.984 1 97.19 170 ILE B N 1
ATOM 3351 C CA . ILE B 1 170 ? -1.307 -29.375 -16.234 1 97.19 170 ILE B CA 1
ATOM 3352 C C . ILE B 1 170 ? -1.429 -30.672 -17.031 1 97.19 170 ILE B C 1
ATOM 3354 O O . ILE B 1 170 ? -1.323 -31.766 -16.484 1 97.19 170 ILE B O 1
ATOM 3358 N N . GLU B 1 171 ? -1.589 -30.562 -18.328 1 95.69 171 GLU B N 1
ATOM 3359 C CA . GLU B 1 171 ? -1.77 -31.719 -19.188 1 95.69 171 GLU B CA 1
ATOM 3360 C C . GLU B 1 171 ? -0.505 -32.562 -19.25 1 95.69 171 GLU B C 1
ATOM 3362 O O . GLU B 1 171 ? -0.576 -33.781 -19.453 1 95.69 171 GLU B O 1
ATOM 3367 N N . LYS B 1 172 ? 0.619 -32 -19 1 94.06 172 LYS B N 1
ATOM 3368 C CA . LYS B 1 172 ? 1.883 -32.75 -19.016 1 94.06 172 LYS B CA 1
ATOM 3369 C C . LYS B 1 172 ? 1.96 -33.719 -17.844 1 94.06 172 LYS B C 1
ATOM 3371 O O . LYS B 1 172 ? 2.803 -34.625 -17.828 1 94.06 172 LYS B O 1
ATOM 3376 N N . LEU B 1 173 ? 1.092 -33.594 -16.938 1 94.69 173 LEU B N 1
ATOM 3377 C CA . LEU B 1 173 ? 1.102 -34.406 -15.742 1 94.69 173 LEU B CA 1
ATOM 3378 C C . LEU B 1 173 ? 0.31 -35.688 -15.961 1 94.69 173 LEU B C 1
ATOM 3380 O O . LEU B 1 173 ? 0.098 -36.469 -15.023 1 94.69 173 LEU B O 1
ATOM 3384 N N . ASP B 1 174 ? -0.19 -36 -17.203 1 93.75 174 ASP B N 1
ATOM 3385 C CA . ASP B 1 174 ? -0.974 -37.156 -17.562 1 93.75 174 ASP B CA 1
ATOM 3386 C C . ASP B 1 174 ? -2.256 -37.25 -16.734 1 93.75 174 ASP B C 1
ATOM 3388 O O . ASP B 1 174 ? -2.574 -38.312 -16.172 1 93.75 174 ASP B O 1
ATOM 3392 N N . VAL B 1 175 ? -2.93 -36.062 -16.641 1 96.12 175 VAL B N 1
ATOM 3393 C CA . VAL B 1 175 ? -4.156 -35.938 -15.867 1 96.12 175 VAL B CA 1
ATOM 3394 C C . VAL B 1 175 ? -5.359 -35.875 -16.797 1 96.12 175 VAL B C 1
ATOM 3396 O O . VAL B 1 175 ? -5.203 -35.781 -18.016 1 96.12 175 VAL B O 1
ATOM 3399 N N . GLU B 1 176 ? -6.555 -36 -16.188 1 97.44 176 GLU B N 1
ATOM 3400 C CA . GLU B 1 176 ? -7.785 -35.594 -16.844 1 97.44 176 GLU B CA 1
ATOM 3401 C C . GLU B 1 176 ? -8.125 -34.125 -16.547 1 97.44 176 GLU B C 1
ATOM 3403 O O . GLU B 1 176 ? -8.664 -33.844 -15.477 1 97.44 176 GLU B O 1
ATOM 3408 N N . LEU B 1 177 ? -7.812 -33.281 -17.469 1 98.12 177 LEU B N 1
ATOM 3409 C CA . LEU B 1 177 ? -8.148 -31.891 -17.297 1 98.12 177 LEU B CA 1
ATOM 3410 C C . LEU B 1 177 ? -9.578 -31.609 -17.734 1 98.12 177 LEU B C 1
ATOM 3412 O O . LEU B 1 177 ? -9.93 -31.828 -18.906 1 98.12 177 LEU B O 1
ATOM 3416 N N . VAL B 1 178 ? -10.383 -31.125 -16.781 1 98.44 178 VAL B N 1
ATOM 3417 C CA . VAL B 1 178 ? -11.789 -30.859 -17.078 1 98.44 178 VAL B CA 1
ATOM 3418 C C . VAL B 1 178 ? -12.086 -29.375 -16.875 1 98.44 178 VAL B C 1
ATOM 3420 O O . VAL B 1 178 ? -11.586 -28.766 -15.93 1 98.44 178 VAL B O 1
ATOM 3423 N N . GLU B 1 179 ? -12.891 -28.844 -17.797 1 98.25 179 GLU B N 1
ATOM 3424 C CA . GLU B 1 179 ? -13.242 -27.438 -17.719 1 98.25 179 GLU B CA 1
ATOM 3425 C C . GLU B 1 179 ? -14.531 -27.234 -16.922 1 98.25 179 GLU B C 1
ATOM 3427 O O . GLU B 1 179 ? -15.469 -28.016 -17.031 1 98.25 179 GLU B O 1
ATOM 3432 N N . MET B 1 180 ? -14.531 -26.156 -16.109 1 97.81 180 MET B N 1
ATOM 3433 C CA . MET B 1 180 ? -15.766 -25.734 -15.469 1 97.81 180 MET B CA 1
ATOM 3434 C C . MET B 1 180 ? -16.75 -25.141 -16.484 1 97.81 180 MET B C 1
ATOM 3436 O O . MET B 1 180 ? -16.344 -24.766 -17.594 1 97.81 180 MET B O 1
ATOM 3440 N N . LYS B 1 181 ? -18 -25.016 -16 1 96.06 181 LYS B N 1
ATOM 3441 C CA . LYS B 1 181 ? -19.031 -24.438 -16.875 1 96.06 181 LYS B CA 1
ATOM 3442 C C . LYS B 1 181 ? -18.641 -23.031 -17.328 1 96.06 181 LYS B C 1
ATOM 3444 O O . LYS B 1 181 ? -18.859 -22.656 -18.484 1 96.06 181 LYS B O 1
ATOM 3449 N N . ARG B 1 182 ? -18.078 -22.297 -16.422 1 95.62 182 ARG B N 1
ATOM 3450 C CA . ARG B 1 182 ? -17.531 -20.969 -16.719 1 95.62 182 ARG B CA 1
ATOM 3451 C C . ARG B 1 182 ? -16 -21 -16.672 1 95.62 182 ARG B C 1
ATOM 3453 O O . ARG B 1 182 ? -15.414 -21.078 -15.594 1 95.62 182 ARG B O 1
ATOM 3460 N N . SER B 1 183 ? -15.43 -20.953 -17.812 1 97 183 SER B N 1
ATOM 3461 C CA . SER B 1 183 ? -13.984 -21.062 -17.906 1 97 183 SER B CA 1
ATOM 3462 C C . SER B 1 183 ? -13.414 -20.062 -18.906 1 97 183 SER B C 1
ATOM 3464 O O . SER B 1 183 ? -14.172 -19.422 -19.656 1 97 183 SER B O 1
ATOM 3466 N N . LYS B 1 184 ? -12.125 -19.797 -18.844 1 97.38 184 LYS B N 1
ATOM 3467 C CA . LYS B 1 184 ? -11.414 -18.906 -19.75 1 97.38 184 LYS B CA 1
ATOM 3468 C C . LYS B 1 184 ? -12.023 -17.5 -19.734 1 97.38 184 LYS B C 1
ATOM 3470 O O . LYS B 1 184 ? -12.18 -16.906 -18.672 1 97.38 184 LYS B O 1
ATOM 3475 N N . ALA B 1 185 ? -12.469 -16.922 -20.844 1 95.62 185 ALA B N 1
ATOM 3476 C CA . ALA B 1 185 ? -12.969 -15.562 -20.906 1 95.62 185 ALA B CA 1
ATOM 3477 C C . ALA B 1 185 ? -14.289 -15.422 -20.141 1 95.62 185 ALA B C 1
ATOM 3479 O O . ALA B 1 185 ? -14.68 -14.32 -19.766 1 95.62 185 ALA B O 1
ATOM 3480 N N . ASN B 1 186 ? -14.93 -16.5 -19.844 1 94.69 186 ASN B N 1
ATOM 3481 C CA . ASN B 1 186 ? -16.219 -16.484 -19.156 1 94.69 186 ASN B CA 1
ATOM 3482 C C . ASN B 1 186 ? -16.078 -16.922 -17.703 1 94.69 186 ASN B C 1
ATOM 3484 O O . ASN B 1 186 ? -17.078 -17.109 -17 1 94.69 186 ASN B O 1
ATOM 3488 N N . GLY B 1 187 ? -14.836 -17.141 -17.281 1 93.81 187 GLY B N 1
ATOM 3489 C CA . GLY B 1 187 ? -14.602 -17.578 -15.906 1 93.81 187 GLY B CA 1
ATOM 3490 C C . GLY B 1 187 ? -15.086 -16.578 -14.875 1 93.81 187 GLY B C 1
ATOM 3491 O O . GLY B 1 187 ? -14.898 -15.367 -15.031 1 93.81 187 GLY B O 1
ATOM 3492 N N . LEU B 1 188 ? -15.742 -17.094 -13.828 1 93.12 188 LEU B N 1
ATOM 3493 C CA . LEU B 1 188 ? -16.188 -16.25 -12.719 1 93.12 188 LEU B CA 1
ATOM 3494 C C . LEU B 1 188 ? -15.016 -15.898 -11.805 1 93.12 188 LEU B C 1
ATOM 3496 O O . LEU B 1 188 ? -14.102 -16.703 -11.617 1 93.12 188 LEU B O 1
ATOM 3500 N N . CYS B 1 189 ? -15.062 -14.703 -11.18 1 92.75 189 CYS B N 1
ATOM 3501 C CA . CYS B 1 189 ? -14.047 -14.227 -10.25 1 92.75 189 CYS B CA 1
ATOM 3502 C C . CYS B 1 189 ? -13.977 -15.109 -9.008 1 92.75 189 CYS B C 1
ATOM 3504 O O . CYS B 1 189 ? -14.969 -15.727 -8.633 1 92.75 189 CYS B O 1
ATOM 3506 N N . CYS B 1 190 ? -12.797 -15.18 -8.438 1 93.5 190 CYS B N 1
ATOM 3507 C CA . CYS B 1 190 ? -12.648 -15.938 -7.195 1 93.5 190 CYS B CA 1
ATOM 3508 C C . CYS B 1 190 ? -13.203 -15.156 -6.012 1 93.5 190 CYS B C 1
ATOM 3510 O O . CYS B 1 190 ? -13.375 -15.711 -4.922 1 93.5 190 CYS B O 1
ATOM 3512 N N . GLY B 1 191 ? -13.383 -13.898 -6.195 1 87.81 191 GLY B N 1
ATOM 3513 C CA . GLY B 1 191 ? -13.984 -13.094 -5.145 1 87.81 191 GLY B CA 1
ATOM 3514 C C . GLY B 1 191 ? -12.977 -12.273 -4.363 1 87.81 191 GLY B C 1
ATOM 3515 O O . GLY B 1 191 ? -13.344 -11.555 -3.428 1 87.81 191 GLY B O 1
ATOM 3516 N N . ALA B 1 192 ? -11.766 -12.336 -4.766 1 86.25 192 ALA B N 1
ATOM 3517 C CA . ALA B 1 192 ? -10.742 -11.625 -4.008 1 86.25 192 ALA B CA 1
ATOM 3518 C C . ALA B 1 192 ? -10.625 -10.172 -4.461 1 86.25 192 ALA B C 1
ATOM 3520 O O . ALA B 1 192 ? -10.055 -9.336 -3.752 1 86.25 192 ALA B O 1
ATOM 3521 N N . GLY B 1 193 ? -11.148 -9.859 -5.641 1 74.94 193 GLY B N 1
ATOM 3522 C CA . GLY B 1 193 ? -10.93 -8.57 -6.273 1 74.94 193 GLY B CA 1
ATOM 3523 C C . GLY B 1 193 ? -11.531 -7.414 -5.496 1 74.94 193 GLY B C 1
ATOM 3524 O O . GLY B 1 193 ? -12.422 -7.613 -4.668 1 74.94 193 GLY B O 1
ATOM 3525 N N . GLY B 1 194 ? -10.891 -6.152 -5.82 1 67.5 194 GLY B N 1
ATOM 3526 C CA . GLY B 1 194 ? -11.398 -4.949 -5.184 1 67.5 194 GLY B CA 1
ATOM 3527 C C . GLY B 1 194 ? -11.141 -4.906 -3.689 1 67.5 194 GLY B C 1
ATOM 3528 O O . GLY B 1 194 ? -11.953 -4.387 -2.924 1 67.5 194 GLY B O 1
ATOM 3529 N N . ALA B 1 195 ? -10.141 -5.66 -3.305 1 66.94 195 ALA B N 1
ATOM 3530 C CA . ALA B 1 195 ? -9.719 -5.754 -1.91 1 66.94 195 ALA B CA 1
ATOM 3531 C C . ALA B 1 195 ? -10.766 -6.461 -1.063 1 66.94 195 ALA B C 1
ATOM 3533 O O . ALA B 1 195 ? -10.719 -6.414 0.168 1 66.94 195 ALA B O 1
ATOM 3534 N N . GLN B 1 196 ? -11.648 -7.16 -1.734 1 71.44 196 GLN B N 1
ATOM 3535 C CA . GLN B 1 196 ? -12.758 -7.805 -1.037 1 71.44 196 GLN B CA 1
ATOM 3536 C C . GLN B 1 196 ? -12.258 -8.898 -0.099 1 71.44 196 GLN B C 1
ATOM 3538 O O . GLN B 1 196 ? -12.859 -9.148 0.947 1 71.44 196 GLN B O 1
ATOM 3543 N N . MET B 1 197 ? -11.141 -9.469 -0.549 1 77.94 197 MET B N 1
ATOM 3544 C CA . MET B 1 197 ? -10.586 -10.539 0.274 1 77.94 197 MET B CA 1
ATOM 3545 C C . MET B 1 197 ? -10.289 -10.047 1.685 1 77.94 197 MET B C 1
ATOM 3547 O O . MET B 1 197 ? -10.258 -10.836 2.631 1 77.94 197 MET B O 1
ATOM 3551 N N . PHE B 1 198 ? -10.203 -8.711 1.752 1 70.38 198 PHE B N 1
ATOM 3552 C CA . PHE B 1 198 ? -9.719 -8.172 3.02 1 70.38 198 PHE B CA 1
ATOM 3553 C C . PHE B 1 198 ? -10.82 -7.379 3.717 1 70.38 198 PHE B C 1
ATOM 3555 O O . PHE B 1 198 ? -10.57 -6.723 4.73 1 70.38 198 PHE B O 1
ATOM 3562 N N . LYS B 1 199 ? -11.984 -7.363 3.109 1 69.94 199 LYS B N 1
ATOM 3563 C CA . LYS B 1 199 ? -13.133 -6.641 3.652 1 69.94 199 LYS B CA 1
ATOM 3564 C C . LYS B 1 199 ? -14.25 -7.602 4.051 1 69.94 199 LYS B C 1
ATOM 3566 O O . LYS B 1 199 ? -14.273 -8.75 3.604 1 69.94 199 LYS B O 1
ATOM 3571 N N . ASP B 1 200 ? -15.078 -7.117 4.965 1 65.81 200 ASP B N 1
ATOM 3572 C CA . ASP B 1 200 ? -16.266 -7.902 5.277 1 65.81 200 ASP B CA 1
ATOM 3573 C C . ASP B 1 200 ? -17.188 -8.008 4.07 1 65.81 200 ASP B C 1
ATOM 3575 O O . ASP B 1 200 ? -17.219 -7.117 3.217 1 65.81 200 ASP B O 1
ATOM 3579 N N . ALA B 1 201 ? -17.875 -9.117 4.094 1 62.69 201 ALA B N 1
ATOM 3580 C CA . ALA B 1 201 ? -18.797 -9.383 2.996 1 62.69 201 ALA B CA 1
ATOM 3581 C C . ALA B 1 201 ? -19.859 -8.289 2.895 1 62.69 201 ALA B C 1
ATOM 3583 O O . ALA B 1 201 ? -20.344 -7.793 3.912 1 62.69 201 ALA B O 1
ATOM 3584 N N . GLU B 1 202 ? -19.953 -7.773 1.67 1 63.47 202 GLU B N 1
ATOM 3585 C CA . GLU B 1 202 ? -21.047 -6.832 1.394 1 63.47 202 GLU B CA 1
ATOM 3586 C C . GLU B 1 202 ? -22.391 -7.531 1.426 1 63.47 202 GLU B C 1
ATOM 3588 O O . GLU B 1 202 ? -22.469 -8.758 1.302 1 63.47 202 GLU B O 1
ATOM 3593 N N . PRO B 1 203 ? -23.312 -6.738 1.686 1 66.44 203 PRO B N 1
ATOM 3594 C CA . PRO B 1 203 ? -24.641 -7.363 1.722 1 66.44 203 PRO B CA 1
ATOM 3595 C C . PRO B 1 203 ? -24.984 -8.102 0.429 1 66.44 203 PRO B C 1
ATOM 3597 O O . PRO B 1 203 ? -24.656 -7.633 -0.662 1 66.44 203 PRO B O 1
ATOM 3600 N N . GLY B 1 204 ? -25.125 -9.406 0.376 1 68.19 204 GLY B N 1
ATOM 3601 C CA . GLY B 1 204 ? -25.547 -10.242 -0.739 1 68.19 204 GLY B CA 1
ATOM 3602 C C . GLY B 1 204 ? -26 -11.617 -0.312 1 68.19 204 GLY B C 1
ATOM 3603 O O . GLY B 1 204 ? -26.062 -11.922 0.882 1 68.19 204 GLY B O 1
ATOM 3604 N N . ASN B 1 205 ? -26.562 -12.352 -1.295 1 75.88 205 ASN B N 1
ATOM 3605 C CA . ASN B 1 205 ? -27.141 -13.656 -1.013 1 75.88 205 ASN B CA 1
ATOM 3606 C C . ASN B 1 205 ? -26.062 -14.742 -0.966 1 75.88 205 ASN B C 1
ATOM 3608 O O . ASN B 1 205 ? -26.281 -15.805 -0.381 1 75.88 205 ASN B O 1
ATOM 3612 N N . LYS B 1 206 ? -25 -14.523 -1.732 1 83.75 206 LYS B N 1
ATOM 3613 C CA . LYS B 1 206 ? -23.969 -15.555 -1.758 1 83.75 206 LYS B CA 1
ATOM 3614 C C . LYS B 1 206 ? -22.609 -14.953 -2.076 1 83.75 206 LYS B C 1
ATOM 3616 O O . LYS B 1 206 ? -22.484 -14.133 -2.986 1 83.75 206 LYS B O 1
ATOM 3621 N N . GLU B 1 207 ? -21.625 -15.406 -1.366 1 88 207 GLU B N 1
ATOM 3622 C CA . GLU B 1 207 ? -20.281 -14.93 -1.636 1 88 207 GLU B CA 1
ATOM 3623 C C . GLU B 1 207 ? -19.766 -15.453 -2.973 1 88 207 GLU B C 1
ATOM 3625 O O . GLU B 1 207 ? -20 -16.609 -3.326 1 88 207 GLU B O 1
ATOM 3630 N N . VAL B 1 208 ? -19.078 -14.664 -3.682 1 90.12 208 VAL B N 1
ATOM 3631 C CA . VAL B 1 208 ? -18.609 -14.984 -5.027 1 90.12 208 VAL B CA 1
ATOM 3632 C C . VAL B 1 208 ? -17.688 -16.203 -4.977 1 90.12 208 VAL B C 1
ATOM 3634 O O . VAL B 1 208 ? -17.75 -17.078 -5.852 1 90.12 208 VAL B O 1
ATOM 3637 N N . ASN B 1 209 ? -16.844 -16.266 -3.914 1 93.12 209 ASN B N 1
ATOM 3638 C CA . ASN B 1 209 ? -15.922 -17.375 -3.814 1 93.12 209 ASN B CA 1
ATOM 3639 C C . ASN B 1 209 ? -16.656 -18.703 -3.598 1 93.12 209 ASN B C 1
ATOM 3641 O O . ASN B 1 209 ? -16.234 -19.75 -4.082 1 93.12 209 ASN B O 1
ATOM 3645 N N . VAL B 1 210 ? -17.75 -18.672 -2.912 1 94 210 VAL B N 1
ATOM 3646 C CA . VAL B 1 210 ? -18.562 -19.859 -2.693 1 94 210 VAL B CA 1
ATOM 3647 C C . VAL B 1 210 ? -19.188 -20.312 -4.012 1 94 210 VAL B C 1
ATOM 3649 O O . VAL B 1 210 ? -19.125 -21.484 -4.375 1 94 210 VAL B O 1
ATOM 3652 N N . LEU B 1 211 ? -19.719 -19.344 -4.75 1 94.69 211 LEU B N 1
ATOM 3653 C CA . LEU B 1 211 ? -20.328 -19.641 -6.043 1 94.69 211 LEU B CA 1
ATOM 3654 C C . LEU B 1 211 ? -19.297 -20.234 -6.996 1 94.69 211 LEU B C 1
ATOM 3656 O O . LEU B 1 211 ? -19.578 -21.203 -7.707 1 94.69 211 LEU B O 1
ATOM 3660 N N . ARG B 1 212 ? -18.156 -19.656 -7.023 1 96.69 212 ARG B N 1
ATOM 3661 C CA . ARG B 1 212 ? -17.094 -20.141 -7.906 1 96.69 212 ARG B CA 1
ATOM 3662 C C . ARG B 1 212 ? -16.656 -21.547 -7.52 1 96.69 212 ARG B C 1
ATOM 3664 O O . ARG B 1 212 ? -16.375 -22.375 -8.383 1 96.69 212 ARG B O 1
ATOM 3671 N N . THR B 1 213 ? -16.547 -21.781 -6.238 1 97.12 213 THR B N 1
ATOM 3672 C CA . THR B 1 213 ? -16.188 -23.109 -5.75 1 97.12 213 THR B CA 1
ATOM 3673 C C . THR B 1 213 ? -17.25 -24.141 -6.148 1 97.12 213 THR B C 1
ATOM 3675 O O . THR B 1 213 ? -16.922 -25.281 -6.488 1 97.12 213 THR B O 1
ATOM 3678 N N . GLU B 1 214 ? -18.484 -23.719 -6.152 1 96.69 214 GLU B N 1
ATOM 3679 C CA . GLU B 1 214 ? -19.562 -24.594 -6.594 1 96.69 214 GLU B CA 1
ATOM 3680 C C . GLU B 1 214 ? -19.391 -24.969 -8.062 1 96.69 214 GLU B C 1
ATOM 3682 O O . GLU B 1 214 ? -19.625 -26.125 -8.445 1 96.69 214 GLU B O 1
ATOM 3687 N N . ASP B 1 215 ? -19.031 -24 -8.891 1 97.5 215 ASP B N 1
ATOM 3688 C CA . ASP B 1 215 ? -18.719 -24.297 -10.281 1 97.5 215 ASP B CA 1
ATOM 3689 C C . ASP B 1 215 ? -17.672 -25.406 -10.391 1 97.5 215 ASP B C 1
ATOM 3691 O O . ASP B 1 215 ? -17.828 -26.328 -11.203 1 97.5 215 ASP B O 1
ATOM 3695 N N . ALA B 1 216 ? -16.641 -25.312 -9.562 1 98.25 216 ALA B N 1
ATOM 3696 C CA . ALA B 1 216 ? -15.555 -26.281 -9.594 1 98.25 216 ALA B CA 1
ATOM 3697 C C . ALA B 1 216 ? -16.031 -27.656 -9.117 1 98.25 216 ALA B C 1
ATOM 3699 O O . ALA B 1 216 ? -15.672 -28.688 -9.711 1 98.25 216 ALA B O 1
ATOM 3700 N N . LEU B 1 217 ? -16.844 -27.656 -8.133 1 97.88 217 LEU B N 1
ATOM 3701 C CA . LEU B 1 217 ? -17.281 -28.906 -7.527 1 97.88 217 LEU B CA 1
ATOM 3702 C C . LEU B 1 217 ? -18.219 -29.656 -8.469 1 97.88 217 LEU B C 1
ATOM 3704 O O . LEU B 1 217 ? -18.328 -30.891 -8.391 1 97.88 217 LEU B O 1
ATOM 3708 N N . GLU B 1 218 ? -18.875 -28.953 -9.352 1 97.94 218 GLU B N 1
ATOM 3709 C CA . GLU B 1 218 ? -19.797 -29.562 -10.289 1 97.94 218 GLU B CA 1
ATOM 3710 C C . GLU B 1 218 ? -19.094 -30.578 -11.195 1 97.94 218 GLU B C 1
ATOM 3712 O O . GLU B 1 218 ? -19.703 -31.562 -11.625 1 97.94 218 GLU B O 1
ATOM 3717 N N . VAL B 1 219 ? -17.844 -30.406 -11.406 1 98.12 219 VAL B N 1
ATOM 3718 C CA . VAL B 1 219 ? -17.125 -31.312 -12.312 1 98.12 219 VAL B CA 1
ATOM 3719 C C . VAL B 1 219 ? -16.438 -32.406 -11.508 1 98.12 219 VAL B C 1
ATOM 3721 O O . VAL B 1 219 ? -15.68 -33.188 -12.055 1 98.12 219 VAL B O 1
ATOM 3724 N N . LYS B 1 220 ? -16.516 -32.438 -10.188 1 97.62 220 LYS B N 1
ATOM 3725 C CA . LYS B 1 220 ? -16.047 -33.469 -9.258 1 97.62 220 LYS B CA 1
ATOM 3726 C C . LYS B 1 220 ? -14.547 -33.688 -9.391 1 97.62 220 LYS B C 1
ATOM 3728 O O . LYS B 1 220 ? -14.094 -34.812 -9.562 1 97.62 220 LYS B O 1
ATOM 3733 N N . PRO B 1 221 ? -13.781 -32.625 -9.203 1 98.5 221 PRO B N 1
ATOM 3734 C CA . PRO B 1 221 ? -12.328 -32.75 -9.352 1 98.5 221 PRO B CA 1
ATOM 3735 C C . PRO B 1 221 ? -11.672 -33.406 -8.125 1 98.5 221 PRO B C 1
ATOM 3737 O O . PRO B 1 221 ? -12.234 -33.375 -7.031 1 98.5 221 PRO B O 1
ATOM 3740 N N . ASP B 1 222 ? -10.516 -34 -8.367 1 98 222 ASP B N 1
ATOM 3741 C CA . ASP B 1 222 ? -9.625 -34.375 -7.258 1 98 222 ASP B CA 1
ATOM 3742 C C . ASP B 1 222 ? -8.836 -33.156 -6.777 1 98 222 ASP B C 1
ATOM 3744 O O . ASP B 1 222 ? -8.484 -33.062 -5.602 1 98 222 ASP B O 1
ATOM 3748 N N . ILE B 1 223 ? -8.523 -32.281 -7.727 1 98.31 223 ILE B N 1
ATOM 3749 C CA . ILE B 1 223 ? -7.699 -31.109 -7.461 1 98.31 223 ILE B CA 1
ATOM 3750 C C . ILE B 1 223 ? -8.242 -29.906 -8.234 1 98.31 223 ILE B C 1
ATOM 3752 O O . ILE B 1 223 ? -8.633 -30.031 -9.398 1 98.31 223 ILE B O 1
ATOM 3756 N N . ILE B 1 224 ? -8.383 -28.812 -7.562 1 98.69 224 ILE B N 1
ATOM 3757 C CA . ILE B 1 224 ? -8.594 -27.531 -8.219 1 98.69 224 ILE B CA 1
ATOM 3758 C C . ILE B 1 224 ? -7.262 -26.797 -8.352 1 98.69 224 ILE B C 1
ATOM 3760 O O . ILE B 1 224 ? -6.648 -26.422 -7.352 1 98.69 224 ILE B O 1
ATOM 3764 N N . ALA B 1 225 ? -6.809 -26.641 -9.586 1 98.69 225 ALA B N 1
ATOM 3765 C CA . ALA B 1 225 ? -5.555 -25.938 -9.844 1 98.69 225 ALA B CA 1
ATOM 3766 C C . ALA B 1 225 ? -5.785 -24.422 -9.961 1 98.69 225 ALA B C 1
ATOM 3768 O O . ALA B 1 225 ? -6.82 -23.984 -10.469 1 98.69 225 ALA B O 1
ATOM 3769 N N . ALA B 1 226 ? -4.824 -23.672 -9.438 1 98 226 ALA B N 1
ATOM 3770 C CA . ALA B 1 226 ? -4.859 -22.203 -9.492 1 98 226 ALA B CA 1
ATOM 3771 C C . ALA B 1 226 ? -3.531 -21.641 -9.992 1 98 226 ALA B C 1
ATOM 3773 O O . ALA B 1 226 ? -2.551 -22.375 -10.133 1 98 226 ALA B O 1
ATOM 3774 N N . GLY B 1 227 ? -3.496 -20.391 -10.32 1 98.19 227 GLY B N 1
ATOM 3775 C CA . GLY B 1 227 ? -2.307 -19.672 -10.758 1 98.19 227 GLY B CA 1
ATOM 3776 C C . GLY B 1 227 ? -2.189 -18.281 -10.164 1 98.19 227 GLY B C 1
ATOM 3777 O O . GLY B 1 227 ? -1.588 -17.391 -10.766 1 98.19 227 GLY B O 1
ATOM 3778 N N . CYS B 1 228 ? -2.781 -18.141 -9.055 1 98.12 228 CYS B N 1
ATOM 3779 C CA . CYS B 1 228 ? -2.822 -16.891 -8.297 1 98.12 228 CYS B CA 1
ATOM 3780 C C . CYS B 1 228 ? -2.938 -17.172 -6.801 1 98.12 228 CYS B C 1
ATOM 3782 O O . CYS B 1 228 ? -3.84 -17.891 -6.367 1 98.12 228 CYS B O 1
ATOM 3784 N N . PRO B 1 229 ? -2.037 -16.609 -6.02 1 96.62 229 PRO B N 1
ATOM 3785 C CA . PRO B 1 229 ? -2.092 -16.906 -4.586 1 96.62 229 PRO B CA 1
ATOM 3786 C C . PRO B 1 229 ? -3.406 -16.469 -3.943 1 96.62 229 PRO B C 1
ATOM 3788 O O . PRO B 1 229 ? -3.891 -17.125 -3.014 1 96.62 229 PRO B O 1
ATOM 3791 N N . PHE B 1 230 ? -4.039 -15.422 -4.449 1 94.75 230 PHE B N 1
ATOM 3792 C CA . PHE B 1 230 ? -5.309 -14.961 -3.898 1 94.75 230 PHE B CA 1
ATOM 3793 C C . PHE B 1 230 ? -6.445 -15.898 -4.297 1 94.75 230 PHE B C 1
ATOM 3795 O O . PHE B 1 230 ? -7.324 -16.203 -3.486 1 94.75 230 PHE B O 1
ATOM 3802 N N . CYS B 1 231 ? -6.438 -16.359 -5.527 1 97.19 231 CYS B N 1
ATOM 3803 C CA . CYS B 1 231 ? -7.422 -17.344 -5.949 1 97.19 231 CYS B CA 1
ATOM 3804 C C . CYS B 1 231 ? -7.305 -18.609 -5.121 1 97.19 231 CYS B C 1
ATOM 3806 O O . CYS B 1 231 ? -8.312 -19.219 -4.746 1 97.19 231 CYS B O 1
ATOM 3808 N N . ASN B 1 232 ? -6.047 -19 -4.918 1 97.25 232 ASN B N 1
ATOM 3809 C CA . ASN B 1 232 ? -5.812 -20.188 -4.094 1 97.25 232 ASN B CA 1
ATOM 3810 C C . ASN B 1 232 ? -6.48 -20.062 -2.729 1 97.25 232 ASN B C 1
ATOM 3812 O O . ASN B 1 232 ? -7.18 -20.984 -2.293 1 97.25 232 ASN B O 1
ATOM 3816 N N . THR B 1 233 ? -6.324 -18.953 -2.135 1 94.31 233 THR B N 1
ATOM 3817 C CA . THR B 1 233 ? -6.891 -18.719 -0.812 1 94.31 233 THR B CA 1
ATOM 3818 C C . THR B 1 233 ? -8.414 -18.734 -0.865 1 94.31 233 THR B C 1
ATOM 3820 O O . THR B 1 233 ? -9.062 -19.422 -0.063 1 94.31 233 THR B O 1
ATOM 3823 N N . MET B 1 234 ? -8.977 -18.016 -1.846 1 94.69 234 MET B N 1
ATOM 3824 C CA . MET B 1 234 ? -10.43 -17.891 -1.955 1 94.69 234 MET B CA 1
ATOM 3825 C C . MET B 1 234 ? -11.07 -19.25 -2.242 1 94.69 234 MET B C 1
ATOM 3827 O O . MET B 1 234 ? -12.094 -19.594 -1.658 1 94.69 234 MET B O 1
ATOM 3831 N N . LEU B 1 235 ? -10.453 -20.016 -3.107 1 97.25 235 LEU B N 1
ATOM 3832 C CA . LEU B 1 235 ? -10.984 -21.328 -3.443 1 97.25 235 LEU B CA 1
ATOM 3833 C C . LEU B 1 235 ? -10.836 -22.297 -2.266 1 97.25 235 LEU B C 1
ATOM 3835 O O . LEU B 1 235 ? -11.727 -23.109 -2.01 1 97.25 235 LEU B O 1
ATOM 3839 N N . THR B 1 236 ? -9.711 -22.25 -1.541 1 96.69 236 THR B N 1
ATOM 3840 C CA . THR B 1 236 ? -9.508 -23.062 -0.346 1 96.69 236 THR B CA 1
ATOM 3841 C C . THR B 1 236 ? -10.594 -22.781 0.688 1 96.69 236 THR B C 1
ATOM 3843 O O . THR B 1 236 ? -11.164 -23.703 1.271 1 96.69 236 THR B O 1
ATOM 3846 N N . ASP B 1 237 ? -10.906 -21.516 0.863 1 93.62 237 ASP B N 1
ATOM 3847 C CA . ASP B 1 237 ? -11.977 -21.141 1.782 1 93.62 237 ASP B CA 1
ATOM 3848 C C . ASP B 1 237 ? -13.328 -21.672 1.31 1 93.62 237 ASP B C 1
ATOM 3850 O O . ASP B 1 237 ? -14.148 -22.094 2.121 1 93.62 237 ASP B O 1
ATOM 3854 N N . GLY B 1 238 ? -13.5 -21.594 0.013 1 95 238 GLY B N 1
ATOM 3855 C CA . GLY B 1 238 ? -14.727 -22.125 -0.556 1 95 238 GLY B CA 1
ATOM 3856 C C . GLY B 1 238 ? -14.883 -23.625 -0.331 1 95 238 GLY B C 1
ATOM 3857 O O . GLY B 1 238 ? -15.977 -24.094 -0.023 1 95 238 GLY B O 1
ATOM 3858 N N . ILE B 1 239 ? -13.852 -24.344 -0.445 1 97.5 239 ILE B N 1
ATOM 3859 C CA . ILE B 1 239 ? -13.852 -25.781 -0.239 1 97.5 239 ILE B CA 1
ATOM 3860 C C . ILE B 1 239 ? -14.164 -26.094 1.224 1 97.5 239 ILE B C 1
ATOM 3862 O O . ILE B 1 239 ? -14.906 -27.031 1.521 1 97.5 239 ILE B O 1
ATOM 3866 N N . LYS B 1 240 ? -13.586 -25.328 2.141 1 95.75 240 LYS B N 1
ATOM 3867 C CA . LYS B 1 240 ? -13.875 -25.484 3.562 1 95.75 240 LYS B CA 1
ATOM 3868 C C . LYS B 1 240 ? -15.344 -25.234 3.857 1 95.75 240 LYS B C 1
ATOM 3870 O O . LYS B 1 240 ? -15.977 -25.969 4.617 1 95.75 240 LYS B O 1
ATOM 3875 N N . HIS B 1 241 ? -15.828 -24.234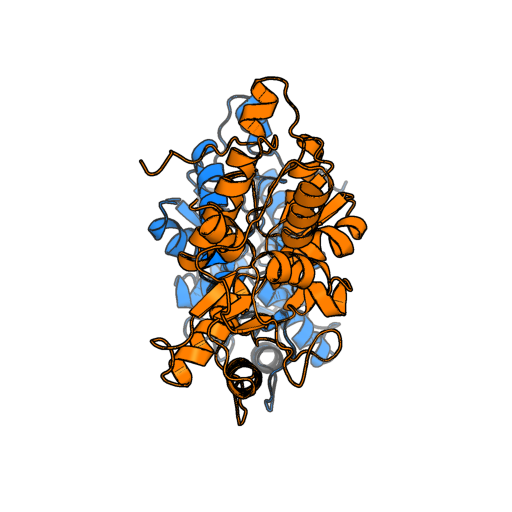 3.217 1 93.81 241 HIS B N 1
ATOM 3876 C CA . HIS B 1 241 ? -17.234 -23.891 3.371 1 93.81 241 HIS B CA 1
ATOM 3877 C C . HIS B 1 241 ? -18.141 -25.047 2.92 1 93.81 241 HIS B C 1
ATOM 3879 O O . HIS B 1 241 ? -19.203 -25.281 3.508 1 93.81 241 HIS B O 1
ATOM 3885 N N . ALA B 1 242 ? -17.703 -25.766 1.922 1 96.12 242 ALA B N 1
ATOM 3886 C CA . ALA B 1 242 ? -18.453 -26.891 1.374 1 96.12 242 ALA B CA 1
ATOM 3887 C C . ALA B 1 242 ? -18.156 -28.172 2.146 1 96.12 242 ALA B C 1
ATOM 3889 O O . ALA B 1 242 ? -18.672 -29.234 1.813 1 96.12 242 ALA B O 1
ATOM 3890 N N . HIS B 1 243 ? -17.25 -28.125 3.213 1 96.38 243 HIS B N 1
ATOM 3891 C CA . HIS B 1 243 ? -16.844 -29.25 4.043 1 96.38 243 HIS B CA 1
ATOM 3892 C C . HIS B 1 243 ? -16.188 -30.344 3.199 1 96.38 243 HIS B C 1
ATOM 3894 O O . HIS B 1 243 ? -16.469 -31.531 3.4 1 96.38 243 HIS B O 1
ATOM 3900 N N . LYS B 1 244 ? -15.383 -29.906 2.24 1 96.81 244 LYS B N 1
ATOM 3901 C CA . LYS B 1 244 ? -14.766 -30.859 1.325 1 96.81 244 LYS B CA 1
ATOM 3902 C C . LYS B 1 244 ? -13.242 -30.781 1.396 1 96.81 244 LYS B C 1
ATOM 3904 O O . LYS B 1 244 ? -12.547 -31.203 0.475 1 96.81 244 LYS B O 1
ATOM 3909 N N . GLU B 1 245 ? -12.695 -30.156 2.434 1 93.81 245 GLU B N 1
ATOM 3910 C CA . GLU B 1 245 ? -11.258 -29.922 2.547 1 93.81 245 GLU B CA 1
ATOM 3911 C C . GLU B 1 245 ? -10.484 -31.219 2.664 1 93.81 245 GLU B C 1
ATOM 3913 O O . GLU B 1 245 ? -9.289 -31.266 2.383 1 93.81 245 GLU B O 1
ATOM 3918 N N . GLY B 1 246 ? -11.141 -32.281 3.031 1 94.44 246 GLY B N 1
ATOM 3919 C CA . GLY B 1 246 ? -10.5 -33.594 3.113 1 94.44 246 GLY B CA 1
ATOM 3920 C C . GLY B 1 246 ? -10.516 -34.344 1.797 1 94.44 246 GLY B C 1
ATOM 3921 O O . GLY B 1 246 ? -9.797 -35.344 1.636 1 94.44 246 GLY B O 1
ATOM 3922 N N . GLU B 1 247 ? -11.234 -33.906 0.8 1 95.94 247 GLU B N 1
ATOM 3923 C CA . GLU B 1 247 ? -11.461 -34.625 -0.446 1 95.94 247 GLU B CA 1
ATOM 3924 C C . GLU B 1 247 ? -10.781 -33.938 -1.622 1 95.94 247 GLU B C 1
ATOM 3926 O O . GLU B 1 247 ? -10.289 -34.594 -2.541 1 95.94 247 GLU B O 1
ATOM 3931 N N . ILE B 1 248 ? -10.797 -32.656 -1.562 1 97.5 248 ILE B N 1
ATOM 3932 C CA . ILE B 1 248 ? -10.344 -31.859 -2.701 1 97.5 248 ILE B CA 1
ATOM 3933 C C . ILE B 1 248 ? -9.258 -30.875 -2.252 1 97.5 248 ILE B C 1
ATOM 3935 O O . ILE B 1 248 ? -9.414 -30.188 -1.242 1 97.5 248 ILE B O 1
ATOM 3939 N N . LYS B 1 249 ? -8.195 -30.844 -3.002 1 96.69 249 LYS B N 1
ATOM 3940 C CA . LYS B 1 249 ? -7.105 -29.922 -2.705 1 96.69 249 LYS B CA 1
ATOM 3941 C C . LYS B 1 249 ? -7.035 -28.812 -3.742 1 96.69 249 LYS B C 1
ATOM 3943 O O . LYS B 1 249 ? -7.34 -29.031 -4.918 1 96.69 249 LYS B O 1
ATOM 3948 N N . VAL B 1 250 ? -6.699 -27.641 -3.268 1 98.31 250 VAL B N 1
ATOM 3949 C CA . VAL B 1 250 ? -6.359 -26.531 -4.156 1 98.31 250 VAL B CA 1
ATOM 3950 C C . VAL B 1 250 ? -4.844 -26.406 -4.27 1 98.31 250 VAL B C 1
ATOM 3952 O O . VAL B 1 250 ? -4.145 -26.281 -3.26 1 98.31 250 VAL B O 1
ATOM 3955 N N . MET B 1 251 ? -4.316 -26.438 -5.5 1 98.31 251 MET B N 1
ATOM 3956 C CA . MET B 1 251 ? -2.869 -26.391 -5.688 1 98.31 251 MET B CA 1
ATOM 3957 C C . MET B 1 251 ? -2.498 -25.438 -6.809 1 98.31 251 MET B C 1
ATOM 3959 O O . MET B 1 251 ? -3.184 -25.375 -7.832 1 98.31 251 MET B O 1
ATOM 3963 N N . ASP B 1 252 ? -1.444 -24.719 -6.555 1 98.69 252 ASP B N 1
ATOM 3964 C CA . ASP B 1 252 ? -0.885 -23.906 -7.633 1 98.69 252 ASP B CA 1
ATOM 3965 C C . ASP B 1 252 ? -0.206 -24.781 -8.688 1 98.69 252 ASP B C 1
ATOM 3967 O O . ASP B 1 252 ? 0.371 -25.812 -8.359 1 98.69 252 ASP B O 1
ATOM 3971 N N . VAL B 1 253 ? -0.188 -24.281 -9.906 1 98.31 253 VAL B N 1
ATOM 3972 C CA . VAL B 1 253 ? 0.429 -25 -11.008 1 98.31 253 VAL B CA 1
ATOM 3973 C C . VAL B 1 253 ? 1.898 -25.266 -10.695 1 98.31 253 VAL B C 1
ATOM 3975 O O . VAL B 1 253 ? 2.414 -26.344 -10.992 1 98.31 253 VAL B O 1
ATOM 3978 N N . ALA B 1 254 ? 2.602 -24.328 -10.07 1 98 254 ALA B N 1
ATOM 3979 C CA . ALA B 1 254 ? 3.996 -24.531 -9.695 1 98 254 ALA B CA 1
ATOM 3980 C C . ALA B 1 254 ? 4.137 -25.688 -8.711 1 98 254 ALA B C 1
ATOM 3982 O O . ALA B 1 254 ? 5.098 -26.453 -8.773 1 98 254 ALA B O 1
ATOM 3983 N N . GLU B 1 255 ? 3.205 -25.797 -7.793 1 97.44 255 GLU B N 1
ATOM 3984 C CA . GLU B 1 255 ? 3.219 -26.906 -6.844 1 97.44 255 GLU B CA 1
ATOM 3985 C C . GLU B 1 255 ? 3.006 -28.25 -7.551 1 97.44 255 GLU B C 1
ATOM 3987 O O . GLU B 1 255 ? 3.674 -29.234 -7.238 1 97.44 255 GLU B O 1
ATOM 3992 N N . LEU B 1 256 ? 2.035 -28.281 -8.461 1 97.25 256 LEU B N 1
ATOM 3993 C CA . LEU B 1 256 ? 1.77 -29.5 -9.219 1 97.25 256 LEU B CA 1
ATOM 3994 C C . LEU B 1 256 ? 3.025 -29.969 -9.945 1 97.25 256 LEU B C 1
ATOM 3996 O O . LEU B 1 256 ? 3.387 -31.156 -9.867 1 97.25 256 LEU B O 1
ATOM 4000 N N . ILE B 1 257 ? 3.709 -29.047 -10.578 1 96.12 257 ILE B N 1
ATOM 4001 C CA . ILE B 1 257 ? 4.891 -29.359 -11.375 1 96.12 257 ILE B CA 1
ATOM 4002 C C . ILE B 1 257 ? 6.027 -29.797 -10.453 1 96.12 257 ILE B C 1
ATOM 4004 O O . ILE B 1 257 ? 6.699 -30.797 -10.711 1 96.12 257 ILE B O 1
ATOM 4008 N N . ALA B 1 258 ? 6.234 -29.062 -9.359 1 95 258 ALA B N 1
ATOM 4009 C CA . ALA B 1 258 ? 7.301 -29.375 -8.414 1 95 258 ALA B CA 1
ATOM 4010 C C . ALA B 1 258 ? 7.086 -30.75 -7.789 1 95 258 ALA B C 1
ATOM 4012 O O . ALA B 1 258 ? 8.031 -31.531 -7.648 1 95 258 ALA B O 1
ATOM 4013 N N . ASN B 1 259 ? 5.812 -31 -7.43 1 92.44 259 ASN B N 1
ATOM 4014 C CA . ASN B 1 259 ? 5.484 -32.281 -6.82 1 92.44 259 ASN B CA 1
ATOM 4015 C C . ASN B 1 259 ? 5.664 -33.438 -7.801 1 92.44 259 ASN B C 1
ATOM 4017 O O . ASN B 1 259 ? 6.074 -34.531 -7.414 1 92.44 259 ASN B O 1
ATOM 4021 N N . ALA B 1 260 ? 5.324 -33.25 -9.031 1 88.06 260 ALA B N 1
ATOM 4022 C CA . ALA B 1 260 ? 5.488 -34.281 -10.062 1 88.06 260 ALA B CA 1
ATOM 4023 C C . ALA B 1 260 ? 6.957 -34.656 -10.234 1 88.06 260 ALA B C 1
ATOM 4025 O O . ALA B 1 260 ? 7.281 -35.781 -10.609 1 88.06 260 ALA B O 1
ATOM 4026 N N . GLN B 1 261 ? 7.859 -33.75 -9.938 1 82.69 261 GLN B N 1
ATOM 4027 C CA . GLN B 1 261 ? 9.297 -33.969 -10.062 1 82.69 261 GLN B CA 1
ATOM 4028 C C . GLN B 1 261 ? 9.906 -34.375 -8.734 1 82.69 261 GLN B C 1
ATOM 4030 O O . GLN B 1 261 ? 11.133 -34.5 -8.609 1 82.69 261 GLN B O 1
ATOM 4035 N N . ASP B 1 262 ? 9.062 -34.625 -7.777 1 78 262 ASP B N 1
ATOM 4036 C CA . ASP B 1 262 ? 9.477 -35 -6.43 1 78 262 ASP B CA 1
ATOM 4037 C C . ASP B 1 262 ? 10.406 -33.938 -5.832 1 78 262 ASP B C 1
ATOM 4039 O O . ASP B 1 262 ? 11.461 -34.25 -5.289 1 78 262 ASP B O 1
ATOM 4043 N N . LEU B 1 263 ? 10.039 -32.719 -6.203 1 73.94 263 LEU B N 1
ATOM 4044 C CA . LEU B 1 263 ? 10.797 -31.609 -5.668 1 73.94 263 LEU B CA 1
ATOM 4045 C C . LEU B 1 263 ? 10.102 -31.016 -4.445 1 73.94 263 LEU B C 1
ATOM 4047 O O . LEU B 1 263 ? 8.875 -31.078 -4.332 1 73.94 263 LEU B O 1
#

Foldseek 3Di:
DPPDQDAAALVRQVVVVHDFPEEEQCAPCCVPPPVNVVLVRLLSVLCVQLVHGYHYHVPQDDHCCLLCVLLVNVVSNLVNLVSRQVVCVVSPGAEYEYLALSSQQSQDPPSVVVPRHHHYDYSLRVVLVCVVVVSDAFAAAPAAAFEEEEADACSCAQVPNNACSLVVLVVRNNYHYDYFPQGGNRGFHLQPGSVRVVDPDDDDDDGSNLVNLVSVCVVPGQEYEYRHSSSQVSNCVNCVVVVNNVRYHYYYSSNVRSVSVVD/DPPDQDAAALVRQVVVVHDFPEEEQCAPCCVPPPVNVVLVVLLSVLCVQLVHGYHYHVPQDDHCCLLCVLLVNVVSNLVNLVSRQVVCVVSPGAHYEYLALSSQQSQDPPSVVVPRHHHYDYSLRVVLVCVVVVSDAFAAAPAAAFEEEEADACSCAQVPNNACSLVVLVVRNNYHYDYFPQGGNRGFHLQPGSVRVVDDDDDDDDGSNLVNLVSVCVVPGQEYEYRHSSSQVSNCVNCVVVVNNVRYHYYYSSNVRSVSVVD

pLDDT: mean 93.58, std 8.9, range [34.16, 98.94]

Sequence (526 aa):
MSESLVVPTMAEMLAEGKQPEVLFWVGCAGSFDDRAKKITKAFVRILNRTNVSFAVLGTEESCTGDPAKRAGNEFLFQMQAMMNIEVLNAYEAKKIVTACPHCFNTLKNEYPELGGNYEVIHHTEFLKSLINDGRLTVEGGQFKGKKITFHDPCYLGRANKVYEAPRDLIEKLDVELVEMKRSKANGLCCGAGGAQMFKDAEPGNKEVNVLRTEDALEVKPDIIAAGCPFCNTMLTDGIKHAHKEGEIKVMDVAELIANAQDLMSESLVVPTMAEMLAEGKQPEVLFWVGCAGSFDDRAKKITKAFVRILNRTNVSFAVLGTEESCTGDPAKRAGNEFLFQMQAMMNIEVLNAYEAKKIVTACPHCFNTLKNEYPELGGNYEVIHHTEFLKSLINDGRLTVEGGQFKGKKITFHDPCYLGRANKVYEAPRDLIEKLDVELVEMKRSKANGLCCGAGGAQMFKDAEPGNKEVNVLRTEDALEVKPDIIAAGCPFCNTMLTDGIKHAHKEGEIKVMDVAELIANAQDL

Solvent-accessible surface area (backbone atoms only — not comparable to full-atom values): 27777 Å² total; per-residue (Å²): 124,88,73,78,82,82,76,49,33,47,67,59,34,50,75,70,73,46,78,59,72,29,37,46,50,62,52,48,55,30,71,60,35,75,70,30,30,54,45,45,49,26,42,48,50,49,36,59,73,47,67,54,51,52,22,27,57,65,77,72,57,64,58,69,23,53,66,35,46,61,39,52,32,55,46,53,16,50,54,33,36,52,41,47,38,52,54,39,55,73,68,62,59,52,37,39,34,24,56,32,30,64,55,41,40,38,53,51,70,51,32,47,85,74,71,31,76,55,52,65,41,43,44,47,53,49,53,45,50,33,38,75,70,67,54,40,84,73,54,56,36,93,45,50,69,39,34,34,29,66,55,47,47,56,45,35,15,65,70,61,68,52,60,56,43,58,50,57,57,52,52,44,29,47,38,43,80,44,82,40,91,51,42,52,84,59,32,62,58,43,44,44,66,76,52,37,69,32,43,78,82,68,96,70,93,67,59,49,20,47,54,41,35,49,45,51,53,73,70,64,42,48,29,42,34,27,63,25,57,60,46,41,51,33,40,45,51,20,33,48,72,69,71,33,60,90,67,38,47,69,41,41,55,48,39,55,55,22,50,40,68,73,94,124,87,71,80,83,83,77,49,33,46,67,60,33,50,76,71,73,46,78,59,72,29,37,46,50,62,52,46,53,31,71,59,34,75,70,30,30,52,44,46,50,27,42,48,51,49,36,58,73,47,66,54,49,52,21,26,58,66,78,72,57,65,57,68,22,53,66,34,45,62,41,52,31,53,48,53,16,50,54,32,37,53,40,45,36,53,54,40,56,74,68,62,58,51,37,37,34,23,59,32,28,63,55,42,40,40,52,51,71,52,32,46,83,74,71,30,77,55,50,62,39,43,45,48,51,50,52,46,48,32,38,76,70,68,55,41,84,73,55,49,42,91,44,50,69,39,35,34,28,66,56,47,48,55,45,34,16,64,71,62,70,52,60,55,42,58,51,58,56,52,51,43,30,48,40,43,79,46,79,39,92,51,43,53,84,59,31,62,59,44,44,44,66,75,53,37,69,32,42,78,83,66,94,71,96,68,57,49,20,47,56,40,35,49,46,49,53,73,70,64,41,48,30,43,35,26,63,25,57,62,46,40,50,32,41,46,52,21,33,48,73,69,71,34,60,90,67,38,46,68,41,40,55,46,39,55,55,21,49,40,66,74,94

InterPro domains:
  IPR004017 Cysteine-rich domain [PF02754] (22-108)
  IPR004017 Cysteine-rich domain [PF02754] (148-235)

Nearest PDB structures (foldseek):
  7qsp-assembly1_B  TM=5.905E-01  e=5.233E-01  Thermotoga maritima
  7qsp-assembly1_B  TM=5.904E-01  e=4.206E-01  Thermotoga maritima
  8zc7-assembly1_A  TM=4.433E-01  e=5.453E+00  Streptomyces caespitosus

Secondary structure (DSSP, 8-state):
--------BHHHHHHTT---SEEEE-HHHHHH-HHHHHHHHHHHHHHHHTT--EEB-GGG----SHHHHHTT-HHHHHHHHHHHHHHHHHTT--EEEES-HHHHHIIIIIGGGGT---EEEEHHHHHHHHHHTTS------TTTT-EEEE---TTTTTTT---HHHHHHHHTT--EEE--SS-GGGPPP-S-TTTGGGSPPPS-SS-HHHHHHHHHHHT--SEEEESSHHHHHHHHHHHHHTT-TTT-EEEEHHHHHHHHTT-/--------BHHHHHHTT---SEEEE-HHHHHH-HHHHHHHHHHHHHHHHTT--EEB-GGG----SHHHHHTT-HHHHHHHHHHHHHHHHHTT--EEEES-HHHHHIIIIIGGGGT---EEEEHHHHHHHHHHTTS------TTTT-EEEE---TTTTTTT---HHHHHHHHTT--EEE--SS-GGGPPP-S-TTTGGGSPPPS-SS-HHHHHHHHHHHT--SEEEESSHHHHHHHHHHHHHTT-TTT-EEEEHHHHHHHHTT-